Protein AF-A0A537WCR7-F1 (afdb_monomer_lite)

Secondary structure (DSSP, 8-state):
-----------------------------------------------GGGGHHHHHHHHHTTS--------------------GGG--S---STHHHHTTTS-PEEPPGGGTPPPPP-----------TT---EEEEEEEEETTS--HHHHHHHHHHHHHHHTT-EEEEEEE---HHHHHHHHHHTTTTT--SEEE-SPPP---TT----S-HHHHHHHHHHHHHT--SEEEEESTTSSSHHHHHHHH-SSEEEEEE--GGGTT---SHHHHHHHHTT-SEEEESSHHHHHHHHTTS-S-EEE----B-TTTT-----EEEEEEE--TT-HHHHHHHHHHHHT-TT-EEEEEE-S---------STTBTTEEEEE--SHHHHHHHHHHEEEEE--TT--HHHHHHHHHTT-EE---TTTTT-THHHHHHHHHHHH-HHHHHHHHHHHHHHHHTTBHHHHHHHHHHHHHHHHTTSPPP--S-TTTTSPEEEEEEEE--TTSTT----HHHHHHHHHHTT-SEEEEEEET--HHHHHHHHHTBTBS-EEEEEEEEE-SSS-EEEEES-SSPPPTT--HHHHHHHHHHTT-EEEE-STT-TTS----HHHHHHSTTT-SEEEEEETT-S-THHHHHHHHHHHHHTPPEEEE--BSSGGGTTSEEEEEE--SHHHHHHHHTTS-EEEE----HHHHHHHHHHHHHHHTT-

pLDDT: mean 80.48, std 24.79, range [23.86, 98.81]

Sequence (706 aa):
MSCSKPTPWIPLIVGCPKVGSGGAAACARAPASAMSPKAAMTSTKPPRAKRLAAETVRQIAISRSRIRVGAPERAISRNAEKPIHEIKRELTDESVESFGNMNYAHVSDAYLSEGPAAGTSSDRGLHSDNVALRICLVTPFAWSQPHDVNEHVAGVAEELRALGHSVTILASSNRARDLAAGRRALLDGLDAELVALGPAMPISRRSRIGVPVGARANLSLALALGHFDFVHGVEPALPSLSYLALRDSQALTVATFVSPDRLGYPPGRAQRERLLARLDALVATSPETAEAAAARFPGTYTVVSPGVDLELFAPGRKRNLAVLEWRPAERPLVRSVLRALDELPEWELVLLRTKPLTGRPTIPRALRGRVSVRTARDGEARAPLLAEAAIFVPALDGLARVSLEATAAGCAIAAPPGTHTQPELAGAELARLAEDAVFRERRQRAAIESASGQSFAAVARELDGLYRSLAGRRRPSRQADRLADRDWILCDLHMHTSWSHDCTVDPADLVMYAEAIGLGAIAVTDHNALGGALETAELARGHDLVVVSGEEVKTDSQGEVIGLFLREEIPRGLSFGDTIAAIRAQGGLVYLPHPFDRLHSIPDPATLHRHLADIDVFEVYNARLLFEGYNDEAVRFASKYNLTVGAGSDAHVLQGVGTGALRMRAFDGPEEFLLSLRSAHVLRRPRSLVYLQSLKWMAQAKERVR

Structure (mmCIF, N/CA/C/O backbone):
data_AF-A0A537WCR7-F1
#
_entry.id   AF-A0A537WCR7-F1
#
loop_
_atom_site.group_PDB
_atom_site.id
_atom_site.type_symbol
_atom_site.label_atom_id
_atom_site.label_alt_id
_atom_site.label_comp_id
_atom_site.label_asym_id
_atom_site.label_entity_id
_atom_site.label_seq_id
_atom_site.pdbx_PDB_ins_code
_atom_site.Cartn_x
_atom_site.Cartn_y
_atom_site.Cartn_z
_atom_site.occupancy
_atom_site.B_iso_or_equiv
_atom_site.auth_seq_id
_atom_site.auth_comp_id
_atom_site.auth_asym_id
_atom_site.auth_atom_id
_atom_site.pdbx_PDB_model_num
ATOM 1 N N . MET A 1 1 ? 11.088 59.915 -5.690 1.00 31.86 1 MET A N 1
ATOM 2 C CA . MET A 1 1 ? 11.311 59.926 -4.223 1.00 31.86 1 MET A CA 1
ATOM 3 C C . MET A 1 1 ? 10.224 59.072 -3.590 1.00 31.86 1 MET A C 1
ATOM 5 O O . MET A 1 1 ? 9.104 59.180 -4.062 1.00 31.86 1 MET A O 1
ATOM 9 N N . SER A 1 2 ? 10.454 58.227 -2.587 1.00 32.47 2 SER A N 1
ATOM 10 C CA . SER A 1 2 ? 11.686 57.604 -2.059 1.00 32.47 2 SER A CA 1
ATOM 11 C C . SER A 1 2 ? 11.272 56.320 -1.305 1.00 32.47 2 SER A C 1
ATOM 13 O O . SER A 1 2 ? 10.089 56.133 -1.028 1.00 32.47 2 SER A O 1
ATOM 15 N N . CYS A 1 3 ? 12.201 55.408 -1.000 1.00 29.44 3 CYS A N 1
ATOM 16 C CA . CYS A 1 3 ? 11.903 54.186 -0.238 1.00 29.44 3 CYS A CA 1
ATOM 17 C C . CYS A 1 3 ? 13.161 53.675 0.488 1.00 29.44 3 CYS A C 1
ATOM 19 O O . CYS A 1 3 ? 14.247 53.704 -0.093 1.00 29.44 3 CYS A O 1
ATOM 21 N N . SER A 1 4 ? 13.031 53.213 1.736 1.00 31.31 4 SER A N 1
ATOM 22 C CA . SER A 1 4 ? 14.128 52.635 2.531 1.00 31.31 4 SER A CA 1
ATOM 23 C C . SER A 1 4 ? 13.610 51.749 3.682 1.00 31.31 4 SER A C 1
ATOM 25 O O . SER A 1 4 ? 12.453 51.845 4.087 1.00 31.31 4 SER A O 1
ATOM 27 N N . LYS A 1 5 ? 14.470 50.844 4.175 1.00 35.56 5 LYS A N 1
ATOM 28 C CA . LYS A 1 5 ? 14.194 49.821 5.211 1.00 35.56 5 LYS A CA 1
ATOM 29 C C . LYS A 1 5 ? 14.898 50.155 6.542 1.00 35.56 5 LYS A C 1
ATOM 31 O O . LYS A 1 5 ? 15.888 50.883 6.509 1.00 35.56 5 LYS A O 1
ATOM 36 N N . PRO A 1 6 ? 14.512 49.510 7.660 1.00 43.56 6 PRO A N 1
ATOM 37 C CA . PRO A 1 6 ? 15.397 49.291 8.812 1.00 43.56 6 PRO A CA 1
ATOM 38 C C . PRO A 1 6 ? 15.626 47.795 9.156 1.00 43.56 6 PRO A C 1
ATOM 40 O O . PRO A 1 6 ? 15.048 46.897 8.542 1.00 43.56 6 PRO A O 1
ATOM 43 N N . THR A 1 7 ? 16.500 47.543 10.139 1.00 29.73 7 THR A N 1
ATOM 44 C CA . THR A 1 7 ? 17.080 46.237 10.547 1.00 29.73 7 THR A CA 1
ATOM 45 C C . THR A 1 7 ? 16.896 45.955 12.070 1.00 29.73 7 THR A C 1
ATOM 47 O O . THR A 1 7 ? 16.339 46.810 12.759 1.00 29.73 7 THR A O 1
ATOM 50 N N . PRO A 1 8 ? 17.247 44.757 12.612 1.00 44.16 8 PRO A N 1
ATOM 51 C CA . PRO A 1 8 ? 16.665 44.224 13.865 1.00 44.16 8 PRO A CA 1
ATOM 52 C C . PRO A 1 8 ? 17.437 44.495 15.186 1.00 44.16 8 PRO A C 1
ATOM 54 O O . PRO A 1 8 ? 18.444 45.196 15.215 1.00 44.16 8 PRO A O 1
ATOM 57 N N . TRP A 1 9 ? 16.919 43.925 16.289 1.00 26.64 9 TRP A N 1
ATOM 58 C CA . TRP A 1 9 ? 17.240 44.198 17.706 1.00 26.64 9 TRP A CA 1
ATOM 59 C C . TRP A 1 9 ? 18.034 43.094 18.449 1.00 26.64 9 TRP A C 1
ATOM 61 O O . TRP A 1 9 ? 18.130 41.959 17.987 1.00 26.64 9 TRP A O 1
ATOM 71 N N . ILE A 1 10 ? 18.522 43.431 19.657 1.00 29.31 10 ILE A N 1
ATOM 72 C CA . ILE A 1 10 ? 19.192 42.560 20.652 1.00 29.31 10 ILE A CA 1
ATOM 73 C C . ILE A 1 10 ? 18.564 42.802 22.052 1.00 29.31 10 ILE A C 1
ATOM 75 O O . ILE A 1 10 ? 18.263 43.958 22.355 1.00 29.31 10 ILE A O 1
ATOM 79 N N . PRO A 1 11 ? 18.409 41.787 22.933 1.00 40.34 11 PRO A N 1
ATOM 80 C CA . PRO A 1 11 ? 18.098 41.967 24.362 1.00 40.34 11 PRO A CA 1
ATOM 81 C C . PRO A 1 11 ? 19.257 41.593 25.328 1.00 40.34 11 PRO A C 1
ATOM 83 O O . PRO A 1 11 ? 20.158 40.834 24.976 1.00 40.34 11 PRO A O 1
ATOM 86 N N . LEU A 1 12 ? 19.222 42.122 26.564 1.00 26.59 12 LEU A N 1
ATOM 87 C CA . LEU A 1 12 ? 20.261 41.985 27.612 1.00 26.59 12 LEU A CA 1
ATOM 88 C C . LEU A 1 12 ? 19.907 40.996 28.752 1.00 26.59 12 LEU A C 1
ATOM 90 O O . LEU A 1 12 ? 18.770 40.552 28.882 1.00 26.59 12 LEU A O 1
ATOM 94 N N . ILE A 1 13 ? 20.893 40.721 29.624 1.00 27.59 13 ILE A N 1
ATOM 95 C CA . ILE A 1 13 ? 20.798 39.914 30.860 1.00 27.59 13 ILE A CA 1
ATOM 96 C C . ILE A 1 13 ? 21.020 40.791 32.111 1.00 27.59 13 ILE A C 1
ATOM 98 O O . ILE A 1 13 ? 22.097 41.365 32.237 1.00 27.59 13 ILE A O 1
ATOM 102 N N . VAL A 1 14 ? 20.078 40.786 33.070 1.00 28.98 14 VAL A N 1
ATOM 103 C CA . VAL A 1 14 ? 20.230 41.042 34.535 1.00 28.98 14 VAL A CA 1
ATOM 104 C C . VAL A 1 14 ? 19.015 40.372 35.224 1.00 28.98 14 VAL A C 1
ATOM 106 O O . VAL A 1 14 ? 17.934 40.404 34.648 1.00 28.98 14 VAL A O 1
ATOM 109 N N . GLY A 1 15 ? 19.054 39.754 36.414 1.00 25.59 15 GLY A N 1
ATOM 110 C CA . GLY A 1 15 ? 20.134 39.490 37.380 1.00 25.59 15 GLY A CA 1
ATOM 111 C C . GLY A 1 15 ? 19.592 38.776 38.643 1.00 25.59 15 GLY A C 1
ATOM 112 O O . GLY A 1 15 ? 18.433 38.375 38.670 1.00 25.59 15 GLY A O 1
ATOM 113 N N . CYS A 1 16 ? 20.413 38.607 39.692 1.00 27.88 16 CYS A N 1
ATOM 114 C CA . CYS A 1 16 ? 20.071 37.848 40.915 1.00 27.88 16 CYS A CA 1
ATOM 115 C C . CYS A 1 16 ? 20.755 38.437 42.178 1.00 27.88 16 CYS A C 1
ATOM 117 O O . CYS A 1 16 ? 21.866 38.957 42.051 1.00 27.88 16 CYS A O 1
ATOM 119 N N . PRO A 1 17 ? 20.173 38.335 43.397 1.00 44.28 17 PRO A N 1
ATOM 120 C CA . PRO A 1 17 ? 20.817 38.771 44.645 1.00 44.28 17 PRO A CA 1
ATOM 121 C C . PRO A 1 17 ? 21.218 37.629 45.618 1.00 44.28 17 PRO A C 1
ATOM 123 O O . PRO A 1 17 ? 20.418 36.746 45.885 1.00 44.28 17 PRO A O 1
ATOM 126 N N . LYS A 1 18 ? 22.450 37.725 46.164 1.00 33.03 18 LYS A N 1
ATOM 127 C CA . LYS A 1 18 ? 22.907 37.580 47.585 1.00 33.03 18 LYS A CA 1
ATOM 128 C C . LYS A 1 18 ? 22.267 36.510 48.522 1.00 33.03 18 LYS A C 1
ATOM 130 O O . LYS A 1 18 ? 21.061 36.353 48.539 1.00 33.03 18 LYS A O 1
ATOM 135 N N . VAL A 1 19 ? 22.967 35.858 49.471 1.00 31.77 19 VAL A N 1
ATOM 136 C CA . VAL A 1 19 ? 24.376 35.893 49.956 1.00 31.77 19 VAL A CA 1
ATOM 137 C C . VAL A 1 19 ? 24.677 34.607 50.768 1.00 31.77 19 VAL A C 1
ATOM 139 O O . VAL A 1 19 ? 23.762 34.039 51.354 1.00 31.77 19 VAL A O 1
ATOM 142 N N . GLY A 1 20 ? 25.946 34.186 50.874 1.00 25.86 20 GLY A N 1
ATOM 143 C CA . GLY A 1 20 ? 26.415 33.129 51.796 1.00 25.86 20 GLY A CA 1
ATOM 144 C C . GLY A 1 20 ? 27.950 33.030 51.799 1.00 25.86 20 GLY A C 1
ATOM 145 O O . GLY A 1 20 ? 28.560 33.315 50.770 1.00 25.86 20 GLY A O 1
ATOM 146 N N . SER A 1 21 ? 28.594 32.714 52.932 1.00 29.33 21 SER A N 1
ATOM 147 C CA . SER A 1 21 ? 30.032 32.987 53.151 1.00 29.33 21 SER A CA 1
ATOM 148 C C . SER A 1 21 ? 30.849 31.851 53.793 1.00 29.33 21 SER A C 1
ATOM 150 O O . SER A 1 21 ? 30.355 31.124 54.648 1.00 29.33 21 SER A O 1
ATOM 152 N N . GLY A 1 22 ? 32.150 31.801 53.460 1.00 26.14 22 GLY A N 1
ATOM 153 C CA . GLY A 1 22 ? 33.206 31.166 54.271 1.00 26.14 22 GLY A CA 1
ATOM 154 C C . GLY A 1 22 ? 34.008 30.050 53.581 1.00 26.14 22 GLY A C 1
ATOM 155 O O . GLY A 1 22 ? 33.424 29.129 53.024 1.00 26.14 22 GLY A O 1
ATOM 156 N N . GLY A 1 23 ? 35.349 30.105 53.660 1.00 26.38 23 GLY A N 1
ATOM 157 C CA . GLY A 1 23 ? 36.243 29.007 53.237 1.00 26.38 23 GLY A CA 1
ATOM 158 C C . GLY A 1 23 ? 37.549 29.443 52.552 1.00 26.38 23 GLY A C 1
ATOM 159 O O . GLY A 1 23 ? 37.605 29.561 51.333 1.00 26.38 23 GLY A O 1
ATOM 160 N N . ALA A 1 24 ? 38.612 29.653 53.332 1.00 27.45 24 ALA A N 1
ATOM 161 C CA . ALA A 1 24 ? 39.991 29.888 52.872 1.00 27.45 24 ALA A CA 1
ATOM 162 C C . ALA A 1 24 ? 40.809 28.566 52.888 1.00 27.45 24 ALA A C 1
ATOM 164 O O . ALA A 1 24 ? 40.404 27.643 53.585 1.00 27.45 24 ALA A O 1
ATOM 165 N N . ALA A 1 25 ? 41.985 28.396 52.260 1.00 28.81 25 ALA A N 1
ATOM 166 C CA . ALA A 1 25 ? 42.644 29.040 51.107 1.00 28.81 25 ALA A CA 1
ATOM 167 C C . ALA A 1 25 ? 43.957 28.269 50.759 1.00 28.81 25 ALA A C 1
ATOM 169 O O . ALA A 1 25 ? 44.357 27.369 51.490 1.00 28.81 25 ALA A O 1
ATOM 170 N N . ALA A 1 26 ? 44.664 28.727 49.714 1.00 29.16 26 ALA A N 1
ATOM 171 C CA . ALA A 1 26 ? 46.128 28.655 49.520 1.00 29.16 26 ALA A CA 1
ATOM 172 C C . ALA A 1 26 ? 46.841 27.342 49.074 1.00 29.16 26 ALA A C 1
ATOM 174 O O . ALA A 1 26 ? 47.140 26.464 49.871 1.00 29.16 26 ALA A O 1
ATOM 175 N N . CYS A 1 27 ? 47.356 27.411 47.833 1.00 25.72 27 CYS A N 1
ATOM 176 C CA . CYS A 1 27 ? 48.752 27.112 47.430 1.00 25.72 27 CYS A CA 1
ATOM 177 C C . CYS A 1 27 ? 49.288 25.659 47.306 1.00 25.72 27 CYS A C 1
ATOM 179 O O . CYS A 1 27 ? 48.835 24.757 47.989 1.00 25.72 27 CYS A O 1
ATOM 181 N N . ALA A 1 28 ? 50.348 25.381 46.515 1.00 28.70 28 ALA A N 1
ATOM 182 C CA . ALA A 1 28 ? 50.865 26.003 45.270 1.00 28.70 28 ALA A CA 1
ATOM 183 C C . ALA A 1 28 ? 52.049 25.186 44.662 1.00 28.70 28 ALA A C 1
ATOM 185 O O . ALA A 1 28 ? 52.710 24.442 45.374 1.00 28.70 28 ALA A O 1
ATOM 186 N N . ARG A 1 29 ? 52.399 25.508 43.398 1.00 26.09 29 ARG A N 1
ATOM 187 C CA . ARG A 1 29 ? 53.687 25.289 42.675 1.00 26.09 29 ARG A CA 1
ATOM 188 C C . ARG A 1 29 ? 54.005 23.910 42.046 1.00 26.09 29 ARG A C 1
ATOM 190 O O . ARG A 1 29 ? 53.959 22.869 42.682 1.00 26.09 29 ARG A O 1
ATOM 197 N N . ALA A 1 30 ? 54.426 23.987 40.775 1.00 31.30 30 ALA A N 1
ATOM 198 C CA . ALA A 1 30 ? 55.267 23.031 40.025 1.00 31.30 30 ALA A CA 1
ATOM 199 C C . ALA A 1 30 ? 56.760 23.506 40.124 1.00 31.30 30 ALA A C 1
ATOM 201 O O . ALA A 1 30 ? 57.006 24.275 41.061 1.00 31.30 30 ALA A O 1
ATOM 202 N N . PRO A 1 31 ? 57.762 23.205 39.244 1.00 49.38 31 PRO A N 1
ATOM 203 C CA . PRO A 1 31 ? 57.816 22.536 37.920 1.00 49.38 31 PRO A CA 1
ATOM 204 C C . PRO A 1 31 ? 58.873 21.373 37.928 1.00 49.38 31 PRO A C 1
ATOM 206 O O . PRO A 1 31 ? 59.013 20.764 38.979 1.00 49.38 31 PRO A O 1
ATOM 209 N N . ALA A 1 32 ? 59.627 20.928 36.899 1.00 28.95 32 ALA A N 1
ATOM 210 C CA . ALA A 1 32 ? 59.846 21.300 35.486 1.00 28.95 32 ALA A CA 1
ATOM 211 C C . ALA A 1 32 ? 60.497 20.141 34.676 1.00 28.95 32 ALA A C 1
ATOM 213 O O . ALA A 1 32 ? 61.196 19.332 35.275 1.00 28.95 32 ALA A O 1
ATOM 214 N N . SER A 1 33 ? 60.445 20.213 33.328 1.00 27.91 33 SER A N 1
ATOM 215 C CA . SER A 1 33 ? 61.470 19.731 32.347 1.00 27.91 33 SER A CA 1
ATOM 216 C C . SER A 1 33 ? 61.866 18.231 32.290 1.00 27.91 33 SER A C 1
ATOM 218 O O . SER A 1 33 ? 61.769 17.518 33.273 1.00 27.91 33 SER A O 1
ATOM 220 N N . ALA A 1 34 ? 62.401 17.673 31.192 1.00 27.22 34 ALA A N 1
ATOM 221 C CA . ALA A 1 34 ? 62.380 18.001 29.752 1.00 27.22 34 ALA A CA 1
ATOM 222 C C . ALA A 1 34 ? 62.916 16.784 28.948 1.00 27.22 34 ALA A C 1
ATOM 224 O O . ALA A 1 34 ? 63.531 15.907 29.544 1.00 27.22 34 ALA A O 1
ATOM 225 N N . MET A 1 35 ? 62.720 16.769 27.617 1.00 26.81 35 MET A N 1
ATOM 226 C CA . MET A 1 35 ? 63.616 16.259 26.544 1.00 26.81 35 MET A CA 1
ATOM 227 C C . MET A 1 35 ? 62.836 15.745 25.318 1.00 26.81 35 MET A C 1
ATOM 229 O O . MET A 1 35 ? 61.734 15.212 25.412 1.00 26.81 35 MET A O 1
ATOM 233 N N . SER A 1 36 ? 63.449 15.886 24.143 1.00 27.33 36 SER A N 1
ATOM 234 C CA . SER A 1 36 ? 63.082 15.227 22.880 1.00 27.33 36 SER A CA 1
ATOM 235 C C . SER A 1 36 ? 64.375 14.726 22.221 1.00 27.33 36 SER A C 1
ATOM 237 O O . SER A 1 36 ? 65.452 15.209 22.579 1.00 27.33 36 SER A O 1
ATOM 239 N N . PRO A 1 37 ? 64.308 13.796 21.253 1.00 39.44 37 PRO A N 1
ATOM 240 C CA . PRO A 1 37 ? 64.435 14.270 19.871 1.00 39.44 37 PRO A CA 1
ATOM 241 C C . PRO A 1 37 ? 63.553 13.519 18.848 1.00 39.44 37 PRO A C 1
ATOM 243 O O . PRO A 1 37 ? 62.752 12.650 19.178 1.00 39.44 37 PRO A O 1
ATOM 246 N N . LYS A 1 38 ? 63.687 13.928 17.581 1.00 27.20 38 LYS A N 1
ATOM 247 C CA . LYS A 1 38 ? 62.899 13.494 16.417 1.00 27.20 38 LYS A CA 1
ATOM 248 C C . LYS A 1 38 ? 63.181 12.044 15.995 1.00 27.20 38 LYS A C 1
ATOM 250 O O . LYS A 1 38 ? 64.338 11.647 15.911 1.00 27.20 38 LYS A O 1
ATOM 255 N N . ALA A 1 39 ? 62.146 11.372 15.495 1.00 26.08 39 ALA A N 1
ATOM 256 C CA . ALA A 1 39 ? 62.243 10.440 14.371 1.00 26.08 39 ALA A CA 1
ATOM 257 C C . ALA A 1 39 ? 60.965 10.566 13.521 1.00 26.08 39 ALA A C 1
ATOM 259 O O . ALA A 1 39 ? 59.887 10.793 14.067 1.00 26.08 39 ALA A O 1
ATOM 260 N N . ALA A 1 40 ? 61.078 10.455 12.197 1.00 27.22 40 ALA A N 1
ATOM 261 C CA . ALA A 1 40 ? 59.944 10.524 11.275 1.00 27.22 40 ALA A CA 1
ATOM 262 C C . ALA A 1 40 ? 59.837 9.218 10.485 1.00 27.22 40 ALA A C 1
ATOM 264 O O . ALA A 1 40 ? 60.856 8.712 10.027 1.00 27.22 40 ALA A O 1
ATOM 265 N N . MET A 1 41 ? 58.619 8.712 10.270 1.00 26.97 41 MET A N 1
ATOM 266 C CA . MET A 1 41 ? 58.331 7.724 9.225 1.00 26.97 41 MET A CA 1
ATOM 267 C C . MET A 1 41 ? 56.873 7.819 8.761 1.00 26.97 41 MET A C 1
ATOM 269 O O . MET A 1 41 ? 56.006 8.341 9.461 1.00 26.97 41 MET A O 1
ATOM 273 N N . THR A 1 42 ? 56.635 7.386 7.526 1.00 25.78 42 THR A N 1
ATOM 274 C CA . THR A 1 42 ? 55.443 7.699 6.731 1.00 25.78 42 THR A CA 1
ATOM 275 C C . THR A 1 42 ? 54.256 6.767 6.985 1.00 25.78 42 THR A C 1
ATOM 277 O O . THR A 1 42 ? 54.398 5.585 7.290 1.00 25.78 42 THR A O 1
ATOM 280 N N . SER A 1 43 ? 53.048 7.304 6.800 1.00 27.33 43 SER A N 1
ATOM 281 C CA . SER A 1 43 ? 51.792 6.552 6.876 1.00 27.33 43 SER A CA 1
ATOM 282 C C . SER A 1 43 ? 51.475 5.859 5.548 1.00 27.33 43 SER A C 1
ATOM 284 O O . SER A 1 43 ? 51.160 6.533 4.569 1.00 27.33 43 SER A O 1
ATOM 286 N N . THR A 1 44 ? 51.420 4.524 5.538 1.00 28.14 44 THR A N 1
ATOM 287 C CA . THR A 1 44 ? 50.690 3.751 4.517 1.00 28.14 44 THR A CA 1
ATOM 288 C C . THR A 1 44 ? 49.898 2.608 5.166 1.00 28.14 44 THR A C 1
ATOM 290 O O . THR A 1 44 ? 50.390 1.913 6.053 1.00 28.14 44 THR A O 1
ATOM 293 N N . LYS A 1 45 ? 48.643 2.410 4.737 1.00 29.88 45 LYS A N 1
ATOM 294 C CA . LYS A 1 45 ? 47.797 1.256 5.100 1.00 29.88 45 LYS A CA 1
ATOM 295 C C . LYS A 1 45 ? 47.274 0.598 3.815 1.00 29.88 45 LYS A C 1
ATOM 297 O O . LYS A 1 45 ? 46.668 1.306 3.013 1.00 29.88 45 LYS A O 1
ATOM 302 N N . PRO A 1 46 ? 47.433 -0.722 3.613 1.00 30.22 46 PRO A N 1
ATOM 303 C CA . PRO A 1 46 ? 46.850 -1.411 2.464 1.00 30.22 46 PRO A CA 1
ATOM 304 C C . PRO A 1 46 ? 45.352 -1.730 2.688 1.00 30.22 46 PRO A C 1
ATOM 306 O O . PRO A 1 46 ? 44.964 -2.105 3.800 1.00 30.22 46 PRO A O 1
ATOM 309 N N . PRO A 1 47 ? 44.490 -1.635 1.656 1.00 35.53 47 PRO A N 1
ATOM 310 C CA . PRO A 1 47 ? 43.059 -1.911 1.783 1.00 35.53 47 PRO A CA 1
ATOM 311 C C . PRO A 1 47 ? 42.763 -3.418 1.851 1.00 35.53 47 PRO A C 1
ATOM 313 O O . PRO A 1 47 ? 43.158 -4.202 0.988 1.00 35.53 47 PRO A O 1
ATOM 316 N N . ARG A 1 48 ? 41.996 -3.836 2.865 1.00 33.91 48 ARG A N 1
ATOM 317 C CA . ARG A 1 48 ? 41.756 -5.255 3.208 1.00 33.91 48 ARG A CA 1
ATOM 318 C C . ARG A 1 48 ? 40.773 -6.006 2.284 1.00 33.91 48 ARG A C 1
ATOM 320 O O . ARG A 1 48 ? 40.497 -7.175 2.528 1.00 33.91 48 ARG A O 1
ATOM 327 N N . ALA A 1 49 ? 40.248 -5.357 1.242 1.00 35.34 49 ALA A N 1
ATOM 328 C CA . ALA A 1 49 ? 39.118 -5.849 0.445 1.00 35.34 49 ALA A CA 1
ATOM 329 C C . ALA A 1 49 ? 39.459 -6.972 -0.560 1.00 35.34 49 ALA A C 1
ATOM 331 O O . ALA A 1 49 ? 38.645 -7.867 -0.772 1.00 35.34 49 ALA A O 1
ATOM 332 N N . LYS A 1 50 ? 40.656 -6.975 -1.169 1.00 33.88 50 LYS A N 1
ATOM 333 C CA . LYS A 1 50 ? 40.957 -7.862 -2.318 1.00 33.88 50 LYS A CA 1
ATOM 334 C C . LYS A 1 50 ? 41.261 -9.336 -1.984 1.00 33.88 50 LYS A C 1
ATOM 336 O O . LYS A 1 50 ? 41.399 -10.126 -2.912 1.00 33.88 50 LYS A O 1
ATOM 341 N N . ARG A 1 51 ? 41.349 -9.749 -0.708 1.00 31.50 51 ARG A N 1
ATOM 342 C CA . ARG A 1 51 ? 41.602 -11.169 -0.353 1.00 31.50 51 ARG A CA 1
ATOM 343 C C . ARG A 1 51 ? 40.347 -12.046 -0.296 1.00 31.50 51 ARG A C 1
ATOM 345 O O . ARG A 1 51 ? 40.417 -13.198 -0.708 1.00 31.50 51 ARG A O 1
ATOM 352 N N . LEU A 1 52 ? 39.209 -11.516 0.157 1.00 35.34 52 LEU A N 1
ATOM 353 C CA . LEU A 1 52 ? 38.026 -12.340 0.459 1.00 35.34 52 LEU A CA 1
ATOM 354 C C . LEU A 1 52 ? 37.386 -12.984 -0.789 1.00 35.34 52 LEU A C 1
ATOM 356 O O . LEU A 1 52 ? 36.819 -14.069 -0.706 1.00 35.34 52 LEU A O 1
ATOM 360 N N . ALA A 1 53 ? 37.509 -12.342 -1.956 1.00 33.88 53 ALA A N 1
ATOM 361 C CA . ALA A 1 53 ? 36.984 -12.868 -3.217 1.00 33.88 53 ALA A CA 1
ATOM 362 C C . ALA A 1 53 ? 37.770 -14.094 -3.728 1.00 33.88 53 ALA A C 1
ATOM 364 O O . ALA A 1 53 ? 37.171 -15.063 -4.189 1.00 33.88 53 ALA A O 1
ATOM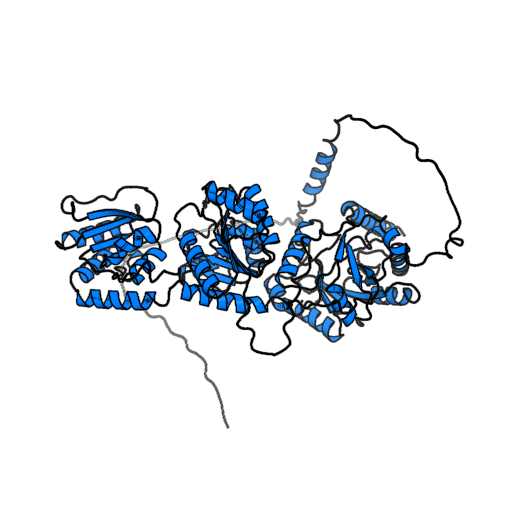 365 N N . ALA A 1 54 ? 39.103 -14.082 -3.609 1.00 34.28 54 ALA A N 1
ATOM 366 C CA . ALA A 1 54 ? 39.966 -15.150 -4.121 1.00 34.28 54 ALA A CA 1
ATOM 367 C C . ALA A 1 54 ? 39.843 -16.465 -3.325 1.00 34.28 54 ALA A C 1
ATOM 369 O O . ALA A 1 54 ? 40.026 -17.552 -3.873 1.00 34.28 54 ALA A O 1
ATOM 370 N N . GLU A 1 55 ? 39.523 -16.371 -2.033 1.00 32.56 55 GLU A N 1
ATOM 371 C CA . GLU A 1 55 ? 39.445 -17.519 -1.123 1.00 32.56 55 GLU A CA 1
ATOM 372 C C . GLU A 1 55 ? 38.157 -18.340 -1.350 1.00 32.56 55 GLU A C 1
ATOM 374 O O . GLU A 1 55 ? 38.200 -19.570 -1.402 1.00 32.56 55 GLU A O 1
ATOM 379 N N . THR A 1 56 ? 37.032 -17.663 -1.619 1.00 36.06 56 THR A N 1
ATOM 380 C CA . THR A 1 56 ? 35.735 -18.286 -1.951 1.00 36.06 56 THR A CA 1
ATOM 381 C C . THR A 1 56 ? 35.792 -19.115 -3.240 1.00 36.06 56 THR A C 1
ATOM 383 O O . THR A 1 56 ? 35.270 -20.230 -3.285 1.00 36.06 56 THR A O 1
ATOM 386 N N . VAL A 1 57 ? 36.477 -18.617 -4.278 1.00 36.81 57 VAL A N 1
ATOM 387 C CA . VAL A 1 57 ? 36.609 -19.312 -5.576 1.00 36.81 57 VAL A CA 1
ATOM 388 C C . VAL A 1 57 ? 37.333 -20.659 -5.430 1.00 36.81 57 VAL A C 1
ATOM 390 O O . VAL A 1 57 ? 36.982 -21.622 -6.111 1.00 36.81 57 VAL A O 1
ATOM 393 N N . ARG A 1 58 ? 38.288 -20.780 -4.494 1.00 32.50 58 ARG A N 1
ATOM 394 C CA . ARG A 1 58 ? 39.001 -22.046 -4.244 1.00 32.50 58 ARG A CA 1
ATOM 395 C C . ARG A 1 58 ? 38.153 -23.119 -3.559 1.00 32.50 58 ARG A C 1
ATOM 397 O O . ARG A 1 58 ? 38.370 -24.294 -3.839 1.00 32.50 58 ARG A O 1
ATOM 404 N N . GLN A 1 59 ? 37.196 -22.765 -2.697 1.00 33.25 59 GLN A N 1
ATOM 405 C CA . GLN A 1 59 ? 36.375 -23.779 -2.014 1.00 33.25 59 GLN A CA 1
ATOM 406 C C . GLN A 1 59 ? 35.318 -24.419 -2.926 1.00 33.25 59 GLN A C 1
ATOM 408 O O . GLN A 1 59 ? 35.040 -25.611 -2.796 1.00 33.25 59 GLN A O 1
ATOM 413 N N . ILE A 1 60 ? 34.777 -23.672 -3.895 1.00 36.25 60 ILE A N 1
ATOM 414 C CA . ILE A 1 60 ? 33.765 -24.185 -4.838 1.00 36.25 60 ILE A CA 1
ATOM 415 C C . ILE A 1 60 ? 34.353 -25.260 -5.778 1.00 36.25 60 ILE A C 1
ATOM 417 O O . ILE A 1 60 ? 33.640 -26.164 -6.211 1.00 36.25 60 ILE A O 1
ATOM 421 N N . ALA A 1 61 ? 35.664 -25.224 -6.042 1.00 33.22 61 ALA A N 1
ATOM 422 C CA . ALA A 1 61 ? 36.345 -26.158 -6.942 1.00 33.22 61 ALA A CA 1
ATOM 423 C C . ALA A 1 61 ? 36.548 -27.586 -6.380 1.00 33.22 61 ALA A C 1
ATOM 425 O O . ALA A 1 61 ? 36.896 -28.487 -7.139 1.00 33.22 61 ALA A O 1
ATOM 426 N N . ILE A 1 62 ? 36.354 -27.817 -5.073 1.00 33.47 62 ILE A N 1
ATOM 427 C CA . ILE A 1 62 ? 36.782 -29.066 -4.404 1.00 33.47 62 ILE A CA 1
ATOM 428 C C . ILE A 1 62 ? 35.623 -30.058 -4.153 1.00 33.47 62 ILE A C 1
ATOM 430 O O . ILE A 1 62 ? 35.862 -31.253 -3.984 1.00 33.47 62 ILE A O 1
ATOM 434 N N . SER A 1 63 ? 34.358 -29.621 -4.198 1.00 31.86 63 SER A N 1
ATOM 435 C CA . SER A 1 63 ? 33.197 -30.453 -3.819 1.00 31.86 63 SER A CA 1
ATOM 436 C C . SER A 1 63 ? 32.572 -31.305 -4.940 1.00 31.86 63 SER A C 1
ATOM 438 O O . SER A 1 63 ? 31.648 -32.070 -4.671 1.00 31.86 63 SER A O 1
ATOM 440 N N . ARG A 1 64 ? 33.058 -31.227 -6.189 1.00 33.19 64 ARG A N 1
ATOM 441 C CA . ARG A 1 64 ? 32.479 -31.937 -7.358 1.00 33.19 64 ARG A CA 1
ATOM 442 C C . ARG A 1 64 ? 33.190 -33.245 -7.750 1.00 33.19 64 ARG A C 1
ATOM 444 O O . ARG A 1 64 ? 33.146 -33.658 -8.902 1.00 33.19 64 ARG A O 1
ATOM 451 N N . SER A 1 65 ? 33.815 -33.930 -6.795 1.00 32.28 65 SER A N 1
ATOM 452 C CA . SER A 1 65 ? 34.606 -35.153 -7.020 1.00 32.28 65 SER A CA 1
ATOM 453 C C . SER A 1 65 ? 33.914 -36.465 -6.598 1.00 32.28 65 SER A C 1
ATOM 455 O O . SER A 1 65 ? 34.593 -37.421 -6.229 1.00 32.28 65 SER A O 1
ATOM 457 N N . ARG A 1 66 ? 32.572 -36.550 -6.675 1.00 31.38 66 ARG A N 1
ATOM 458 C CA . ARG A 1 66 ? 31.791 -37.806 -6.547 1.00 31.38 66 ARG A CA 1
ATOM 459 C C . ARG A 1 66 ? 30.378 -37.689 -7.142 1.00 31.38 66 ARG A C 1
ATOM 461 O O . ARG A 1 66 ? 29.526 -37.054 -6.538 1.00 31.38 66 ARG A O 1
ATOM 468 N N . ILE A 1 67 ? 30.148 -38.354 -8.279 1.00 27.91 67 ILE A N 1
ATOM 469 C CA . ILE A 1 67 ? 28.942 -39.122 -8.679 1.00 27.91 67 ILE A CA 1
ATOM 470 C C . ILE A 1 67 ? 29.231 -39.720 -10.072 1.00 27.91 67 ILE A C 1
ATOM 472 O O . ILE A 1 67 ? 29.738 -39.027 -10.950 1.00 27.91 67 ILE A O 1
ATOM 476 N N . ARG A 1 68 ? 28.952 -41.017 -10.268 1.00 25.88 68 ARG A N 1
ATOM 477 C CA . ARG A 1 68 ? 29.092 -41.740 -11.549 1.00 25.88 68 ARG A CA 1
ATOM 478 C C . ARG A 1 68 ? 27.725 -42.263 -12.000 1.00 25.88 68 ARG A C 1
ATOM 480 O O . ARG A 1 68 ? 27.279 -43.272 -11.469 1.00 25.88 68 ARG A O 1
ATOM 487 N N . VAL A 1 69 ? 27.138 -41.626 -13.008 1.00 29.05 69 VAL A N 1
ATOM 488 C CA . VAL A 1 69 ? 26.209 -42.182 -14.017 1.00 29.05 69 VAL A CA 1
ATOM 489 C C . VAL A 1 69 ? 26.356 -41.227 -15.216 1.00 29.05 69 VAL A C 1
ATOM 491 O O . VAL A 1 69 ? 26.445 -40.026 -14.991 1.00 29.05 69 VAL A O 1
ATOM 494 N N . GLY A 1 70 ? 26.459 -41.609 -16.486 1.00 24.42 70 GLY A N 1
ATOM 495 C CA . GLY A 1 70 ? 26.353 -42.904 -17.159 1.00 24.42 70 GLY A CA 1
ATOM 496 C C . GLY A 1 70 ? 25.690 -42.622 -18.511 1.00 24.42 70 GLY A C 1
ATOM 497 O O . GLY A 1 70 ? 24.517 -42.265 -18.530 1.00 24.42 70 GLY A O 1
ATOM 498 N N . ALA A 1 71 ? 26.444 -42.673 -19.612 1.00 25.56 71 ALA A N 1
ATOM 499 C CA . ALA A 1 71 ? 26.035 -42.104 -20.901 1.00 25.56 71 ALA A CA 1
ATOM 500 C C . ALA A 1 71 ? 26.182 -43.111 -22.059 1.00 25.56 71 ALA A C 1
ATOM 502 O O . ALA A 1 71 ? 27.158 -43.863 -22.065 1.00 25.56 71 ALA A O 1
ATOM 503 N N . PRO A 1 72 ? 25.268 -43.106 -23.047 1.00 26.59 72 PRO A N 1
ATOM 504 C CA . PRO A 1 72 ? 25.455 -43.766 -24.333 1.00 26.59 72 PRO A CA 1
ATOM 505 C C . PRO A 1 72 ? 25.930 -42.772 -25.408 1.00 26.59 72 PRO A C 1
ATOM 507 O O . PRO A 1 72 ? 25.343 -41.708 -25.598 1.00 26.59 72 PRO A O 1
ATOM 510 N N . GLU A 1 73 ? 26.972 -43.134 -26.151 1.00 25.39 73 GLU A N 1
ATOM 511 C CA . GLU A 1 73 ? 27.445 -42.381 -27.318 1.00 25.39 73 GLU A CA 1
ATOM 512 C C . GLU A 1 73 ? 26.541 -42.629 -28.537 1.00 25.39 73 GLU A C 1
ATOM 514 O O . GLU A 1 73 ? 26.143 -43.770 -28.784 1.00 25.39 73 GLU A O 1
ATOM 519 N N . ARG A 1 74 ? 26.292 -41.604 -29.368 1.00 25.69 74 ARG A N 1
ATOM 520 C CA . ARG A 1 74 ? 25.948 -41.791 -30.792 1.00 25.69 74 ARG A CA 1
ATOM 521 C C . ARG A 1 74 ? 26.620 -40.745 -31.681 1.00 25.69 74 ARG A C 1
ATOM 523 O O . ARG A 1 74 ? 26.805 -39.598 -31.291 1.00 25.69 74 ARG A O 1
ATOM 530 N N . ALA A 1 75 ? 27.021 -41.213 -32.860 1.00 23.86 75 ALA A N 1
ATOM 531 C CA . ALA A 1 75 ? 27.954 -40.576 -33.779 1.00 23.86 75 ALA A CA 1
ATOM 532 C C . ALA A 1 75 ? 27.561 -39.168 -34.262 1.00 23.86 75 ALA A C 1
ATOM 534 O O . ALA A 1 75 ? 26.420 -38.924 -34.643 1.00 23.86 75 ALA A O 1
ATOM 535 N N . ILE A 1 76 ? 28.572 -38.303 -34.386 1.00 24.27 76 ILE A N 1
ATOM 536 C CA . ILE A 1 76 ? 28.550 -37.133 -35.271 1.00 24.27 76 ILE A CA 1
ATOM 537 C C . ILE A 1 76 ? 29.180 -37.563 -36.602 1.00 24.27 76 ILE A C 1
ATOM 539 O O . ILE A 1 76 ? 30.381 -37.835 -36.661 1.00 24.27 76 ILE A O 1
ATOM 543 N N . SER A 1 77 ? 28.390 -37.635 -37.673 1.00 26.14 77 SER A N 1
ATOM 544 C CA . SER A 1 77 ? 28.904 -37.834 -39.033 1.00 26.14 77 SER A CA 1
ATOM 545 C C . SER A 1 77 ? 29.296 -36.498 -39.659 1.00 26.14 77 SER A C 1
ATOM 547 O O . SER A 1 77 ? 28.520 -35.545 -39.630 1.00 26.14 77 SER A O 1
ATOM 549 N N . ARG A 1 78 ? 30.484 -36.436 -40.268 1.00 26.55 78 ARG A N 1
ATOM 550 C CA . ARG A 1 78 ? 30.927 -35.272 -41.047 1.00 26.55 78 ARG A CA 1
ATOM 551 C C . ARG A 1 78 ? 30.050 -35.090 -42.288 1.00 26.55 78 ARG A C 1
ATOM 553 O O . ARG A 1 78 ? 29.799 -36.061 -42.993 1.00 26.55 78 ARG A O 1
ATOM 560 N N . ASN A 1 79 ? 29.741 -33.843 -42.618 1.00 25.20 79 ASN A N 1
ATOM 561 C CA . ASN A 1 79 ? 29.805 -33.358 -43.994 1.00 25.20 79 ASN A CA 1
ATOM 562 C C . ASN A 1 79 ? 30.227 -31.887 -43.959 1.00 25.20 79 ASN A C 1
ATOM 564 O O . ASN A 1 79 ? 29.882 -31.171 -43.020 1.00 25.20 79 ASN A O 1
ATOM 568 N N . ALA A 1 80 ? 31.025 -31.472 -44.936 1.00 26.44 80 ALA A N 1
ATOM 569 C CA . ALA A 1 80 ? 31.610 -30.139 -45.011 1.00 26.44 80 ALA A CA 1
ATOM 570 C C . ALA A 1 80 ? 31.208 -29.447 -46.321 1.00 26.44 80 ALA A C 1
ATOM 572 O O . ALA A 1 80 ? 30.848 -30.118 -47.283 1.00 26.44 80 ALA A O 1
ATOM 573 N N . GLU A 1 81 ? 31.317 -28.118 -46.317 1.00 32.78 81 GLU A N 1
ATOM 574 C CA . GLU A 1 81 ? 31.560 -27.258 -47.485 1.00 32.78 81 GLU A CA 1
ATOM 575 C C . GLU A 1 81 ? 30.647 -27.427 -48.720 1.00 32.78 81 GLU A C 1
ATOM 577 O O . GLU A 1 81 ? 30.853 -28.267 -49.595 1.00 32.78 81 GLU A O 1
ATOM 582 N N . LYS A 1 82 ? 29.724 -26.469 -48.877 1.00 26.53 82 LYS A N 1
ATOM 583 C CA . LYS A 1 82 ? 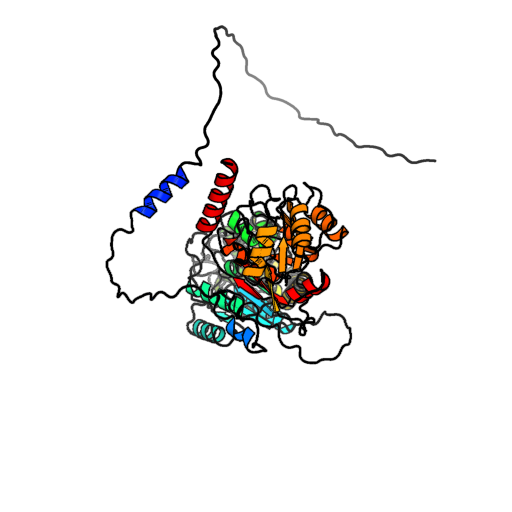29.283 -25.975 -50.190 1.00 26.53 82 LYS A CA 1
ATOM 584 C C . LYS A 1 82 ? 29.406 -24.440 -50.240 1.00 26.53 82 LYS A C 1
ATOM 586 O O . LYS A 1 82 ? 29.186 -23.808 -49.207 1.00 26.53 82 LYS A O 1
ATOM 591 N N . PRO A 1 83 ? 29.747 -23.826 -51.393 1.00 27.66 83 PRO A N 1
ATOM 592 C CA . PRO A 1 83 ? 29.844 -22.369 -51.516 1.00 27.66 83 PRO A CA 1
ATOM 593 C C . PRO A 1 83 ? 28.486 -21.652 -51.433 1.00 27.66 83 PRO A C 1
ATOM 595 O O . PRO A 1 83 ? 27.451 -22.197 -51.803 1.00 27.66 83 PRO A O 1
ATOM 598 N N . ILE A 1 84 ? 28.508 -20.390 -50.997 1.00 29.52 84 ILE A N 1
ATOM 599 C CA . ILE A 1 84 ? 27.322 -19.616 -50.574 1.00 29.52 84 ILE A CA 1
ATOM 600 C C . ILE A 1 84 ? 26.412 -19.138 -51.734 1.00 29.52 84 ILE A C 1
ATOM 602 O O . ILE A 1 84 ? 25.269 -18.754 -51.504 1.00 29.52 84 ILE A O 1
ATOM 606 N N . HIS A 1 85 ? 26.863 -19.182 -52.992 1.00 28.30 85 HIS A N 1
ATOM 607 C CA . HIS A 1 85 ? 26.170 -18.512 -54.107 1.00 28.30 85 HIS A CA 1
ATOM 608 C C . HIS A 1 85 ? 24.980 -19.257 -54.748 1.00 28.30 85 HIS A C 1
ATOM 610 O O . HIS A 1 85 ? 24.311 -18.669 -55.595 1.00 28.30 85 HIS A O 1
ATOM 616 N N . GLU A 1 86 ? 24.676 -20.501 -54.362 1.00 27.84 86 GLU A N 1
ATOM 617 C CA . GLU A 1 86 ? 23.606 -21.304 -54.996 1.00 27.84 86 GLU A CA 1
ATOM 618 C C . GLU A 1 86 ? 22.235 -21.258 -54.285 1.00 27.84 86 GLU A C 1
ATOM 620 O O . GLU A 1 86 ? 21.274 -21.835 -54.782 1.00 27.84 86 GLU A O 1
ATOM 625 N N . ILE A 1 87 ? 22.103 -20.543 -53.159 1.00 31.11 87 ILE A N 1
ATOM 626 C CA . ILE A 1 87 ? 20.867 -20.490 -52.346 1.00 31.11 87 ILE A CA 1
ATOM 627 C C . ILE A 1 87 ? 20.195 -19.107 -52.468 1.00 31.11 87 ILE A C 1
ATOM 629 O O . ILE A 1 87 ? 20.079 -18.370 -51.491 1.00 31.11 87 ILE A O 1
ATOM 633 N N . LYS A 1 88 ? 19.820 -18.695 -53.691 1.00 29.33 88 LYS A N 1
ATOM 634 C CA . LYS A 1 88 ? 19.195 -17.370 -53.932 1.00 29.33 88 LYS A CA 1
ATOM 635 C C . LYS A 1 88 ? 18.091 -17.315 -55.003 1.00 29.33 88 LYS A C 1
ATOM 637 O O . LYS A 1 88 ? 17.835 -16.260 -55.583 1.00 29.33 88 LYS A O 1
ATOM 642 N N . ARG A 1 89 ? 17.412 -18.438 -55.254 1.00 28.80 89 ARG A N 1
ATOM 643 C CA . ARG A 1 89 ? 16.110 -18.511 -55.946 1.00 28.80 89 ARG A CA 1
ATOM 644 C C . ARG A 1 89 ? 15.234 -19.541 -55.236 1.00 28.80 89 ARG A C 1
ATOM 646 O O . ARG A 1 89 ? 15.783 -20.470 -54.662 1.00 28.80 89 ARG A O 1
ATOM 653 N N . GLU A 1 90 ? 13.918 -19.337 -55.311 1.00 29.38 90 GLU A N 1
ATOM 654 C CA . GLU A 1 90 ? 12.879 -20.055 -54.551 1.00 29.38 90 GLU A CA 1
ATOM 655 C C . GLU A 1 90 ? 12.948 -19.811 -53.032 1.00 29.38 90 GLU A C 1
ATOM 657 O O . GLU A 1 90 ? 13.689 -20.473 -52.316 1.00 29.38 90 GLU A O 1
ATOM 662 N N . LEU A 1 91 ? 12.159 -18.835 -52.558 1.00 27.77 91 LEU A N 1
ATOM 663 C CA . LEU A 1 91 ? 11.508 -18.799 -51.237 1.00 27.77 91 LEU A CA 1
ATOM 664 C C . LEU A 1 91 ? 10.606 -17.552 -51.152 1.00 27.77 91 LEU A C 1
ATOM 666 O O . LEU A 1 91 ? 11.080 -16.429 -51.312 1.00 27.77 91 LEU A O 1
ATOM 670 N N . THR A 1 92 ? 9.315 -17.759 -50.898 1.00 30.95 92 THR A N 1
ATOM 671 C CA . THR A 1 92 ? 8.289 -16.723 -50.669 1.00 30.95 92 THR A CA 1
ATOM 672 C C . THR A 1 92 ? 7.342 -17.214 -49.576 1.00 30.95 92 THR A C 1
ATOM 674 O O . THR A 1 92 ? 6.983 -18.388 -49.587 1.00 30.95 92 THR A O 1
ATOM 677 N N . ASP A 1 93 ? 6.960 -16.323 -48.661 1.00 29.36 93 ASP A N 1
ATOM 678 C CA . ASP A 1 93 ? 6.009 -16.463 -47.539 1.00 29.36 93 ASP A CA 1
ATOM 679 C C . ASP A 1 93 ? 6.239 -17.582 -46.490 1.00 29.36 93 ASP A C 1
ATOM 681 O O . ASP A 1 93 ? 6.012 -17.339 -45.308 1.00 29.36 93 ASP A O 1
ATOM 685 N N . GLU A 1 94 ? 6.775 -18.760 -46.830 1.00 26.86 94 GLU A N 1
ATOM 686 C CA . GLU A 1 94 ? 7.044 -19.839 -45.850 1.00 26.86 94 GLU A CA 1
ATOM 687 C C . GLU A 1 94 ? 8.302 -19.613 -44.980 1.00 26.86 94 GLU A C 1
ATOM 689 O O . GLU A 1 94 ? 8.554 -20.344 -44.020 1.00 26.86 94 GLU A O 1
ATOM 694 N N . SER A 1 95 ? 9.125 -18.603 -45.282 1.00 29.89 95 SER A N 1
ATOM 695 C CA . SER A 1 95 ? 10.415 -18.398 -44.605 1.00 29.89 95 SER A CA 1
ATOM 696 C C . SER A 1 95 ? 10.289 -18.002 -43.129 1.00 29.89 95 SER A C 1
ATOM 698 O O . SER A 1 95 ? 11.175 -18.339 -42.343 1.00 29.89 95 SER A O 1
ATOM 700 N N . VAL A 1 96 ? 9.204 -17.328 -42.727 1.00 37.38 96 VAL A N 1
ATOM 701 C CA . VAL A 1 96 ? 9.067 -16.743 -41.379 1.00 37.38 96 VAL A CA 1
ATOM 702 C C . VAL A 1 96 ? 8.890 -17.808 -40.288 1.00 37.38 96 VAL A C 1
ATOM 704 O O . VAL A 1 96 ? 9.503 -17.690 -39.227 1.00 37.38 96 VAL A O 1
ATOM 707 N N . GLU A 1 97 ? 8.140 -18.887 -40.541 1.00 30.81 97 GLU A N 1
ATOM 708 C CA . GLU A 1 97 ? 7.999 -19.986 -39.566 1.00 30.81 97 GLU A CA 1
ATOM 709 C C . GLU A 1 97 ? 9.286 -20.830 -39.442 1.00 30.81 97 GLU A C 1
ATOM 711 O O . GLU A 1 97 ? 9.578 -21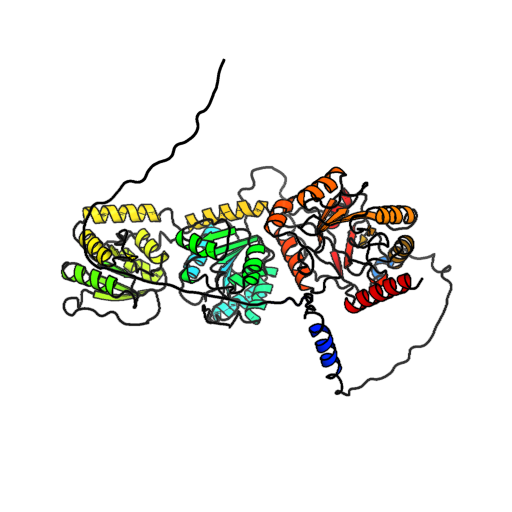.386 -38.381 1.00 30.81 97 GLU A O 1
ATOM 716 N N . SER A 1 98 ? 10.125 -20.852 -40.485 1.00 28.70 98 SER A N 1
ATOM 717 C CA . SER A 1 98 ? 11.405 -21.580 -40.500 1.00 28.70 98 SER A CA 1
ATOM 718 C C . SER A 1 98 ? 12.489 -20.964 -39.590 1.00 28.70 98 SER A C 1
ATOM 720 O O . SER A 1 98 ? 13.460 -21.634 -39.227 1.00 28.70 98 SER A O 1
ATOM 722 N N . PHE A 1 99 ? 12.324 -19.716 -39.127 1.00 38.00 99 PHE A N 1
ATOM 723 C CA . PHE A 1 99 ? 13.271 -19.070 -38.200 1.00 38.00 99 PHE A CA 1
ATOM 724 C C . PHE A 1 99 ? 13.242 -19.620 -36.760 1.00 38.00 99 PHE A C 1
ATOM 726 O O . PHE A 1 99 ? 14.095 -19.249 -35.948 1.00 38.00 99 PHE A O 1
ATOM 733 N N . GLY A 1 100 ? 12.333 -20.547 -36.430 1.00 30.92 100 GLY A N 1
ATOM 734 C CA . GLY A 1 100 ? 12.158 -21.139 -35.092 1.00 30.92 100 GLY A CA 1
ATOM 735 C C . GLY A 1 100 ? 13.335 -21.952 -34.519 1.00 30.92 100 GLY A C 1
ATOM 736 O O . GLY A 1 100 ? 13.166 -22.630 -33.509 1.00 30.92 100 GLY A O 1
ATOM 737 N N . ASN A 1 101 ? 14.524 -21.906 -35.130 1.00 31.44 101 ASN A N 1
ATOM 738 C CA . ASN A 1 101 ? 15.696 -22.712 -34.763 1.00 31.44 101 ASN A CA 1
ATOM 739 C C . ASN A 1 101 ? 16.806 -21.928 -34.020 1.00 31.44 101 ASN A C 1
ATOM 741 O O . ASN A 1 101 ? 17.886 -22.462 -33.766 1.00 31.44 101 ASN A O 1
ATOM 745 N N . MET A 1 102 ? 16.560 -20.666 -33.640 1.00 41.47 102 MET A N 1
ATOM 746 C CA . MET A 1 102 ? 17.417 -19.920 -32.706 1.00 41.47 102 MET A CA 1
ATOM 747 C C . MET A 1 102 ? 16.717 -19.719 -31.357 1.00 41.47 102 MET A C 1
ATOM 749 O O . MET A 1 102 ? 15.782 -18.932 -31.250 1.00 41.47 102 MET A O 1
ATOM 753 N N . ASN A 1 103 ? 17.222 -20.391 -30.314 1.00 35.12 103 ASN A N 1
ATOM 754 C CA . ASN A 1 103 ? 16.658 -20.413 -28.956 1.00 35.12 103 ASN A CA 1
ATOM 755 C C . ASN A 1 103 ? 16.613 -19.026 -28.274 1.00 35.12 103 ASN A C 1
ATOM 757 O O . ASN A 1 103 ? 17.488 -18.683 -27.473 1.00 35.12 103 ASN A O 1
ATOM 761 N N . TYR A 1 104 ? 15.568 -18.249 -28.553 1.00 42.38 104 TYR A N 1
ATOM 762 C CA . TYR A 1 104 ? 15.109 -17.154 -27.703 1.00 42.38 104 TYR A CA 1
ATOM 763 C C . TYR A 1 104 ? 14.211 -17.701 -26.589 1.00 42.38 104 TYR A C 1
ATOM 765 O O . TYR A 1 104 ? 13.304 -18.492 -26.840 1.00 42.38 104 TYR A O 1
ATOM 773 N N . ALA A 1 105 ? 14.418 -17.235 -25.359 1.00 39.31 105 ALA A N 1
ATOM 774 C CA . ALA A 1 105 ? 13.416 -17.356 -24.312 1.00 39.31 105 ALA A CA 1
ATOM 775 C C . ALA A 1 105 ? 12.471 -16.151 -24.400 1.00 39.31 105 ALA A C 1
ATOM 777 O O . ALA A 1 105 ? 12.894 -15.007 -24.203 1.00 39.31 105 ALA A O 1
ATOM 778 N N . HIS A 1 106 ? 11.195 -16.413 -24.679 1.00 38.12 106 HIS A N 1
ATOM 779 C CA . HIS A 1 106 ? 10.136 -15.424 -24.501 1.00 38.12 106 HIS A CA 1
ATOM 780 C C . HIS A 1 106 ? 9.953 -15.138 -23.006 1.00 38.12 106 HIS A C 1
ATOM 782 O O . HIS A 1 106 ? 10.027 -16.046 -22.173 1.00 38.12 106 HIS A O 1
ATOM 788 N N . VAL A 1 107 ? 9.657 -13.884 -22.656 1.00 39.84 107 VAL A N 1
ATOM 789 C CA . VAL A 1 107 ? 8.930 -13.625 -21.409 1.00 39.84 107 VAL A CA 1
ATOM 790 C C . VAL A 1 107 ? 7.539 -14.224 -21.598 1.00 39.84 107 VAL A C 1
ATOM 792 O O . VAL A 1 107 ? 6.843 -13.848 -22.532 1.00 39.84 107 VAL A O 1
ATOM 795 N N . SER A 1 108 ? 7.164 -15.180 -20.747 1.00 32.62 108 SER A N 1
ATOM 796 C CA . SER A 1 108 ? 5.864 -15.859 -20.798 1.00 32.62 108 SER A CA 1
ATOM 797 C C . SER A 1 108 ? 4.702 -14.863 -20.868 1.00 32.62 108 SER A C 1
ATOM 799 O O . SER A 1 108 ? 4.687 -13.910 -20.083 1.00 32.62 108 SER A O 1
ATOM 801 N N . ASP A 1 109 ? 3.702 -15.136 -21.708 1.00 32.12 109 ASP A N 1
ATOM 802 C CA . ASP A 1 109 ? 2.627 -14.196 -22.082 1.00 32.12 109 ASP A CA 1
ATOM 803 C C . ASP A 1 109 ? 1.794 -13.671 -20.895 1.00 32.12 109 ASP A C 1
ATOM 805 O O . ASP A 1 109 ? 1.189 -12.604 -20.971 1.00 32.12 109 ASP A O 1
ATOM 809 N N . ALA A 1 110 ? 1.853 -14.359 -19.750 1.00 33.03 110 ALA A N 1
ATOM 810 C CA . ALA A 1 110 ? 1.254 -13.992 -18.462 1.00 33.03 110 ALA A CA 1
ATOM 811 C C . ALA A 1 110 ? 1.683 -12.627 -17.861 1.00 33.03 110 ALA A C 1
ATOM 813 O O . ALA A 1 110 ? 1.271 -12.310 -16.745 1.00 33.03 110 ALA A O 1
ATOM 814 N N . TYR A 1 111 ? 2.516 -11.833 -18.547 1.00 35.38 111 TYR A N 1
ATOM 815 C CA . TYR A 1 111 ? 3.004 -10.529 -18.070 1.00 35.38 111 TYR A CA 1
ATOM 816 C C . TYR A 1 111 ? 2.793 -9.345 -19.026 1.00 35.38 111 TYR A C 1
ATOM 818 O O . TYR A 1 111 ? 2.993 -8.211 -18.595 1.00 35.38 111 TYR A O 1
ATOM 826 N N . LEU A 1 112 ? 2.405 -9.578 -20.285 1.00 34.84 112 LEU A N 1
ATOM 827 C CA . LEU A 1 112 ? 2.178 -8.525 -21.293 1.00 34.84 112 LEU A CA 1
ATOM 828 C C . LEU A 1 112 ? 0.927 -8.784 -22.160 1.00 34.84 112 LEU A C 1
ATOM 830 O O . LEU A 1 112 ? 0.777 -8.183 -23.220 1.00 34.84 112 LEU A O 1
ATOM 834 N N . SER A 1 113 ? 0.024 -9.666 -21.716 1.00 27.69 113 SER A N 1
ATOM 835 C CA . SER A 1 113 ? -1.257 -9.905 -22.386 1.00 27.69 113 SER A CA 1
ATOM 836 C C . SER A 1 113 ? -2.083 -8.622 -22.523 1.00 27.69 113 SER A C 1
ATOM 838 O O . SER A 1 113 ? -2.048 -7.742 -21.659 1.00 27.69 113 SER A O 1
ATOM 840 N N . GLU A 1 114 ? -2.826 -8.522 -23.627 1.00 31.48 114 GLU A N 1
ATOM 841 C CA . GLU A 1 114 ? -3.524 -7.302 -24.034 1.00 31.48 114 GLU A CA 1
ATOM 842 C C . GLU A 1 114 ? -4.426 -6.724 -22.931 1.00 31.48 114 GLU A C 1
ATOM 844 O O . GLU A 1 114 ? -5.202 -7.432 -22.284 1.00 31.48 114 GLU A O 1
ATOM 849 N N . GLY A 1 115 ? -4.371 -5.398 -22.757 1.00 29.38 115 GLY A N 1
ATOM 850 C CA . GLY A 1 115 ? -5.388 -4.680 -21.990 1.00 29.38 115 GLY A CA 1
ATOM 851 C C . GLY A 1 115 ? -6.775 -4.901 -22.612 1.00 29.38 115 GLY A C 1
ATOM 852 O O . GLY A 1 115 ? -6.868 -5.018 -23.837 1.00 29.38 115 GLY A O 1
ATOM 853 N N . PRO A 1 116 ? -7.849 -4.960 -21.800 1.00 26.62 116 PRO A N 1
ATOM 854 C CA . PRO A 1 116 ? -9.147 -5.476 -22.227 1.00 26.62 116 PRO A CA 1
ATOM 855 C C . PRO A 1 116 ? -9.658 -4.803 -23.504 1.00 26.62 116 PRO A C 1
ATOM 857 O O . PRO A 1 116 ? -9.559 -3.583 -23.665 1.00 26.62 116 PRO A O 1
ATOM 860 N N . ALA A 1 117 ? -10.221 -5.609 -24.407 1.00 25.48 117 ALA A N 1
ATOM 861 C CA . ALA A 1 117 ? -10.821 -5.129 -25.646 1.00 25.48 117 ALA A CA 1
ATOM 862 C C . ALA A 1 117 ? -11.869 -4.048 -25.338 1.00 25.48 117 ALA A C 1
ATOM 864 O O . ALA A 1 117 ? -12.824 -4.293 -24.594 1.00 25.48 117 ALA A O 1
ATOM 865 N N . ALA A 1 118 ? -11.679 -2.844 -25.882 1.00 29.75 118 ALA A N 1
ATOM 866 C CA . ALA A 1 118 ? -12.576 -1.731 -25.614 1.00 29.75 118 ALA A CA 1
ATOM 867 C C . ALA A 1 118 ? -13.968 -2.013 -26.200 1.00 29.75 118 ALA A C 1
ATOM 869 O O . ALA A 1 118 ? -14.146 -2.072 -27.418 1.00 29.75 118 ALA A O 1
ATOM 870 N N . GLY A 1 119 ? -14.968 -2.159 -25.326 1.00 25.50 119 GLY A N 1
ATOM 871 C CA . GLY A 1 119 ? -16.369 -2.195 -25.739 1.00 25.50 119 GLY A CA 1
ATOM 872 C C . GLY A 1 119 ? -16.715 -0.914 -26.497 1.00 25.50 119 GLY A C 1
ATOM 873 O O . GLY A 1 119 ? -16.448 0.186 -26.015 1.00 25.50 119 GLY A O 1
ATOM 874 N N . THR A 1 120 ? -17.280 -1.049 -27.696 1.00 26.17 120 THR A N 1
ATOM 875 C CA . THR A 1 120 ? -17.476 0.069 -28.626 1.00 26.17 120 THR A CA 1
ATOM 876 C C . THR A 1 120 ? -18.521 1.065 -28.117 1.00 26.17 120 THR A C 1
ATOM 878 O O . THR A 1 120 ? -19.719 0.882 -28.339 1.00 26.17 120 THR A O 1
ATOM 881 N N . SER A 1 121 ? -18.073 2.150 -27.486 1.00 27.25 121 SER A N 1
ATOM 882 C CA . SER A 1 121 ? -18.876 3.347 -27.224 1.00 27.25 121 SER A CA 1
ATOM 883 C C . SER A 1 121 ? -18.262 4.556 -27.935 1.00 27.25 121 SER A C 1
ATOM 885 O O . SER A 1 121 ? -17.054 4.781 -27.915 1.00 27.25 121 SER A O 1
ATOM 887 N N . SER A 1 122 ? -19.101 5.300 -28.654 1.00 26.67 122 SER A N 1
ATOM 888 C CA . SER A 1 122 ? -18.673 6.411 -29.507 1.00 26.67 122 SER A CA 1
ATOM 889 C C . SER A 1 122 ? -18.325 7.664 -28.705 1.00 26.67 122 SER A C 1
ATOM 891 O O . SER A 1 122 ? -19.039 8.009 -27.765 1.00 26.67 122 SER A O 1
ATOM 893 N N . ASP A 1 123 ? -17.299 8.375 -29.171 1.00 31.27 123 ASP A N 1
ATOM 894 C CA . ASP A 1 123 ? -16.826 9.681 -28.700 1.00 31.27 123 ASP A CA 1
ATOM 895 C C . ASP A 1 123 ? -17.919 10.644 -28.184 1.00 31.27 123 ASP A C 1
ATOM 897 O O . ASP A 1 123 ? -18.879 10.975 -28.891 1.00 31.27 123 ASP A O 1
ATOM 901 N N . ARG A 1 124 ? -17.708 11.134 -26.954 1.00 29.38 124 ARG A N 1
ATOM 902 C CA . ARG A 1 124 ? -18.131 12.458 -26.469 1.00 29.38 124 ARG A CA 1
ATOM 903 C C . ARG A 1 124 ? -17.367 12.821 -25.194 1.00 29.38 124 ARG A C 1
ATOM 905 O O . ARG A 1 124 ? -17.539 12.182 -24.159 1.00 29.38 124 ARG A O 1
ATOM 912 N N . GLY A 1 125 ? -16.558 13.877 -25.251 1.00 36.44 125 GLY A N 1
ATOM 913 C CA . GLY A 1 125 ? -15.796 14.364 -24.099 1.00 36.44 125 GLY A CA 1
ATOM 914 C C . GLY A 1 125 ? -16.666 14.956 -22.981 1.00 36.44 125 GLY A C 1
ATOM 915 O O . GLY A 1 125 ? -17.328 15.972 -23.176 1.00 36.44 125 GLY A O 1
ATOM 916 N N . LEU A 1 126 ? -16.589 14.356 -21.791 1.00 28.41 126 LEU A N 1
ATOM 917 C CA . LEU A 1 126 ? -17.020 14.886 -20.489 1.00 28.41 126 LEU A CA 1
ATOM 918 C C . LEU A 1 126 ? -15.972 14.481 -19.430 1.00 28.41 126 LEU A C 1
ATOM 920 O O . LEU A 1 126 ? -15.139 13.613 -19.690 1.00 28.41 126 LEU A O 1
ATOM 924 N N . HIS A 1 127 ? -15.939 15.156 -18.277 1.00 33.62 127 HIS A N 1
ATOM 925 C CA . HIS A 1 127 ? -14.840 15.015 -17.307 1.00 33.62 127 HIS A CA 1
ATOM 926 C C . HIS A 1 127 ? -14.777 13.613 -16.667 1.00 33.62 127 HIS A C 1
ATOM 928 O O . HIS A 1 127 ? -15.798 12.978 -16.406 1.00 33.62 127 HIS A O 1
ATOM 934 N N . SER A 1 128 ? -13.559 13.112 -16.441 1.00 41.84 128 SER A N 1
ATOM 935 C CA . SER A 1 128 ? -13.263 11.693 -16.188 1.00 41.84 128 SER A CA 1
ATOM 936 C C . SER A 1 128 ? -13.398 11.248 -14.723 1.00 41.84 128 SER A C 1
ATOM 938 O O . SER A 1 128 ? -12.669 10.363 -14.274 1.00 41.84 128 SER A O 1
ATOM 940 N N . ASP A 1 129 ? -14.325 11.837 -13.969 1.00 49.31 129 ASP A N 1
ATOM 941 C CA . ASP A 1 129 ? -14.467 11.595 -12.524 1.00 49.31 129 ASP A CA 1
ATOM 942 C C . ASP A 1 129 ? -15.085 10.226 -12.180 1.00 49.31 129 ASP A C 1
ATOM 944 O O . ASP A 1 129 ? -15.079 9.823 -11.022 1.00 49.31 129 ASP A O 1
ATOM 948 N N . ASN A 1 130 ? -15.589 9.483 -13.174 1.00 57.53 130 ASN A N 1
ATOM 949 C CA . ASN A 1 130 ? -16.431 8.297 -12.971 1.00 57.53 130 ASN A CA 1
ATOM 950 C C . ASN A 1 130 ? -15.814 6.971 -13.478 1.00 57.53 130 ASN A C 1
ATOM 952 O O . ASN A 1 130 ? -16.527 6.058 -13.888 1.00 57.53 130 ASN A O 1
ATOM 956 N N . VAL A 1 131 ? -14.479 6.860 -13.499 1.00 78.88 131 VAL A N 1
ATOM 957 C CA . VAL A 1 131 ? -13.785 5.596 -13.826 1.00 78.88 131 VAL A CA 1
ATOM 958 C C . VAL A 1 131 ? -13.744 4.680 -12.597 1.00 78.88 131 VAL A C 1
ATOM 960 O O . VAL A 1 131 ? -13.300 5.096 -11.522 1.00 78.88 131 VAL A O 1
ATOM 963 N N . ALA A 1 132 ? -14.177 3.427 -12.765 1.00 90.56 132 ALA A N 1
ATOM 964 C CA . ALA A 1 132 ? -14.185 2.399 -11.725 1.00 90.56 132 ALA A CA 1
ATOM 965 C C . ALA A 1 132 ? -12.817 1.697 -11.599 1.00 90.56 132 ALA A C 1
ATOM 967 O O . ALA A 1 132 ? -12.437 0.886 -12.441 1.00 90.56 132 ALA A O 1
ATOM 968 N N . LEU A 1 133 ? -12.083 2.015 -10.530 1.00 94.06 133 LEU A N 1
ATOM 969 C CA . LEU A 1 133 ? -10.785 1.410 -10.190 1.00 94.06 133 LEU A CA 1
ATOM 970 C C . LEU A 1 133 ? -10.890 -0.051 -9.698 1.00 94.06 133 LEU A C 1
ATOM 972 O O . LEU A 1 133 ? -11.847 -0.415 -9.006 1.00 94.06 133 LEU A O 1
ATOM 976 N N . ARG A 1 134 ? -9.848 -0.852 -9.967 1.00 95.69 134 ARG A N 1
ATOM 977 C CA . ARG A 1 134 ? -9.584 -2.178 -9.370 1.00 95.69 134 ARG A CA 1
ATOM 978 C C . ARG A 1 134 ? -8.618 -2.037 -8.187 1.00 95.69 134 ARG A C 1
ATOM 980 O O . ARG A 1 134 ? -7.441 -1.719 -8.371 1.00 95.69 134 ARG A O 1
ATOM 987 N N . ILE A 1 135 ? -9.099 -2.286 -6.971 1.00 98.12 135 ILE A N 1
ATOM 988 C CA . ILE A 1 135 ? -8.398 -2.001 -5.711 1.00 98.12 135 ILE A CA 1
ATOM 989 C C . ILE A 1 135 ? -8.166 -3.294 -4.916 1.00 98.12 135 ILE A C 1
ATOM 991 O O . ILE A 1 135 ? -9.088 -4.048 -4.619 1.00 98.12 135 ILE A O 1
ATOM 995 N N . CYS A 1 136 ? -6.924 -3.522 -4.504 1.00 98.50 136 CYS A N 1
ATOM 996 C CA . CYS A 1 136 ? -6.513 -4.610 -3.625 1.00 98.50 136 CYS A CA 1
ATOM 997 C C . CYS A 1 136 ? -6.201 -4.068 -2.225 1.00 98.50 136 CYS A C 1
ATOM 999 O O . CYS A 1 136 ? -5.163 -3.430 -2.035 1.00 98.50 136 CYS A O 1
ATOM 1001 N N . LEU A 1 137 ? -7.035 -4.356 -1.223 1.00 98.81 137 LEU A N 1
ATOM 1002 C CA . LEU A 1 137 ? -6.711 -4.066 0.180 1.00 98.81 137 LEU A CA 1
ATOM 1003 C C . LEU A 1 137 ? -5.981 -5.259 0.811 1.00 98.81 137 LEU A C 1
ATOM 1005 O O . LEU A 1 137 ? -6.401 -6.403 0.654 1.00 98.81 137 LEU A O 1
ATOM 1009 N N . VAL A 1 138 ? -4.901 -5.014 1.555 1.00 98.50 138 VAL A N 1
ATOM 1010 C CA . VAL A 1 138 ? -4.092 -6.077 2.176 1.00 98.50 138 VAL A CA 1
ATOM 1011 C C . VAL A 1 138 ? -3.969 -5.853 3.678 1.00 98.50 138 VAL A C 1
ATOM 1013 O O . VAL A 1 138 ? -3.401 -4.855 4.125 1.00 98.50 138 VAL A O 1
ATOM 1016 N N . THR A 1 139 ? -4.470 -6.811 4.461 1.00 96.19 139 THR A N 1
ATOM 1017 C CA . THR A 1 139 ? -4.324 -6.838 5.926 1.00 96.19 139 THR A CA 1
ATOM 1018 C C . THR A 1 139 ? -3.217 -7.812 6.345 1.00 96.19 139 THR A C 1
ATOM 1020 O O . THR A 1 139 ? -3.071 -8.888 5.754 1.00 96.19 139 THR A O 1
ATOM 1023 N N . PRO A 1 140 ? -2.431 -7.498 7.391 1.00 93.38 140 PRO A N 1
ATOM 1024 C CA . PRO A 1 140 ? -1.418 -8.409 7.897 1.00 93.38 140 PRO A CA 1
ATOM 1025 C C . PRO A 1 140 ? -2.008 -9.414 8.898 1.00 93.38 140 PRO A C 1
ATOM 1027 O O . PRO A 1 140 ? -1.337 -10.383 9.248 1.00 93.38 140 PRO A O 1
ATOM 1030 N N . PHE A 1 141 ? -3.233 -9.189 9.381 1.00 92.69 141 PHE A N 1
ATOM 1031 C CA . PHE A 1 141 ? -3.852 -9.972 10.447 1.00 92.69 141 PHE A CA 1
ATOM 1032 C C . PHE A 1 141 ? -4.698 -11.132 9.903 1.00 92.69 141 PHE A C 1
ATOM 1034 O O . PHE A 1 141 ? -4.954 -11.262 8.704 1.00 92.69 141 PHE A O 1
ATOM 1041 N N . ALA A 1 142 ? -5.103 -12.028 10.803 1.00 93.62 142 ALA A N 1
ATOM 1042 C CA . ALA A 1 142 ? -5.891 -13.202 10.458 1.00 93.62 142 ALA A CA 1
ATOM 1043 C C . ALA A 1 142 ? -7.372 -12.820 10.319 1.00 93.62 142 ALA A C 1
ATOM 1045 O O . ALA A 1 142 ? -8.007 -12.551 11.335 1.00 93.62 142 ALA A O 1
ATOM 1046 N N . TRP A 1 143 ? -7.957 -12.865 9.118 1.00 95.44 143 TRP A N 1
ATOM 1047 C CA . TRP A 1 143 ? -9.380 -12.542 8.890 1.00 95.44 143 TRP A CA 1
ATOM 1048 C C . TRP A 1 143 ? -10.331 -13.407 9.733 1.00 95.44 143 TRP A C 1
ATOM 1050 O O . TRP A 1 143 ? -11.400 -12.986 10.162 1.00 95.44 143 TRP A O 1
ATOM 1060 N N . SER A 1 144 ? -9.890 -14.621 10.071 1.00 93.31 144 SER A N 1
ATOM 1061 C CA . SER A 1 144 ? -10.562 -15.516 11.017 1.00 93.31 144 SER A CA 1
ATOM 1062 C C . SER A 1 144 ? -10.765 -14.971 12.442 1.00 93.31 144 SER A C 1
ATOM 1064 O O . SER A 1 144 ? -11.475 -15.620 13.219 1.00 93.31 144 SER A O 1
ATOM 1066 N N . GLN A 1 145 ? -10.111 -13.868 12.821 1.00 91.25 145 GLN A N 1
ATOM 1067 C CA . GLN A 1 145 ? -10.072 -13.333 14.184 1.00 91.25 145 GLN A CA 1
ATOM 1068 C C . GLN A 1 145 ? -10.457 -11.837 14.219 1.00 91.25 145 GLN A C 1
ATOM 1070 O O . GLN A 1 145 ? -10.010 -11.085 13.351 1.00 91.25 145 GLN A O 1
ATOM 1075 N N . PRO A 1 146 ? -11.231 -11.393 15.231 1.00 91.31 146 PRO A N 1
ATOM 1076 C CA . PRO A 1 146 ? -11.538 -9.977 15.447 1.00 91.31 146 PRO A CA 1
ATOM 1077 C C . PRO A 1 146 ? -10.268 -9.140 15.626 1.00 91.31 146 PRO A C 1
ATOM 1079 O O . PRO A 1 146 ? -9.373 -9.535 16.382 1.00 91.31 146 PRO A O 1
ATOM 1082 N N . HIS A 1 147 ? -10.177 -8.015 14.914 1.00 91.88 147 HIS A N 1
ATOM 1083 C CA . HIS A 1 147 ? -9.010 -7.136 14.936 1.00 91.88 147 HIS A CA 1
ATOM 1084 C C . HIS A 1 147 ? -9.349 -5.739 14.397 1.00 91.88 147 HIS A C 1
ATOM 1086 O O . HIS A 1 147 ? -9.913 -5.625 13.312 1.00 91.88 147 HIS A O 1
ATOM 1092 N N . ASP A 1 148 ? -8.888 -4.690 15.079 1.00 91.44 148 ASP A N 1
ATOM 1093 C CA . ASP A 1 148 ? -9.168 -3.277 14.761 1.00 91.44 148 ASP A CA 1
ATOM 1094 C C . ASP A 1 148 ? -8.885 -2.856 13.302 1.00 91.44 148 ASP A C 1
ATOM 1096 O O . ASP A 1 148 ? -9.628 -2.065 12.718 1.00 91.44 148 ASP A O 1
ATOM 1100 N N . VAL A 1 149 ? -7.819 -3.408 12.721 1.00 94.38 149 VAL A N 1
ATOM 1101 C CA . VAL A 1 149 ? -7.383 -3.242 11.328 1.00 94.38 149 VAL A CA 1
ATOM 1102 C C . VAL A 1 149 ? -8.206 -4.076 10.343 1.00 94.38 149 VAL A C 1
ATOM 1104 O O . VAL A 1 149 ? -8.414 -3.625 9.223 1.00 94.38 149 VAL A O 1
ATOM 1107 N N . ASN A 1 150 ? -8.712 -5.251 10.730 1.00 95.75 150 ASN A N 1
ATOM 1108 C CA . ASN A 1 150 ? -9.644 -5.998 9.875 1.00 95.75 150 ASN A CA 1
ATOM 1109 C C . ASN A 1 150 ? -10.997 -5.276 9.812 1.00 95.75 150 ASN A C 1
ATOM 1111 O O . ASN A 1 150 ? -11.571 -5.171 8.738 1.00 95.75 150 ASN A O 1
ATOM 1115 N N . GLU A 1 151 ? -11.453 -4.717 10.938 1.00 95.75 151 GLU A N 1
ATOM 1116 C CA . GLU A 1 151 ? -12.653 -3.872 11.013 1.00 95.75 151 GLU A CA 1
ATOM 1117 C C . GLU A 1 151 ? -12.498 -2.603 10.150 1.00 95.75 151 GLU A C 1
ATOM 1119 O O . GLU A 1 151 ? -13.416 -2.245 9.421 1.00 95.75 151 GLU A O 1
ATOM 1124 N N . HIS A 1 152 ? -11.311 -1.975 10.143 1.00 96.81 152 HIS A N 1
ATOM 1125 C CA . HIS A 1 152 ? -10.997 -0.868 9.226 1.00 96.81 152 HIS A CA 1
ATOM 1126 C C . HIS A 1 152 ? -11.029 -1.293 7.747 1.00 96.81 152 HIS A C 1
ATOM 1128 O O . HIS A 1 152 ? -11.685 -0.647 6.936 1.00 96.81 152 HIS A O 1
ATOM 1134 N N . VAL A 1 153 ? -10.345 -2.388 7.394 1.00 98.31 153 VAL A N 1
ATOM 1135 C CA . VAL A 1 153 ? -10.270 -2.889 6.009 1.00 98.31 153 VAL A CA 1
ATOM 1136 C C . VAL A 1 153 ? -11.633 -3.349 5.484 1.00 98.31 153 VAL A C 1
ATOM 1138 O O . VAL A 1 153 ? -11.893 -3.176 4.299 1.00 98.31 153 VAL A O 1
ATOM 1141 N N . ALA A 1 154 ? -12.503 -3.898 6.336 1.00 97.94 154 ALA A N 1
ATOM 1142 C CA . ALA A 1 154 ? -13.856 -4.299 5.956 1.00 97.94 154 ALA A CA 1
ATOM 1143 C C . ALA A 1 154 ? -14.723 -3.088 5.575 1.00 97.94 154 ALA A C 1
ATOM 1145 O O . ALA A 1 154 ? -15.145 -2.999 4.425 1.00 97.94 154 ALA A O 1
ATOM 1146 N N . GLY A 1 155 ? -14.906 -2.124 6.488 1.00 97.56 155 GLY A N 1
ATOM 1147 C CA . GLY A 1 155 ? -15.747 -0.949 6.225 1.00 97.56 155 GLY A CA 1
ATOM 1148 C C . GLY A 1 155 ? -15.225 -0.080 5.074 1.00 97.56 155 GLY A C 1
ATOM 1149 O O . GLY A 1 155 ? -15.999 0.397 4.252 1.00 97.56 155 GLY A O 1
ATOM 1150 N N . VAL A 1 156 ? -13.899 0.060 4.939 1.00 98.12 156 VAL A N 1
ATOM 1151 C CA . VAL A 1 156 ? -13.298 0.755 3.786 1.00 98.12 156 VAL A CA 1
ATOM 1152 C C . VAL A 1 156 ? -13.520 -0.009 2.472 1.00 98.12 156 VAL A C 1
ATOM 1154 O O . VAL A 1 156 ? -13.728 0.629 1.443 1.00 98.12 156 VAL A O 1
ATOM 1157 N N . ALA A 1 157 ? -13.501 -1.348 2.464 1.00 98.62 157 ALA A N 1
ATOM 1158 C CA . ALA A 1 157 ? -13.779 -2.122 1.249 1.00 98.62 157 ALA A CA 1
ATOM 1159 C C . ALA A 1 157 ? -15.242 -2.011 0.803 1.00 98.62 157 ALA A C 1
ATOM 1161 O O . ALA A 1 157 ? -15.505 -1.879 -0.389 1.00 98.62 157 ALA A O 1
ATOM 1162 N N . GLU A 1 158 ? -16.172 -2.070 1.753 1.00 98.31 158 GLU A N 1
ATOM 1163 C CA . GLU A 1 158 ? -17.613 -1.968 1.518 1.00 98.31 158 GLU A CA 1
ATOM 1164 C C . GLU A 1 158 ? -17.990 -0.609 0.916 1.00 98.31 158 GLU A C 1
ATOM 1166 O O . GLU A 1 158 ? -18.602 -0.541 -0.149 1.00 98.31 158 GLU A O 1
ATOM 1171 N N . GLU A 1 159 ? -17.509 0.478 1.511 1.00 98.25 159 GLU A N 1
ATOM 1172 C CA . GLU A 1 159 ? -17.807 1.843 1.064 1.00 98.25 159 GLU A CA 1
ATOM 1173 C C . GLU A 1 159 ? -17.098 2.201 -0.254 1.00 98.25 159 GLU A C 1
ATOM 1175 O O . GLU A 1 159 ? -17.662 2.894 -1.099 1.00 98.25 159 GLU A O 1
ATOM 1180 N N . LEU A 1 160 ? -15.895 1.669 -0.511 1.00 98.25 160 LEU A N 1
ATOM 1181 C CA . LEU A 1 160 ? -15.268 1.788 -1.835 1.00 98.25 160 LEU A CA 1
ATOM 1182 C C . LEU A 1 160 ? -16.060 1.022 -2.916 1.00 98.25 160 LEU A C 1
ATOM 1184 O O . LEU A 1 160 ? -16.128 1.484 -4.054 1.00 98.25 160 LEU A O 1
ATOM 1188 N N . ARG A 1 161 ? -16.716 -0.102 -2.591 1.00 97.69 161 ARG A N 1
ATOM 1189 C CA . ARG A 1 161 ? -17.646 -0.766 -3.528 1.00 97.69 161 ARG A CA 1
ATOM 1190 C C . ARG A 1 161 ? -18.935 0.031 -3.717 1.00 97.69 161 ARG A C 1
ATOM 1192 O O . ARG A 1 161 ? -19.434 0.087 -4.837 1.00 97.69 161 ARG A O 1
ATOM 1199 N N . ALA A 1 162 ? -19.437 0.697 -2.675 1.00 97.12 162 ALA A N 1
ATOM 1200 C CA . ALA A 1 162 ? -20.573 1.618 -2.783 1.00 97.12 162 ALA A CA 1
ATOM 1201 C C . ALA A 1 162 ? -20.263 2.833 -3.687 1.00 97.12 162 ALA A C 1
ATOM 1203 O O . ALA A 1 162 ? -21.141 3.301 -4.408 1.00 97.12 162 ALA A O 1
ATOM 1204 N N . LEU A 1 163 ? -18.999 3.277 -3.735 1.00 96.50 163 LEU A N 1
ATOM 1205 C CA . LEU A 1 163 ? -18.480 4.249 -4.714 1.00 96.50 163 LEU A CA 1
ATOM 1206 C C . LEU A 1 163 ? -18.231 3.656 -6.124 1.00 96.50 163 LEU A C 1
ATOM 1208 O O . LEU A 1 163 ? -17.745 4.356 -7.011 1.00 96.50 163 LEU A O 1
ATOM 1212 N N . GLY A 1 164 ? -18.570 2.384 -6.359 1.00 96.06 164 GLY A N 1
ATOM 1213 C CA . GLY A 1 164 ? -18.486 1.723 -7.666 1.00 96.06 164 GLY A CA 1
ATOM 1214 C C . GLY A 1 164 ? -17.147 1.047 -7.985 1.00 96.06 164 GLY A C 1
ATOM 1215 O O . GLY A 1 164 ? -16.940 0.630 -9.125 1.00 96.06 164 GLY A O 1
ATOM 1216 N N . HIS A 1 165 ? -16.226 0.919 -7.023 1.00 96.25 165 HIS A N 1
ATOM 1217 C CA . HIS A 1 165 ? -14.934 0.260 -7.245 1.00 96.25 165 HIS A CA 1
ATOM 1218 C C . HIS A 1 165 ? -15.008 -1.267 -7.117 1.00 96.25 165 HIS A C 1
ATOM 1220 O O . HIS A 1 165 ? -15.719 -1.816 -6.275 1.00 96.25 165 HIS A O 1
ATOM 1226 N N . SER A 1 166 ? -14.181 -1.971 -7.892 1.00 96.56 166 SER A N 1
ATOM 1227 C CA . SER A 1 166 ? -13.941 -3.402 -7.685 1.00 96.56 166 SER A CA 1
ATOM 1228 C C . SER A 1 166 ? -12.895 -3.566 -6.581 1.00 96.56 166 SER A C 1
ATOM 1230 O O . SER A 1 166 ? -11.751 -3.151 -6.762 1.00 96.56 166 SER A O 1
ATOM 1232 N N . VAL A 1 167 ? -13.277 -4.129 -5.426 1.00 98.19 167 VAL A N 1
ATOM 1233 C CA . VAL A 1 167 ? -12.386 -4.233 -4.253 1.00 98.19 167 VAL A CA 1
ATOM 1234 C C . VAL A 1 167 ? -12.189 -5.680 -3.802 1.00 98.19 167 VAL A C 1
ATOM 1236 O O . VAL A 1 167 ? -13.127 -6.317 -3.314 1.00 98.19 167 VAL A O 1
ATOM 1239 N N . THR A 1 168 ? -10.948 -6.160 -3.875 1.00 98.44 168 THR A N 1
ATOM 1240 C CA . THR A 1 168 ? -10.508 -7.476 -3.384 1.00 98.44 168 THR A CA 1
ATOM 1241 C C . THR A 1 168 ? -9.688 -7.322 -2.104 1.00 98.44 168 THR A C 1
ATOM 1243 O O . THR A 1 168 ? -8.774 -6.501 -2.037 1.00 98.44 168 THR A O 1
ATOM 1246 N N . ILE A 1 169 ? -9.964 -8.141 -1.089 1.00 98.69 169 ILE A N 1
ATOM 1247 C CA . ILE A 1 169 ? -9.213 -8.181 0.170 1.00 98.69 169 ILE A CA 1
ATOM 1248 C C . ILE A 1 169 ? -8.269 -9.390 0.167 1.00 98.69 169 ILE A C 1
ATOM 1250 O O . ILE A 1 169 ? -8.711 -10.539 0.112 1.00 98.69 169 ILE A O 1
ATOM 1254 N N . LEU A 1 170 ? -6.962 -9.154 0.289 1.00 98.31 170 LEU A N 1
ATOM 1255 C CA . LEU A 1 170 ? -5.958 -10.202 0.475 1.00 98.31 170 LEU A CA 1
ATOM 1256 C C . LEU A 1 170 ? -5.592 -10.326 1.959 1.00 98.31 170 LEU A C 1
ATOM 1258 O O . LEU A 1 170 ? -5.165 -9.362 2.600 1.00 98.31 170 LEU A O 1
ATOM 1262 N N . ALA A 1 171 ? -5.745 -11.529 2.513 1.00 96.56 171 ALA A N 1
ATOM 1263 C CA . ALA A 1 171 ? -5.571 -11.774 3.944 1.00 96.56 171 ALA A CA 1
ATOM 1264 C C . ALA A 1 171 ? -4.957 -13.149 4.247 1.00 96.56 171 ALA A C 1
ATOM 1266 O O . ALA A 1 171 ? -4.847 -14.026 3.389 1.00 96.56 171 ALA A O 1
ATOM 1267 N N . SER A 1 172 ? -4.609 -13.364 5.517 1.00 94.75 172 SER A N 1
ATOM 1268 C CA . SER A 1 172 ? -4.388 -14.705 6.073 1.00 94.75 172 SER A CA 1
ATOM 1269 C C . SER A 1 172 ? -5.636 -15.171 6.834 1.00 94.75 172 SER A C 1
ATOM 1271 O O . SER A 1 172 ? -6.394 -14.343 7.336 1.00 94.75 172 SER A O 1
ATOM 1273 N N . SER A 1 173 ? -5.886 -16.477 6.949 1.00 94.81 173 SER A N 1
ATOM 1274 C CA . SER A 1 173 ? -6.993 -16.992 7.774 1.00 94.81 173 SER A CA 1
ATOM 1275 C C . SER A 1 173 ? -6.698 -18.376 8.342 1.00 94.81 173 SER A C 1
ATOM 1277 O O . SER A 1 173 ? -6.120 -19.226 7.674 1.00 94.81 173 SER A O 1
ATOM 1279 N N . ASN A 1 174 ? -7.144 -18.618 9.576 1.00 92.75 174 ASN A N 1
ATOM 1280 C CA . ASN A 1 174 ? -7.059 -19.917 10.247 1.00 92.75 174 ASN A CA 1
ATOM 1281 C C . ASN A 1 174 ? -8.367 -20.730 10.155 1.00 92.75 174 ASN A C 1
ATOM 1283 O O . ASN A 1 174 ? -8.468 -21.800 10.751 1.00 92.75 174 ASN A O 1
ATOM 1287 N N . ARG A 1 175 ? -9.380 -20.249 9.418 1.00 94.88 175 ARG A N 1
ATOM 1288 C CA . ARG A 1 175 ? -10.618 -21.001 9.142 1.00 94.88 175 ARG A CA 1
ATOM 1289 C C . ARG A 1 175 ? -10.452 -21.806 7.851 1.00 94.88 175 ARG A C 1
ATOM 1291 O O . ARG A 1 175 ? -10.192 -21.242 6.791 1.00 94.88 175 ARG A O 1
ATOM 1298 N N . ALA A 1 176 ? -10.671 -23.120 7.919 1.00 94.75 176 ALA A N 1
ATOM 1299 C CA . ALA A 1 176 ? -10.517 -24.017 6.768 1.00 94.75 176 ALA A CA 1
ATOM 1300 C C . ALA A 1 176 ? -11.416 -23.646 5.570 1.00 94.75 176 ALA A C 1
ATOM 1302 O O . ALA A 1 176 ? -10.984 -23.778 4.426 1.00 94.75 176 ALA A O 1
ATOM 1303 N N . ARG A 1 177 ? -12.631 -23.134 5.829 1.00 95.81 177 ARG A N 1
ATOM 1304 C CA . ARG A 1 177 ? -13.565 -22.664 4.788 1.00 95.81 177 ARG A CA 1
ATOM 1305 C C . ARG A 1 177 ? -12.995 -21.476 3.998 1.00 95.81 177 ARG A C 1
ATOM 1307 O O . ARG A 1 177 ? -13.036 -21.492 2.774 1.00 95.81 177 ARG A O 1
ATOM 1314 N N . ASP A 1 178 ? -12.404 -20.499 4.692 1.00 95.69 178 ASP A N 1
ATOM 1315 C CA . ASP A 1 178 ? -11.848 -19.286 4.089 1.00 95.69 178 ASP A CA 1
ATOM 1316 C C . ASP A 1 178 ? -10.654 -19.668 3.196 1.00 95.69 178 ASP A C 1
ATOM 1318 O O . ASP A 1 178 ? -10.559 -19.242 2.050 1.00 95.69 178 ASP A O 1
ATOM 1322 N N . LEU A 1 179 ? -9.784 -20.561 3.691 1.00 95.25 179 LEU A N 1
ATOM 1323 C CA . LEU A 1 179 ? -8.649 -21.105 2.937 1.00 95.25 179 LEU A CA 1
ATOM 1324 C C . LEU A 1 179 ? -9.077 -21.932 1.715 1.00 95.25 179 LEU A C 1
ATOM 1326 O O . LEU A 1 179 ? -8.347 -21.979 0.727 1.00 95.25 179 LEU A O 1
ATOM 1330 N N . ALA A 1 180 ? -10.221 -22.619 1.774 1.00 95.25 180 ALA A N 1
ATOM 1331 C CA . ALA A 1 180 ? -10.771 -23.345 0.631 1.00 95.25 180 ALA A CA 1
ATOM 1332 C C . ALA A 1 180 ? -11.362 -22.392 -0.421 1.00 95.25 180 ALA A C 1
ATOM 1334 O O . ALA A 1 180 ? -11.138 -22.604 -1.609 1.00 95.25 180 ALA A O 1
ATOM 1335 N N . ALA A 1 181 ? -12.047 -21.326 0.006 1.00 95.25 181 ALA A N 1
ATOM 1336 C CA . ALA A 1 181 ? -12.529 -20.272 -0.885 1.00 95.25 181 ALA A CA 1
ATOM 1337 C C . ALA A 1 181 ? -11.367 -19.534 -1.572 1.00 95.25 181 ALA A C 1
ATOM 1339 O O . ALA A 1 181 ? -11.351 -19.445 -2.794 1.00 95.25 181 ALA A O 1
ATOM 1340 N N . GLY A 1 182 ? -10.344 -19.119 -0.814 1.00 95.81 182 GLY A N 1
ATOM 1341 C CA . GLY A 1 182 ? -9.162 -18.443 -1.360 1.00 95.81 182 GLY A CA 1
ATOM 1342 C C . GLY A 1 182 ? -8.394 -19.278 -2.392 1.00 95.81 182 GLY A C 1
ATOM 1343 O O . GLY A 1 182 ? -7.922 -18.733 -3.383 1.00 95.81 182 GLY A O 1
ATOM 1344 N N . ARG A 1 183 ? -8.318 -20.608 -2.221 1.00 95.06 183 ARG A N 1
ATOM 1345 C CA . ARG A 1 183 ? -7.726 -21.497 -3.240 1.00 95.06 183 ARG A CA 1
ATOM 1346 C C . ARG A 1 183 ? -8.561 -21.626 -4.512 1.00 95.06 183 ARG A C 1
ATOM 1348 O O . ARG A 1 183 ? -7.965 -21.854 -5.554 1.00 95.06 183 ARG A O 1
ATOM 1355 N N . ARG A 1 184 ? -9.892 -21.510 -4.435 1.00 95.12 184 ARG A N 1
ATOM 1356 C CA . ARG A 1 184 ? -10.756 -21.491 -5.626 1.00 95.12 184 ARG A CA 1
ATOM 1357 C C . ARG A 1 184 ? -10.610 -20.173 -6.372 1.00 95.12 184 ARG A C 1
ATOM 1359 O O . ARG A 1 184 ? -10.198 -20.202 -7.516 1.00 95.12 184 ARG A O 1
ATOM 1366 N N . ALA A 1 185 ? -10.724 -19.037 -5.682 1.00 94.88 185 ALA A N 1
ATOM 1367 C CA . ALA A 1 185 ? -10.481 -17.720 -6.276 1.00 94.88 185 ALA A CA 1
ATOM 1368 C C . ALA A 1 185 ? -9.125 -17.623 -7.013 1.00 94.88 185 ALA A C 1
ATOM 1370 O O . ALA A 1 185 ? -9.056 -17.064 -8.097 1.00 94.88 185 ALA A O 1
ATOM 1371 N N . LEU A 1 186 ? -8.048 -18.218 -6.483 1.00 93.38 186 LEU A N 1
ATOM 1372 C CA . LEU A 1 186 ? -6.733 -18.258 -7.151 1.00 93.38 186 LEU A CA 1
ATOM 1373 C C . LEU A 1 186 ? -6.665 -19.129 -8.426 1.00 93.38 186 LEU A C 1
ATOM 1375 O O . LEU A 1 186 ? -5.687 -19.025 -9.162 1.00 93.38 186 LEU A O 1
ATOM 1379 N N . LEU A 1 187 ? -7.651 -19.993 -8.669 1.00 90.69 187 LEU A N 1
ATOM 1380 C CA . LEU A 1 187 ? -7.841 -20.743 -9.919 1.00 90.69 187 LEU A CA 1
ATOM 1381 C C . LEU A 1 187 ? -8.851 -20.025 -10.830 1.00 90.69 187 LEU A C 1
ATOM 1383 O O . LEU A 1 187 ? -8.635 -19.911 -12.033 1.00 90.69 187 LEU A O 1
ATOM 1387 N N . ASP A 1 188 ? -9.910 -19.484 -10.230 1.00 88.81 188 ASP A N 1
ATOM 1388 C CA . ASP A 1 188 ? -11.069 -18.859 -10.869 1.00 88.81 188 ASP A CA 1
ATOM 1389 C C . ASP A 1 188 ? -10.825 -17.355 -11.160 1.00 88.81 188 ASP A C 1
ATOM 1391 O O . ASP A 1 188 ? -11.656 -16.498 -10.869 1.00 88.81 188 ASP A O 1
ATOM 1395 N N . GLY A 1 189 ? -9.641 -17.002 -11.679 1.00 85.06 189 GLY A N 1
ATOM 1396 C CA . GLY A 1 189 ? -9.326 -15.640 -12.156 1.00 85.06 189 GLY A CA 1
ATOM 1397 C C . GLY A 1 189 ? -9.302 -14.521 -11.098 1.00 85.06 189 GLY A C 1
ATOM 1398 O O . GLY A 1 189 ? -9.303 -13.347 -11.455 1.00 85.06 189 GLY A O 1
ATOM 1399 N N . LEU A 1 190 ? -9.250 -14.872 -9.811 1.00 89.88 190 LEU A N 1
ATOM 1400 C CA . LEU A 1 190 ? -9.373 -13.986 -8.645 1.00 89.88 190 LEU A CA 1
ATOM 1401 C C . LEU A 1 190 ? -10.770 -13.375 -8.412 1.00 89.88 190 LEU A C 1
ATOM 1403 O O . LEU A 1 190 ? -10.879 -12.365 -7.714 1.00 89.88 190 LEU A O 1
ATOM 1407 N N . ASP A 1 191 ? -11.837 -14.008 -8.912 1.00 84.00 191 ASP A N 1
ATOM 1408 C CA . ASP A 1 191 ? -13.226 -13.591 -8.655 1.00 84.00 191 ASP A CA 1
ATOM 1409 C C . ASP A 1 191 ? -13.676 -13.900 -7.209 1.00 84.00 191 ASP A C 1
ATOM 1411 O O . ASP A 1 191 ? -14.353 -14.889 -6.917 1.00 84.00 191 ASP A O 1
ATOM 1415 N N . ALA A 1 192 ? -13.223 -13.079 -6.256 1.00 91.12 192 ALA A N 1
ATOM 1416 C CA . ALA A 1 192 ? -13.701 -13.081 -4.877 1.00 91.12 192 ALA A CA 1
ATOM 1417 C C . ALA A 1 192 ? -13.414 -11.760 -4.148 1.00 91.12 192 ALA A C 1
ATOM 1419 O O . ALA A 1 192 ? -12.325 -11.191 -4.231 1.00 91.12 192 ALA A O 1
ATOM 1420 N N . GLU A 1 193 ? -14.352 -11.347 -3.295 1.00 95.06 193 GLU A N 1
ATOM 1421 C CA . GLU A 1 193 ? -14.169 -10.223 -2.369 1.00 95.06 193 GLU A CA 1
ATOM 1422 C C . GLU A 1 193 ? -13.033 -10.418 -1.354 1.00 95.06 193 GLU A C 1
ATOM 1424 O O . GLU A 1 193 ? -12.443 -9.441 -0.894 1.00 95.06 193 GLU A O 1
ATOM 1429 N N . LEU A 1 194 ? -12.756 -11.666 -0.966 1.00 97.19 194 LEU A N 1
ATOM 1430 C CA . LEU A 1 194 ? -11.780 -12.031 0.060 1.00 97.19 194 LEU A CA 1
ATOM 1431 C C . LEU A 1 194 ? -11.010 -13.282 -0.365 1.00 97.19 194 LEU A C 1
ATOM 1433 O O . LEU A 1 194 ? -11.574 -14.374 -0.457 1.00 97.19 194 LEU A O 1
ATOM 1437 N N . VAL A 1 195 ? -9.694 -13.148 -0.510 1.00 97.69 195 VAL A N 1
ATOM 1438 C CA . VAL A 1 195 ? -8.792 -14.252 -0.848 1.00 97.69 195 VAL A CA 1
ATOM 1439 C C . VAL A 1 195 ? -7.876 -14.538 0.342 1.00 97.69 195 VAL A C 1
ATOM 1441 O O . VAL A 1 195 ? -6.936 -13.798 0.643 1.00 97.69 195 VAL A O 1
ATOM 1444 N N . ALA A 1 196 ? -8.149 -15.642 1.043 1.00 97.19 196 ALA A N 1
ATOM 1445 C CA . ALA A 1 196 ? -7.305 -16.117 2.137 1.00 97.19 196 ALA A CA 1
ATOM 1446 C C . ALA A 1 196 ? -6.079 -16.866 1.582 1.00 97.19 196 ALA A C 1
ATOM 1448 O O . ALA A 1 196 ? -6.147 -18.051 1.252 1.00 97.19 196 ALA A O 1
ATOM 1449 N N . LEU A 1 197 ? -4.943 -16.171 1.506 1.00 95.88 197 LEU A N 1
ATOM 1450 C CA . LEU A 1 197 ? -3.714 -16.636 0.853 1.00 95.88 197 LEU A CA 1
ATOM 1451 C C . LEU A 1 197 ? -2.966 -17.731 1.631 1.00 95.88 197 LEU A C 1
ATOM 1453 O O . LEU A 1 197 ? -2.100 -18.405 1.074 1.00 95.88 197 LEU A O 1
ATOM 1457 N N . GLY A 1 198 ? -3.273 -17.931 2.913 1.00 92.81 198 GLY A N 1
ATOM 1458 C CA . GLY A 1 198 ? -2.663 -18.979 3.729 1.00 92.81 198 GLY A CA 1
ATOM 1459 C C . GLY A 1 198 ? -2.991 -18.876 5.221 1.00 92.81 198 GLY A C 1
ATOM 1460 O O . GLY A 1 198 ? -3.638 -17.911 5.646 1.00 92.81 198 GLY A O 1
ATOM 1461 N N . PRO A 1 199 ? -2.554 -19.863 6.027 1.00 89.81 199 PRO A N 1
ATOM 1462 C CA . PRO A 1 199 ? -2.697 -19.827 7.478 1.00 89.81 199 PRO A CA 1
ATOM 1463 C C . PRO A 1 199 ? -1.938 -18.637 8.076 1.00 89.81 199 PRO A C 1
ATOM 1465 O O . PRO A 1 199 ? -0.856 -18.264 7.613 1.00 89.81 199 PRO A O 1
ATOM 1468 N N . ALA A 1 200 ? -2.502 -18.044 9.123 1.00 85.62 200 ALA A N 1
ATOM 1469 C CA . ALA A 1 200 ? -1.936 -16.884 9.790 1.00 85.62 200 ALA A CA 1
ATOM 1470 C C . ALA A 1 200 ? -0.843 -17.294 10.786 1.00 85.62 200 ALA A C 1
ATOM 1472 O O . ALA A 1 200 ? -1.112 -17.962 11.788 1.00 85.62 200 ALA A O 1
ATOM 1473 N N . MET A 1 201 ? 0.389 -16.850 10.532 1.00 79.31 201 MET A N 1
ATOM 1474 C CA . MET A 1 201 ? 1.515 -17.038 11.450 1.00 79.31 201 MET A CA 1
ATOM 1475 C C . MET A 1 201 ? 1.535 -15.962 12.551 1.00 79.31 201 MET A C 1
ATOM 1477 O O . MET A 1 201 ? 1.113 -14.833 12.299 1.00 79.31 201 MET A O 1
ATOM 1481 N N . PRO A 1 202 ? 2.070 -16.251 13.757 1.00 70.56 202 PRO A N 1
ATOM 1482 C CA . PRO A 1 202 ? 2.214 -15.256 14.822 1.00 70.56 202 PRO A CA 1
ATOM 1483 C C . PRO A 1 202 ? 3.177 -14.109 14.459 1.00 70.56 202 PRO A C 1
ATOM 1485 O O . PRO A 1 202 ? 4.392 -14.182 14.670 1.00 70.56 202 PRO A O 1
ATOM 1488 N N . ILE A 1 203 ? 2.621 -13.013 13.941 1.00 69.12 203 ILE A N 1
ATOM 1489 C CA . ILE A 1 203 ? 3.346 -11.762 13.707 1.00 69.12 203 ILE A CA 1
ATOM 1490 C C . ILE A 1 203 ? 3.670 -11.117 15.059 1.00 69.12 203 ILE A C 1
ATOM 1492 O O . ILE A 1 203 ? 2.783 -10.845 15.865 1.00 69.12 203 ILE A O 1
ATOM 1496 N N . SER A 1 204 ? 4.948 -10.832 15.319 1.00 61.03 204 SER A N 1
ATOM 1497 C CA . SER A 1 204 ? 5.349 -10.006 16.463 1.00 61.03 204 SER A CA 1
ATOM 1498 C C . SER A 1 204 ? 6.664 -9.276 16.202 1.00 61.03 204 SER A C 1
ATOM 1500 O O . SER A 1 204 ? 7.513 -9.765 15.458 1.00 61.03 204 SER A O 1
ATOM 1502 N N . ARG A 1 205 ? 6.881 -8.154 16.905 1.00 54.06 205 ARG A N 1
ATOM 1503 C CA . ARG A 1 205 ? 8.139 -7.374 16.904 1.00 54.06 205 ARG A CA 1
ATOM 1504 C C . ARG A 1 205 ? 9.397 -8.195 17.266 1.00 54.06 205 ARG A C 1
ATOM 1506 O O . ARG A 1 205 ? 10.504 -7.716 17.050 1.00 54.06 205 ARG A O 1
ATOM 1513 N N . ARG A 1 206 ? 9.247 -9.401 17.836 1.00 54.00 206 ARG A N 1
ATOM 1514 C CA . ARG A 1 206 ? 10.348 -10.316 18.207 1.00 54.00 206 ARG A CA 1
ATOM 1515 C C . ARG A 1 206 ? 10.467 -11.535 17.283 1.00 54.00 206 ARG A C 1
ATOM 1517 O O . ARG A 1 206 ? 11.457 -12.259 17.370 1.00 54.00 206 ARG A O 1
ATOM 1524 N N . SER A 1 207 ? 9.478 -11.784 16.424 1.00 54.81 207 SER A N 1
ATOM 1525 C CA . SER A 1 207 ? 9.484 -12.931 15.518 1.00 54.81 207 SER A CA 1
ATOM 1526 C C . SER A 1 207 ? 10.459 -12.702 14.366 1.00 54.81 207 SER A C 1
ATOM 1528 O O . SER A 1 207 ? 10.410 -11.674 13.694 1.00 54.81 207 SER A O 1
ATOM 1530 N N . ARG A 1 208 ? 11.326 -13.687 14.111 1.00 57.38 208 ARG A N 1
ATOM 1531 C CA . ARG A 1 208 ? 12.111 -13.781 12.866 1.00 57.38 208 ARG A CA 1
ATOM 1532 C C . ARG A 1 208 ? 11.408 -14.632 11.798 1.00 57.38 208 ARG A C 1
ATOM 1534 O O . ARG A 1 208 ? 11.957 -14.815 10.716 1.00 57.38 208 ARG A O 1
ATOM 1541 N N . ILE A 1 209 ? 10.221 -15.163 12.100 1.00 61.41 209 ILE A N 1
ATOM 1542 C CA . ILE A 1 209 ? 9.422 -15.965 11.172 1.00 61.41 209 ILE A CA 1
ATOM 1543 C C . ILE A 1 209 ? 8.729 -15.000 10.207 1.00 61.41 209 ILE A C 1
ATOM 1545 O O . ILE A 1 209 ? 7.877 -14.215 10.621 1.00 61.41 209 ILE A O 1
ATOM 1549 N N . GLY A 1 210 ? 9.128 -15.036 8.935 1.00 70.31 210 GLY A N 1
ATOM 1550 C CA . GLY A 1 210 ? 8.452 -14.308 7.862 1.00 70.31 210 GLY A CA 1
ATOM 1551 C C . GLY A 1 210 ? 7.179 -15.012 7.384 1.00 70.31 210 GLY A C 1
ATOM 1552 O O . GLY A 1 210 ? 6.819 -16.088 7.864 1.00 70.31 210 GLY A O 1
ATOM 1553 N N . VAL A 1 211 ? 6.514 -14.416 6.394 1.00 82.94 211 VAL A N 1
ATOM 1554 C CA . VAL A 1 211 ? 5.352 -15.017 5.719 1.00 82.94 211 VAL A CA 1
ATOM 1555 C C . VAL A 1 211 ? 5.734 -16.386 5.116 1.00 82.94 211 VAL A C 1
ATOM 1557 O O . VAL A 1 211 ? 6.775 -16.472 4.458 1.00 82.94 211 VAL A O 1
ATOM 1560 N N . PRO A 1 212 ? 4.926 -17.452 5.303 1.00 86.69 212 PRO A N 1
ATOM 1561 C CA . PRO A 1 212 ? 5.193 -18.772 4.729 1.00 86.69 212 PRO A CA 1
ATOM 1562 C C . PRO A 1 212 ? 5.355 -18.750 3.205 1.00 86.69 212 PRO A C 1
ATOM 1564 O O . PRO A 1 212 ? 4.647 -18.021 2.514 1.00 86.69 212 PRO A O 1
ATOM 1567 N N . VAL A 1 213 ? 6.226 -19.614 2.668 1.00 87.38 213 VAL A N 1
ATOM 1568 C CA . VAL A 1 213 ? 6.542 -19.662 1.225 1.00 87.38 213 VAL A CA 1
ATOM 1569 C C . VAL A 1 213 ? 5.287 -19.848 0.364 1.00 87.38 213 VAL A C 1
ATOM 1571 O O . VAL A 1 213 ? 5.109 -19.108 -0.596 1.00 87.38 213 VAL A O 1
ATOM 1574 N N . GLY A 1 214 ? 4.375 -20.751 0.746 1.00 88.44 214 GLY A N 1
ATOM 1575 C CA . GLY A 1 214 ? 3.103 -20.943 0.035 1.00 88.44 214 GLY A CA 1
ATOM 1576 C C . GLY A 1 214 ? 2.189 -19.711 0.068 1.00 88.44 214 GLY A C 1
ATOM 1577 O O . GLY A 1 214 ? 1.608 -19.356 -0.949 1.00 88.44 214 GLY A O 1
ATOM 1578 N N . ALA A 1 215 ? 2.126 -18.993 1.195 1.00 91.62 215 ALA A N 1
ATOM 1579 C CA . ALA A 1 215 ? 1.355 -17.751 1.290 1.00 91.62 215 ALA A CA 1
ATOM 1580 C C . ALA A 1 215 ? 1.984 -16.612 0.466 1.00 91.62 215 ALA A C 1
ATOM 1582 O O . ALA A 1 215 ? 1.262 -15.787 -0.086 1.00 91.62 215 ALA A O 1
ATOM 1583 N N . ARG A 1 216 ? 3.320 -16.590 0.323 1.00 92.12 216 ARG A N 1
ATOM 1584 C CA . ARG A 1 216 ? 4.011 -15.679 -0.602 1.00 92.12 216 ARG A CA 1
ATOM 1585 C C . ARG A 1 216 ? 3.760 -16.047 -2.069 1.00 92.12 216 ARG A C 1
ATOM 1587 O O . ARG A 1 216 ? 3.520 -15.145 -2.858 1.00 92.12 216 ARG A O 1
ATOM 1594 N N . ALA A 1 217 ? 3.787 -17.330 -2.429 1.00 91.38 217 ALA A N 1
ATOM 1595 C CA . ALA A 1 217 ? 3.482 -17.778 -3.790 1.00 91.38 217 ALA A CA 1
ATOM 1596 C C . ALA A 1 217 ? 2.039 -17.418 -4.185 1.00 91.38 217 ALA A C 1
ATOM 1598 O O . ALA A 1 217 ? 1.821 -16.812 -5.231 1.00 91.38 217 ALA A O 1
ATOM 1599 N N . ASN A 1 218 ? 1.079 -17.680 -3.293 1.00 95.50 218 ASN A N 1
ATOM 1600 C CA . ASN A 1 218 ? -0.319 -17.286 -3.466 1.00 95.50 218 ASN A CA 1
ATOM 1601 C C . ASN A 1 218 ? -0.484 -15.759 -3.575 1.00 95.50 218 ASN A C 1
ATOM 1603 O O . ASN A 1 218 ? -1.281 -15.299 -4.384 1.00 95.50 218 ASN A O 1
ATOM 1607 N N . LEU A 1 219 ? 0.280 -14.966 -2.809 1.00 95.88 219 LEU A N 1
ATOM 1608 C CA . LEU A 1 219 ? 0.293 -13.504 -2.941 1.00 95.88 219 LEU A CA 1
ATOM 1609 C C . LEU A 1 219 ? 0.804 -13.056 -4.318 1.00 95.88 219 LEU A C 1
ATOM 1611 O O . LEU A 1 219 ? 0.183 -12.205 -4.943 1.00 95.88 219 LEU A O 1
ATOM 1615 N N . SER A 1 220 ? 1.910 -13.626 -4.803 1.00 92.75 220 SER A N 1
ATOM 1616 C CA . SER A 1 220 ? 2.440 -13.308 -6.134 1.00 92.75 220 SER A CA 1
ATOM 1617 C C . SER A 1 220 ? 1.464 -13.689 -7.253 1.00 92.75 220 SER A C 1
ATOM 1619 O O . SER A 1 220 ? 1.323 -12.924 -8.201 1.00 92.75 220 SER A O 1
ATOM 1621 N N . LEU A 1 221 ? 0.749 -14.812 -7.118 1.00 93.06 221 LEU A N 1
ATOM 1622 C CA . LEU A 1 221 ? -0.308 -15.214 -8.049 1.00 93.06 221 LEU A CA 1
ATOM 1623 C C . LEU A 1 221 ? -1.508 -14.250 -8.004 1.00 93.06 221 LEU A C 1
ATOM 1625 O O . LEU A 1 221 ? -1.954 -13.791 -9.050 1.00 93.06 221 LEU A O 1
ATOM 1629 N N . ALA A 1 222 ? -1.981 -13.873 -6.810 1.00 95.88 222 ALA A N 1
ATOM 1630 C CA . ALA A 1 222 ? -3.075 -12.910 -6.649 1.00 95.88 222 ALA A CA 1
ATOM 1631 C C . ALA A 1 222 ? -2.745 -11.530 -7.244 1.00 95.88 222 ALA A C 1
ATOM 1633 O O . ALA A 1 222 ? -3.591 -10.914 -7.883 1.00 95.88 222 ALA A O 1
ATOM 1634 N N . LEU A 1 223 ? -1.514 -11.045 -7.062 1.00 94.38 223 LEU A N 1
ATOM 1635 C CA . LEU A 1 223 ? -1.078 -9.759 -7.615 1.00 94.38 223 LEU A CA 1
ATOM 1636 C C . LEU A 1 223 ? -0.942 -9.778 -9.146 1.00 94.38 223 LEU A C 1
ATOM 1638 O O . LEU A 1 223 ? -1.096 -8.727 -9.759 1.00 94.38 223 LEU A O 1
ATOM 1642 N N . ALA A 1 224 ? -0.672 -10.941 -9.750 1.00 89.56 224 ALA A N 1
ATOM 1643 C CA . ALA A 1 224 ? -0.652 -11.105 -11.203 1.00 89.56 224 ALA A CA 1
ATOM 1644 C C . ALA A 1 224 ? -2.076 -11.194 -11.784 1.00 89.56 224 ALA A C 1
ATOM 1646 O O . ALA A 1 224 ? -2.429 -10.400 -12.648 1.00 89.56 224 ALA A O 1
ATOM 1647 N N . LEU A 1 225 ? -2.915 -12.101 -11.260 1.00 90.31 225 LEU A N 1
ATOM 1648 C CA . LEU A 1 225 ? -4.291 -12.317 -11.739 1.00 90.31 225 LEU A CA 1
ATOM 1649 C C . LEU A 1 225 ? -5.225 -11.126 -11.478 1.00 90.31 225 LEU A C 1
ATOM 1651 O O . LEU A 1 225 ? -6.176 -10.900 -12.219 1.00 90.31 225 LEU A O 1
ATOM 1655 N N . GLY A 1 226 ? -4.993 -10.368 -10.405 1.00 88.88 226 GLY A N 1
ATOM 1656 C CA . GLY A 1 226 ? -5.916 -9.319 -9.981 1.00 88.88 226 GLY A CA 1
ATOM 1657 C C . GLY A 1 226 ? -5.970 -8.097 -10.900 1.00 88.88 226 GLY A C 1
ATOM 1658 O O . GLY A 1 226 ? -6.948 -7.351 -10.830 1.00 88.88 226 GLY A O 1
ATOM 1659 N N . HIS A 1 227 ? -4.963 -7.885 -11.761 1.00 88.56 227 HIS A N 1
ATOM 1660 C CA . HIS A 1 227 ? -4.841 -6.717 -12.651 1.00 88.56 227 HIS A CA 1
ATOM 1661 C C . HIS A 1 227 ? -5.233 -5.396 -11.953 1.00 88.56 227 HIS A C 1
ATOM 1663 O O . HIS A 1 227 ? -6.066 -4.635 -12.442 1.00 88.56 227 HIS A O 1
ATOM 1669 N N . PHE A 1 228 ? -4.710 -5.178 -10.743 1.00 94.25 228 PHE A N 1
ATOM 1670 C CA . PHE A 1 228 ? -5.110 -4.061 -9.889 1.00 94.25 228 PHE A CA 1
ATOM 1671 C C . PHE A 1 228 ? -4.526 -2.729 -10.374 1.00 94.25 228 PHE A C 1
ATOM 1673 O O . PHE A 1 228 ? -3.361 -2.657 -10.761 1.00 94.25 228 PHE A O 1
ATOM 1680 N N . ASP A 1 229 ? -5.307 -1.658 -10.253 1.00 94.44 229 ASP A N 1
ATOM 1681 C CA . ASP A 1 229 ? -4.815 -0.285 -10.388 1.00 94.44 229 ASP A CA 1
ATOM 1682 C C . ASP A 1 229 ? -4.110 0.161 -9.101 1.00 94.44 229 ASP A C 1
ATOM 1684 O O . ASP A 1 229 ? -3.084 0.841 -9.159 1.00 94.44 229 ASP A O 1
ATOM 1688 N N . PHE A 1 230 ? -4.621 -0.286 -7.944 1.00 97.31 230 PHE A N 1
ATOM 1689 C CA . PHE A 1 230 ? -4.093 0.026 -6.615 1.00 97.31 230 PHE A CA 1
ATOM 1690 C C . PHE A 1 230 ? -3.923 -1.212 -5.730 1.00 97.31 230 PHE A C 1
ATOM 1692 O O . PHE A 1 230 ? -4.832 -2.026 -5.596 1.00 97.31 230 PHE A O 1
ATOM 1699 N N . VAL A 1 231 ? -2.787 -1.305 -5.037 1.00 98.56 231 VAL A N 1
ATOM 1700 C CA . VAL A 1 231 ? -2.528 -2.234 -3.928 1.00 98.56 231 VAL A CA 1
ATOM 1701 C C . VAL A 1 231 ? -2.289 -1.408 -2.666 1.00 98.56 231 VAL A C 1
ATOM 1703 O O . VAL A 1 231 ? -1.257 -0.757 -2.507 1.00 98.56 231 VAL A O 1
ATOM 1706 N N . HIS A 1 232 ? -3.254 -1.427 -1.754 1.00 98.75 232 HIS A N 1
ATOM 1707 C CA . HIS A 1 232 ? -3.219 -0.702 -0.491 1.00 98.75 232 HIS A CA 1
ATOM 1708 C C . HIS A 1 232 ? -2.921 -1.679 0.654 1.00 98.75 232 HIS A C 1
ATOM 1710 O O . HIS A 1 232 ? -3.764 -2.480 1.055 1.00 98.75 232 HIS A O 1
ATOM 1716 N N . GLY A 1 233 ? -1.708 -1.617 1.201 1.00 98.25 233 GLY A N 1
ATOM 1717 C CA . GLY A 1 233 ? -1.298 -2.433 2.341 1.00 98.25 233 GLY A CA 1
ATOM 1718 C C . GLY A 1 233 ? -1.461 -1.679 3.654 1.00 98.25 233 GLY A C 1
ATOM 1719 O O . GLY A 1 233 ? -0.810 -0.659 3.873 1.00 98.25 233 GLY A O 1
ATOM 1720 N N . VAL A 1 234 ? -2.289 -2.206 4.553 1.00 97.94 234 VAL A N 1
ATOM 1721 C CA . VAL A 1 234 ? -2.465 -1.664 5.906 1.00 97.94 234 VAL A CA 1
ATOM 1722 C C . VAL A 1 234 ? -1.463 -2.324 6.853 1.00 97.94 234 VAL A C 1
ATOM 1724 O O . VAL A 1 234 ? -1.174 -3.514 6.732 1.00 97.94 234 VAL A O 1
ATOM 1727 N N . GLU A 1 235 ? -0.894 -1.558 7.781 1.00 94.88 235 GLU A N 1
ATOM 1728 C CA . GLU A 1 235 ? 0.176 -1.979 8.697 1.00 94.88 235 GLU A CA 1
ATOM 1729 C C . GLU A 1 235 ? 1.360 -2.720 8.016 1.00 94.88 235 GLU A C 1
ATOM 1731 O O . GLU A 1 235 ? 1.744 -3.831 8.412 1.00 94.88 235 GLU A O 1
ATOM 1736 N N . PRO A 1 236 ? 2.003 -2.115 6.990 1.00 94.81 236 PRO A N 1
ATOM 1737 C CA . PRO A 1 236 ? 3.175 -2.691 6.328 1.00 94.81 236 PRO A CA 1
ATOM 1738 C C . PRO A 1 236 ? 4.462 -2.569 7.160 1.00 94.81 236 PRO A C 1
ATOM 1740 O O . PRO A 1 236 ? 5.504 -3.091 6.766 1.00 94.81 236 PRO A O 1
ATOM 1743 N N . ALA A 1 237 ? 4.402 -1.939 8.339 1.00 91.94 237 ALA A N 1
ATOM 1744 C CA . ALA A 1 237 ? 5.500 -1.916 9.302 1.00 91.94 237 ALA A CA 1
ATOM 1745 C C . ALA A 1 237 ? 5.625 -3.207 10.143 1.00 91.94 237 ALA A C 1
ATOM 1747 O O . ALA A 1 237 ? 6.258 -3.225 11.204 1.00 91.94 237 ALA A O 1
ATOM 1748 N N . LEU A 1 238 ? 5.035 -4.303 9.659 1.00 90.19 238 LEU A N 1
ATOM 1749 C CA . LEU A 1 238 ? 5.069 -5.648 10.227 1.00 90.19 238 LEU A CA 1
ATOM 1750 C C . LEU A 1 238 ? 5.635 -6.641 9.188 1.00 90.19 238 LEU A C 1
ATOM 1752 O O . LEU A 1 238 ? 5.499 -6.407 7.989 1.00 90.19 238 LEU A O 1
ATOM 1756 N N . PRO A 1 239 ? 6.257 -7.765 9.601 1.00 88.19 239 PRO A N 1
ATOM 1757 C CA . PRO A 1 239 ? 6.736 -8.806 8.682 1.00 88.19 239 PRO A CA 1
ATOM 1758 C C . PRO A 1 239 ? 5.557 -9.611 8.104 1.00 88.19 239 PRO A C 1
ATOM 1760 O O . PRO A 1 239 ? 5.271 -10.722 8.547 1.00 88.19 239 PRO A O 1
ATOM 1763 N N . SER A 1 240 ? 4.835 -9.020 7.151 1.00 90.75 240 SER A N 1
ATOM 1764 C CA . SER A 1 240 ? 3.457 -9.395 6.814 1.00 90.75 240 SER A CA 1
ATOM 1765 C C . SER A 1 240 ? 3.170 -9.518 5.313 1.00 90.75 240 SER A C 1
ATOM 1767 O O . SER A 1 240 ? 4.015 -9.205 4.471 1.00 90.75 240 SER A O 1
ATOM 1769 N N . LEU A 1 241 ? 1.943 -9.948 4.982 1.00 93.94 241 LEU A N 1
ATOM 1770 C CA . LEU A 1 241 ? 1.410 -9.885 3.618 1.00 93.94 241 LEU A CA 1
ATOM 1771 C C . LEU A 1 241 ? 1.398 -8.444 3.089 1.00 93.94 241 LEU A C 1
ATOM 1773 O O . LEU A 1 241 ? 1.858 -8.234 1.976 1.00 93.94 241 LEU A O 1
ATOM 1777 N N . SER A 1 242 ? 0.988 -7.453 3.890 1.00 95.38 242 SER A N 1
ATOM 1778 C CA . SER A 1 242 ? 0.964 -6.034 3.493 1.00 95.38 242 SER A CA 1
ATOM 1779 C C . SER A 1 242 ? 2.339 -5.512 3.065 1.00 95.38 242 SER A C 1
ATOM 1781 O O . SER A 1 242 ? 2.457 -4.848 2.039 1.00 95.38 242 SER A O 1
ATOM 1783 N N . TYR A 1 243 ? 3.395 -5.854 3.815 1.00 94.19 243 TYR A N 1
ATOM 1784 C CA . TYR A 1 243 ? 4.771 -5.495 3.453 1.00 94.19 243 TYR A CA 1
ATOM 1785 C C . TYR A 1 243 ? 5.208 -6.137 2.129 1.00 94.19 243 TYR A C 1
ATOM 1787 O O . TYR A 1 243 ? 5.803 -5.472 1.281 1.00 94.19 243 TYR A O 1
ATOM 1795 N N . LEU A 1 244 ? 4.930 -7.433 1.948 1.00 93.75 244 LEU A N 1
ATOM 1796 C CA . LEU A 1 244 ? 5.286 -8.136 0.716 1.00 93.75 244 LEU A CA 1
ATOM 1797 C C . LEU A 1 244 ? 4.481 -7.627 -0.481 1.00 93.75 244 LEU A C 1
ATOM 1799 O O . LEU A 1 244 ? 5.055 -7.482 -1.553 1.00 93.75 244 LEU A O 1
ATOM 1803 N N . ALA A 1 245 ? 3.197 -7.321 -0.293 1.00 96.56 245 ALA A N 1
ATOM 1804 C CA . ALA A 1 245 ? 2.318 -6.841 -1.347 1.00 96.56 245 ALA A CA 1
ATOM 1805 C C . ALA A 1 245 ? 2.795 -5.493 -1.884 1.00 96.56 245 ALA A C 1
ATOM 1807 O O . ALA A 1 245 ? 3.057 -5.379 -3.073 1.00 96.56 245 ALA A O 1
ATOM 1808 N N . LEU A 1 246 ? 3.021 -4.505 -1.013 1.00 96.62 246 LEU A N 1
ATOM 1809 C CA . LEU A 1 246 ? 3.504 -3.183 -1.428 1.00 96.62 246 LEU A CA 1
ATOM 1810 C C . LEU A 1 246 ? 4.893 -3.229 -2.083 1.00 96.62 246 LEU A C 1
ATOM 1812 O O . LEU A 1 246 ? 5.169 -2.457 -2.997 1.00 96.62 246 LEU A O 1
ATOM 1816 N N . ARG A 1 247 ? 5.763 -4.150 -1.651 1.00 91.69 247 ARG A N 1
ATOM 1817 C CA . ARG A 1 247 ? 7.098 -4.318 -2.238 1.00 91.69 247 ARG A CA 1
ATOM 1818 C C . ARG A 1 247 ? 7.070 -5.027 -3.600 1.00 91.69 247 ARG A C 1
ATOM 1820 O O . ARG A 1 247 ? 7.802 -4.619 -4.498 1.00 91.69 247 ARG A O 1
ATOM 1827 N N . ASP A 1 248 ? 6.266 -6.083 -3.741 1.00 90.56 248 ASP A N 1
ATOM 1828 C CA . ASP A 1 248 ? 6.243 -6.956 -4.927 1.00 90.56 248 ASP A CA 1
ATOM 1829 C C . ASP A 1 248 ? 5.146 -6.551 -5.953 1.00 90.56 248 ASP A C 1
ATOM 1831 O O . ASP A 1 248 ? 5.112 -7.109 -7.048 1.00 90.56 248 ASP A O 1
ATOM 1835 N N . SER A 1 249 ? 4.288 -5.569 -5.630 1.00 92.94 249 SER A N 1
ATOM 1836 C CA . SER A 1 249 ? 3.203 -5.029 -6.476 1.00 92.94 249 SER A CA 1
ATOM 1837 C C . SER A 1 249 ? 3.682 -4.451 -7.816 1.00 92.94 249 SER A C 1
ATOM 1839 O O . SER A 1 249 ? 4.695 -3.749 -7.869 1.00 92.94 249 SER A O 1
ATOM 1841 N N . GLN A 1 250 ? 2.883 -4.676 -8.867 1.00 89.69 250 GLN A N 1
ATOM 1842 C CA . GLN A 1 250 ? 2.941 -3.989 -10.169 1.00 89.69 250 GLN A CA 1
ATOM 1843 C C . GLN A 1 250 ? 1.905 -2.856 -10.315 1.00 89.69 250 GLN A C 1
ATOM 1845 O O . GLN A 1 250 ? 1.865 -2.209 -11.351 1.00 89.69 250 GLN A O 1
ATOM 1850 N N . ALA A 1 251 ? 1.067 -2.620 -9.306 1.00 93.44 251 ALA A N 1
ATOM 1851 C CA . ALA A 1 251 ? 0.053 -1.565 -9.259 1.00 93.44 251 ALA A CA 1
ATOM 1852 C C . ALA A 1 251 ? 0.574 -0.308 -8.536 1.00 93.44 251 ALA A C 1
ATOM 1854 O O . ALA A 1 251 ? 1.617 -0.364 -7.872 1.00 93.44 251 ALA A O 1
ATOM 1855 N N . LEU A 1 252 ? -0.177 0.802 -8.576 1.00 95.75 252 LEU A N 1
ATOM 1856 C CA . LEU A 1 252 ? 0.040 1.931 -7.660 1.00 95.75 252 LEU A CA 1
ATOM 1857 C C . LEU A 1 252 ? -0.187 1.482 -6.204 1.00 95.75 252 LEU A C 1
ATOM 1859 O O . LEU A 1 252 ? -0.829 0.468 -5.937 1.00 95.75 252 LEU A O 1
ATOM 1863 N N . THR A 1 253 ? 0.393 2.191 -5.239 1.00 97.81 253 THR A N 1
ATOM 1864 C CA . THR A 1 253 ? 0.618 1.655 -3.884 1.00 97.81 253 THR A CA 1
ATOM 1865 C C . THR A 1 253 ? 0.408 2.671 -2.772 1.00 97.81 253 THR A C 1
ATOM 1867 O O . THR A 1 253 ? 1.013 3.744 -2.760 1.00 97.81 253 THR A O 1
ATOM 1870 N N . VAL A 1 254 ? -0.395 2.284 -1.780 1.00 98.56 254 VAL A N 1
ATOM 1871 C CA . VAL A 1 254 ? -0.725 3.119 -0.615 1.00 98.56 254 VAL A CA 1
ATOM 1872 C C . VAL A 1 254 ? -0.444 2.347 0.674 1.00 98.56 254 VAL A C 1
ATOM 1874 O O . VAL A 1 254 ? -0.772 1.165 0.784 1.00 98.56 254 VAL A O 1
ATOM 1877 N N . ALA A 1 255 ? 0.182 3.006 1.648 1.00 98.44 255 ALA A N 1
ATOM 1878 C CA . ALA A 1 255 ? 0.507 2.429 2.951 1.00 98.44 255 ALA A CA 1
ATOM 1879 C C . ALA A 1 255 ? -0.261 3.133 4.076 1.00 98.44 255 ALA A C 1
ATOM 1881 O O . ALA A 1 255 ? 0.088 4.262 4.413 1.00 98.44 255 ALA A O 1
ATOM 1882 N N . THR A 1 256 ? -1.238 2.460 4.697 1.00 98.50 256 THR A N 1
ATOM 1883 C CA . THR A 1 256 ? -1.892 2.967 5.920 1.00 98.50 256 THR A CA 1
ATOM 1884 C C . THR A 1 256 ? -1.227 2.418 7.177 1.00 98.50 256 THR A C 1
ATOM 1886 O O . THR A 1 256 ? -1.102 1.203 7.349 1.00 98.50 256 THR A O 1
ATOM 1889 N N . PHE A 1 257 ? -0.861 3.306 8.098 1.00 97.31 257 PHE A N 1
ATOM 1890 C CA . PHE A 1 257 ? -0.423 2.976 9.456 1.00 97.31 257 PHE A CA 1
ATOM 1891 C C . PHE A 1 257 ? -1.554 3.293 10.447 1.00 97.31 257 PHE A C 1
ATOM 1893 O O . PHE A 1 257 ? -2.160 4.361 10.380 1.00 97.31 257 PHE A O 1
ATOM 1900 N N . VAL A 1 258 ? -1.853 2.362 11.357 1.00 94.25 258 VAL A N 1
ATOM 1901 C CA . VAL A 1 258 ? -3.031 2.418 12.249 1.00 94.25 258 VAL A CA 1
ATOM 1902 C C . VAL A 1 258 ? -2.625 2.525 13.725 1.00 94.25 258 VAL A C 1
ATOM 1904 O O . VAL A 1 258 ? -3.449 2.803 14.594 1.00 94.25 258 VAL A O 1
ATOM 1907 N N . SER A 1 259 ? -1.350 2.285 14.052 1.00 90.25 259 SER A N 1
ATOM 1908 C CA . SER A 1 259 ? -0.870 2.320 15.432 1.00 90.25 259 SER A CA 1
ATOM 1909 C C . SER A 1 259 ? 0.634 2.619 15.546 1.00 90.25 259 SER A C 1
ATOM 1911 O O . SER A 1 259 ? 1.445 1.914 14.933 1.00 90.25 259 SER A O 1
ATOM 1913 N N . PRO A 1 260 ? 1.059 3.557 16.421 1.00 90.62 260 PRO A N 1
ATOM 1914 C CA . PRO A 1 260 ? 2.482 3.799 16.688 1.00 90.62 260 PRO A CA 1
ATOM 1915 C C . PRO A 1 260 ? 3.198 2.547 17.245 1.00 90.62 260 PRO A C 1
ATOM 1917 O O . PRO A 1 260 ? 4.386 2.309 16.997 1.00 90.62 260 PRO A O 1
ATOM 1920 N N . ASP A 1 261 ? 2.459 1.655 17.914 1.00 86.38 261 ASP A N 1
ATOM 1921 C CA . ASP A 1 261 ? 2.958 0.387 18.458 1.00 86.38 261 ASP A CA 1
ATOM 1922 C C . ASP A 1 261 ? 3.271 -0.694 17.418 1.00 86.38 261 ASP A C 1
ATOM 1924 O O . ASP A 1 261 ? 3.777 -1.765 17.770 1.00 86.38 261 ASP A O 1
ATOM 1928 N N . ARG A 1 262 ? 3.015 -0.455 16.130 1.00 87.62 262 ARG A N 1
ATOM 1929 C CA . ARG A 1 262 ? 3.198 -1.475 15.082 1.00 87.62 262 ARG A CA 1
ATOM 1930 C C . ARG A 1 262 ? 4.377 -1.186 14.158 1.00 87.62 262 ARG A C 1
ATOM 1932 O O . ARG A 1 262 ? 4.851 -2.093 13.487 1.00 87.62 262 ARG A O 1
ATOM 1939 N N . LEU A 1 263 ? 4.995 -0.011 14.302 1.00 89.69 263 LEU A N 1
ATOM 1940 C CA . LEU A 1 263 ? 6.107 0.533 13.507 1.00 89.69 263 LEU A CA 1
ATOM 1941 C C . LEU A 1 263 ? 7.482 -0.166 13.683 1.00 89.69 263 LEU A C 1
ATOM 1943 O O . LEU A 1 263 ? 8.526 0.481 13.710 1.00 89.69 263 LEU A O 1
ATOM 1947 N N . GLY A 1 264 ? 7.527 -1.483 13.900 1.00 82.88 264 GLY A N 1
ATOM 1948 C CA . GLY A 1 264 ? 8.759 -2.199 14.268 1.00 82.88 264 GLY A CA 1
ATOM 1949 C C . GLY A 1 264 ? 9.631 -2.649 13.090 1.00 82.88 264 GLY A C 1
ATOM 1950 O O . GLY A 1 264 ? 10.858 -2.688 13.211 1.00 82.88 264 GLY A O 1
ATOM 1951 N N . TYR A 1 265 ? 9.002 -3.004 11.972 1.00 83.31 265 TYR A N 1
ATOM 1952 C CA . TYR A 1 265 ? 9.594 -3.649 10.798 1.00 83.31 265 TYR A CA 1
ATOM 1953 C C . TYR A 1 265 ? 9.447 -2.732 9.557 1.00 83.31 265 TYR A C 1
ATOM 1955 O O . TYR A 1 265 ? 8.602 -1.846 9.572 1.00 83.31 265 TYR A O 1
ATOM 1963 N N . PRO A 1 266 ? 10.253 -2.897 8.491 1.00 85.25 266 PRO A N 1
ATOM 1964 C CA . PRO A 1 266 ? 11.478 -3.680 8.462 1.00 85.25 266 PRO A CA 1
ATOM 1965 C C . PRO A 1 266 ? 12.615 -3.031 9.277 1.00 85.25 266 PRO A C 1
ATOM 1967 O O . PRO A 1 266 ? 12.780 -1.805 9.279 1.00 85.25 266 PRO A O 1
ATOM 1970 N N . PRO A 1 267 ? 13.417 -3.835 10.003 1.00 83.25 267 PRO A N 1
ATOM 1971 C CA . PRO A 1 267 ? 14.438 -3.321 10.913 1.00 83.25 267 PRO A CA 1
ATOM 1972 C C . PRO A 1 267 ? 15.656 -2.756 10.168 1.00 83.25 267 PRO A C 1
ATOM 1974 O O . PRO A 1 267 ? 16.238 -1.764 10.610 1.00 83.25 267 PRO A O 1
ATOM 1977 N N . GLY A 1 268 ? 16.027 -3.337 9.022 1.00 85.00 268 GLY A N 1
ATOM 1978 C CA . GLY A 1 268 ? 17.150 -2.866 8.213 1.00 85.00 268 GLY A CA 1
ATOM 1979 C C . GLY A 1 268 ? 16.828 -1.565 7.474 1.00 85.00 268 GLY A C 1
ATOM 1980 O O . GLY A 1 268 ? 15.766 -1.450 6.865 1.00 85.00 268 GLY A O 1
ATOM 1981 N N . ARG A 1 269 ? 17.763 -0.604 7.476 1.00 85.94 269 ARG A N 1
ATOM 1982 C CA . ARG A 1 269 ? 17.625 0.681 6.760 1.00 85.94 269 ARG A CA 1
ATOM 1983 C C . ARG A 1 269 ? 17.307 0.462 5.270 1.00 85.94 269 ARG A C 1
ATOM 1985 O O . ARG A 1 269 ? 16.231 0.850 4.828 1.00 85.94 269 ARG A O 1
ATOM 1992 N N . ALA A 1 270 ? 18.130 -0.335 4.585 1.00 82.88 270 ALA A N 1
ATOM 1993 C CA . ALA A 1 270 ? 17.942 -0.706 3.178 1.00 82.88 270 ALA A CA 1
ATOM 1994 C C . ALA A 1 270 ? 16.620 -1.445 2.877 1.00 82.88 270 ALA A C 1
ATOM 1996 O O . ALA A 1 270 ? 16.171 -1.464 1.737 1.00 82.88 270 ALA A O 1
ATOM 1997 N N . GLN A 1 271 ? 15.976 -2.064 3.874 1.00 85.75 271 GLN A N 1
ATOM 1998 C CA . GLN A 1 271 ? 14.655 -2.681 3.696 1.00 85.75 271 GLN A CA 1
ATOM 1999 C C . GLN A 1 271 ? 13.521 -1.648 3.805 1.00 85.75 271 GLN A C 1
ATOM 2001 O O . GLN A 1 271 ? 12.518 -1.795 3.113 1.00 85.75 271 GLN A O 1
ATOM 2006 N N . ARG A 1 272 ? 13.676 -0.598 4.630 1.00 89.44 272 ARG A N 1
ATOM 2007 C CA . ARG A 1 272 ? 12.743 0.545 4.652 1.00 89.44 272 ARG A CA 1
ATOM 2008 C C . ARG A 1 272 ? 12.883 1.381 3.391 1.00 89.44 272 ARG A C 1
ATOM 2010 O O . ARG A 1 272 ? 11.873 1.701 2.787 1.00 89.44 272 ARG A O 1
ATOM 2017 N N . GLU A 1 273 ? 14.110 1.653 2.954 1.00 86.06 273 GLU A N 1
ATOM 2018 C CA . GLU A 1 273 ? 14.385 2.388 1.712 1.00 86.06 273 GLU A CA 1
ATOM 2019 C C . GLU A 1 273 ? 13.805 1.659 0.489 1.00 86.06 273 GLU A C 1
ATOM 2021 O O . GLU A 1 273 ? 13.149 2.289 -0.332 1.00 86.06 273 GLU A O 1
ATOM 2026 N N . ARG A 1 274 ? 13.922 0.322 0.417 1.00 85.19 274 ARG A N 1
ATOM 2027 C CA . ARG A 1 274 ? 13.242 -0.486 -0.615 1.00 85.19 274 ARG A CA 1
ATOM 2028 C C . ARG A 1 274 ? 11.716 -0.464 -0.529 1.00 85.19 274 ARG A C 1
ATOM 2030 O O . ARG A 1 274 ? 11.081 -0.597 -1.564 1.00 85.19 274 ARG A O 1
ATOM 2037 N N . LEU A 1 275 ? 11.119 -0.342 0.660 1.00 90.50 275 LEU A N 1
ATOM 2038 C CA . LEU A 1 275 ? 9.666 -0.174 0.764 1.00 90.50 275 LEU A CA 1
ATOM 2039 C C . LEU A 1 275 ? 9.266 1.225 0.286 1.00 90.50 275 LEU A C 1
ATOM 2041 O O . LEU A 1 275 ? 8.425 1.337 -0.591 1.00 90.50 275 LEU A O 1
ATOM 2045 N N . LEU A 1 276 ? 9.912 2.272 0.807 1.00 90.75 276 LEU A N 1
ATOM 2046 C CA . LEU A 1 276 ? 9.652 3.674 0.464 1.00 90.75 276 LEU A CA 1
ATOM 2047 C C . LEU A 1 276 ? 9.780 3.934 -1.041 1.00 90.75 276 LEU A C 1
ATOM 2049 O O . LEU A 1 276 ? 8.877 4.518 -1.624 1.00 90.75 276 LEU A O 1
ATOM 2053 N N . ALA A 1 277 ? 10.829 3.411 -1.684 1.00 86.31 277 ALA A N 1
ATOM 2054 C CA . ALA A 1 277 ? 11.025 3.490 -3.135 1.00 86.31 277 ALA A CA 1
ATOM 2055 C C . ALA A 1 277 ? 9.905 2.822 -3.959 1.00 86.31 277 ALA A C 1
ATOM 2057 O O . ALA A 1 277 ? 9.794 3.067 -5.159 1.00 86.31 277 ALA A O 1
ATOM 2058 N N . ARG A 1 278 ? 9.085 1.962 -3.339 1.00 90.00 278 ARG A N 1
ATOM 2059 C CA . ARG A 1 278 ? 7.927 1.330 -3.975 1.00 90.00 278 ARG A CA 1
ATOM 2060 C C . ARG A 1 278 ? 6.602 2.024 -3.669 1.00 90.00 278 ARG A C 1
ATOM 2062 O O . ARG A 1 278 ? 5.683 1.725 -4.413 1.00 90.00 278 ARG A O 1
ATOM 2069 N N . LEU A 1 279 ? 6.482 2.909 -2.671 1.00 93.56 279 LEU A N 1
ATOM 2070 C CA . LEU A 1 279 ? 5.211 3.546 -2.266 1.00 93.56 279 LEU A CA 1
ATOM 2071 C C . LEU A 1 279 ? 4.890 4.820 -3.065 1.00 93.56 279 LEU A C 1
ATOM 2073 O O . LEU A 1 279 ? 5.792 5.573 -3.415 1.00 93.56 279 LEU A O 1
ATOM 2077 N N . ASP A 1 280 ? 3.601 5.098 -3.301 1.00 95.12 280 ASP A N 1
ATOM 2078 C CA . ASP A 1 280 ? 3.137 6.347 -3.937 1.00 95.12 280 ASP A CA 1
ATOM 2079 C C . ASP A 1 280 ? 2.559 7.364 -2.951 1.00 95.12 280 ASP A C 1
ATOM 2081 O O . ASP A 1 280 ? 2.660 8.570 -3.201 1.00 95.12 280 ASP A O 1
ATOM 2085 N N . ALA A 1 281 ? 1.958 6.875 -1.861 1.00 97.12 281 ALA A N 1
ATOM 2086 C CA . ALA A 1 281 ? 1.397 7.672 -0.775 1.00 97.12 281 ALA A CA 1
ATOM 2087 C C . ALA A 1 281 ? 1.508 6.966 0.587 1.00 97.12 281 ALA A C 1
ATOM 2089 O O . ALA A 1 281 ? 1.466 5.734 0.688 1.00 97.12 281 ALA A O 1
ATOM 2090 N N . LEU A 1 282 ? 1.607 7.782 1.637 1.00 98.31 282 LEU A N 1
ATOM 2091 C CA . LEU A 1 282 ? 1.607 7.379 3.040 1.00 98.31 282 LEU A CA 1
ATOM 2092 C C . LEU A 1 282 ? 0.322 7.905 3.690 1.00 98.31 282 LEU A C 1
ATOM 2094 O O . LEU A 1 282 ? -0.049 9.064 3.502 1.00 98.31 282 LEU A O 1
ATOM 2098 N N . VAL A 1 283 ? -0.352 7.054 4.454 1.00 98.62 283 VAL A N 1
ATOM 2099 C CA . VAL A 1 283 ? -1.620 7.352 5.127 1.00 98.62 283 VAL A CA 1
ATOM 2100 C C . VAL A 1 283 ? -1.502 6.955 6.597 1.00 98.62 283 VAL A C 1
ATOM 2102 O O . VAL A 1 283 ? -0.863 5.957 6.931 1.00 98.62 283 VAL A O 1
ATOM 2105 N N . ALA A 1 284 ? -2.101 7.720 7.502 1.00 98.06 284 ALA A N 1
ATOM 2106 C CA . ALA A 1 284 ? -2.159 7.379 8.921 1.00 98.06 284 ALA A CA 1
ATOM 2107 C C . ALA A 1 284 ? -3.557 7.620 9.488 1.00 98.06 284 ALA A C 1
ATOM 2109 O O . ALA A 1 284 ? -4.219 8.579 9.104 1.00 98.06 284 ALA A O 1
ATOM 2110 N N . THR A 1 285 ? -3.992 6.794 10.442 1.00 96.50 285 THR A N 1
ATOM 2111 C CA . THR A 1 285 ? -5.324 6.953 11.058 1.00 96.50 285 THR A CA 1
ATOM 2112 C C . THR A 1 285 ? -5.369 7.964 12.213 1.00 96.50 285 THR A C 1
ATOM 2114 O O . THR A 1 285 ? -6.363 8.024 12.934 1.00 96.50 285 THR A O 1
ATOM 2117 N N . SER A 1 286 ? -4.274 8.688 12.472 1.00 94.94 286 SER A N 1
ATOM 2118 C CA . SER A 1 286 ? -4.213 9.812 13.419 1.00 94.94 286 SER A CA 1
ATOM 2119 C C . SER A 1 286 ? -2.931 10.648 13.220 1.00 94.94 286 SER A C 1
ATOM 2121 O O . SER A 1 286 ? -1.955 10.124 12.666 1.00 94.94 286 SER A O 1
ATOM 2123 N N . PRO A 1 287 ? -2.876 11.913 13.690 1.00 95.38 287 PRO A N 1
ATOM 2124 C CA . PRO A 1 287 ? -1.665 12.739 13.624 1.00 95.38 287 PRO A CA 1
ATOM 2125 C C . PRO A 1 287 ? -0.475 12.140 14.390 1.00 95.38 287 PRO A C 1
ATOM 2127 O O . PRO A 1 287 ? 0.646 12.141 13.890 1.00 95.38 287 PRO A O 1
ATOM 2130 N N . GLU A 1 288 ? -0.715 11.553 15.563 1.00 93.25 288 GLU A N 1
ATOM 2131 C CA . GLU A 1 288 ? 0.315 10.914 16.398 1.00 93.25 288 GLU A CA 1
ATOM 2132 C C . GLU A 1 288 ? 0.865 9.649 15.719 1.00 93.25 288 GLU A C 1
ATOM 2134 O O . GLU A 1 288 ? 2.050 9.322 15.820 1.00 93.25 288 GLU A O 1
ATOM 2139 N N . THR A 1 289 ? 0.005 8.942 14.978 1.00 95.38 289 THR A N 1
ATOM 2140 C CA . THR A 1 289 ? 0.400 7.788 14.163 1.00 95.38 289 THR A CA 1
ATOM 2141 C C . THR A 1 289 ? 1.241 8.229 12.961 1.00 95.38 289 THR A C 1
ATOM 2143 O O . THR A 1 289 ? 2.222 7.556 12.642 1.00 95.38 289 THR A O 1
ATOM 2146 N N . ALA A 1 290 ? 0.918 9.369 12.335 1.00 97.31 290 ALA A N 1
ATOM 2147 C CA . ALA A 1 290 ? 1.721 9.964 11.264 1.00 97.31 290 ALA A CA 1
ATOM 2148 C C . ALA A 1 290 ? 3.110 10.397 11.763 1.00 97.31 290 ALA A C 1
ATOM 2150 O O . ALA A 1 290 ? 4.113 10.023 11.160 1.00 97.31 290 ALA A O 1
ATOM 2151 N N . GLU A 1 291 ? 3.186 11.118 12.887 1.00 96.19 291 GLU A N 1
ATOM 2152 C CA . GLU A 1 291 ? 4.449 11.558 13.498 1.00 96.19 291 GLU A CA 1
ATOM 2153 C C . GLU A 1 291 ? 5.355 10.362 13.835 1.00 96.19 291 GLU A C 1
ATOM 2155 O O . GLU A 1 291 ? 6.520 10.304 13.424 1.00 96.19 291 GLU A O 1
ATOM 2160 N N . ALA A 1 292 ? 4.803 9.353 14.516 1.00 95.19 292 ALA A N 1
ATOM 2161 C CA . ALA A 1 292 ? 5.544 8.148 14.866 1.00 95.19 292 ALA A CA 1
ATOM 2162 C C . ALA A 1 292 ? 6.014 7.365 13.623 1.00 95.19 292 ALA A C 1
ATOM 2164 O O . ALA A 1 292 ? 7.126 6.822 13.619 1.00 95.19 292 ALA A O 1
ATOM 2165 N N . ALA A 1 293 ? 5.194 7.301 12.565 1.00 95.81 293 ALA A N 1
ATOM 2166 C CA . ALA A 1 293 ? 5.531 6.616 11.318 1.00 95.81 293 ALA A CA 1
ATOM 2167 C C . ALA A 1 293 ? 6.610 7.366 10.521 1.00 95.81 293 ALA A C 1
ATOM 2169 O O . ALA A 1 293 ? 7.580 6.739 10.081 1.00 95.81 293 ALA A O 1
ATOM 2170 N N . ALA A 1 294 ? 6.517 8.696 10.420 1.00 95.69 294 ALA A N 1
ATOM 2171 C CA . ALA A 1 294 ? 7.475 9.556 9.723 1.00 95.69 294 ALA A CA 1
ATOM 2172 C C . ALA A 1 294 ? 8.914 9.393 10.247 1.00 95.69 294 ALA A C 1
ATOM 2174 O O . ALA A 1 294 ? 9.860 9.366 9.458 1.00 95.69 294 ALA A O 1
ATOM 2175 N N . ALA A 1 295 ? 9.088 9.152 11.553 1.00 92.94 295 ALA A N 1
ATOM 2176 C CA . ALA A 1 295 ? 10.386 8.866 12.177 1.00 92.94 295 ALA A CA 1
ATOM 2177 C C . ALA A 1 295 ? 11.081 7.572 11.676 1.00 92.94 295 ALA A C 1
ATOM 2179 O O . ALA A 1 295 ? 12.252 7.327 11.980 1.00 92.94 295 ALA A O 1
ATOM 2180 N N . ARG A 1 296 ? 10.384 6.718 10.911 1.00 90.19 296 ARG A N 1
ATOM 2181 C CA . ARG A 1 296 ? 10.937 5.527 10.229 1.00 90.19 296 ARG A CA 1
ATOM 2182 C C . ARG A 1 296 ? 10.742 5.530 8.716 1.00 90.19 296 ARG A C 1
ATOM 2184 O O . ARG A 1 296 ? 11.566 4.941 8.013 1.00 90.19 296 ARG A O 1
ATOM 2191 N N . PHE A 1 297 ? 9.654 6.135 8.261 1.00 92.94 297 PHE A N 1
ATOM 2192 C CA . PHE A 1 297 ? 9.166 6.167 6.891 1.00 92.94 297 PHE A CA 1
ATOM 2193 C C . PHE A 1 297 ? 8.932 7.636 6.501 1.00 92.94 297 PHE A C 1
ATOM 2195 O O . PHE A 1 297 ? 7.786 8.093 6.517 1.00 92.94 297 PHE A O 1
ATOM 2202 N N . PRO A 1 298 ? 10.008 8.405 6.246 1.00 91.75 298 PRO A N 1
ATOM 2203 C CA . PRO A 1 298 ? 9.906 9.831 5.960 1.00 91.75 298 PRO A CA 1
ATOM 2204 C C . PRO A 1 298 ? 9.138 10.087 4.659 1.00 91.75 298 PRO A C 1
ATOM 2206 O O . PRO A 1 298 ? 9.369 9.423 3.650 1.00 91.75 298 PRO A O 1
ATOM 2209 N N . GLY A 1 299 ? 8.246 11.073 4.699 1.00 91.00 299 GLY A N 1
ATOM 2210 C CA . GLY A 1 299 ? 7.396 11.495 3.590 1.00 91.00 299 GLY A CA 1
ATOM 2211 C C . GLY A 1 299 ? 6.182 12.274 4.102 1.00 91.00 299 GLY A C 1
ATOM 2212 O O . GLY A 1 299 ? 6.012 12.438 5.311 1.00 91.00 299 GLY A O 1
ATOM 2213 N N . THR A 1 300 ? 5.342 12.756 3.188 1.00 94.31 300 THR A N 1
ATOM 2214 C CA . THR A 1 300 ? 4.085 13.441 3.527 1.00 94.31 300 THR A CA 1
ATOM 2215 C C . THR A 1 300 ? 2.982 12.418 3.784 1.00 94.31 300 THR A C 1
ATOM 2217 O O . THR A 1 300 ? 2.813 11.492 2.992 1.00 94.31 300 THR A O 1
ATOM 2220 N N . TYR A 1 301 ? 2.230 12.597 4.872 1.00 97.62 301 TYR A N 1
ATOM 2221 C CA . TYR A 1 301 ? 1.133 11.716 5.275 1.00 97.62 301 TYR A CA 1
ATOM 2222 C C . TYR A 1 301 ? -0.222 12.387 5.056 1.00 97.62 301 TYR A C 1
ATOM 2224 O O . TYR A 1 301 ? -0.436 13.504 5.528 1.00 97.62 301 TYR A O 1
ATOM 2232 N N . THR A 1 302 ? -1.158 11.672 4.436 1.00 98.12 302 THR A N 1
ATOM 2233 C CA . THR A 1 302 ? -2.588 11.981 4.558 1.00 98.12 302 THR A CA 1
ATOM 2234 C C . THR A 1 302 ? -3.093 11.387 5.871 1.00 98.12 302 THR A C 1
ATOM 2236 O O . THR A 1 302 ? -2.903 10.196 6.126 1.00 98.12 302 THR A O 1
ATOM 2239 N N . VAL A 1 303 ? -3.721 12.198 6.723 1.00 97.88 303 VAL A N 1
ATOM 2240 C CA . VAL A 1 303 ? -4.364 11.711 7.951 1.00 97.88 303 VAL A CA 1
ATOM 2241 C C . VAL A 1 303 ? -5.846 11.506 7.671 1.00 97.88 303 VAL A C 1
ATOM 2243 O O . VAL A 1 303 ? -6.527 12.462 7.320 1.00 97.88 303 VAL A O 1
ATOM 2246 N N . VAL A 1 304 ? -6.315 10.270 7.836 1.00 97.19 304 VAL A N 1
ATOM 2247 C CA . VAL A 1 304 ? -7.722 9.862 7.683 1.00 97.19 304 VAL A CA 1
ATOM 2248 C C . VAL A 1 304 ? -8.261 9.382 9.033 1.00 97.19 304 VAL A C 1
ATOM 2250 O O . VAL A 1 304 ? -7.485 9.059 9.935 1.00 97.19 304 VAL A O 1
ATOM 2253 N N . SER A 1 305 ? -9.578 9.285 9.207 1.00 96.62 305 SER A N 1
ATOM 2254 C CA . SER A 1 305 ? -10.139 8.655 10.415 1.00 96.62 305 SER A CA 1
ATOM 2255 C C . SER A 1 305 ? -9.910 7.126 10.424 1.00 96.62 305 SER A C 1
ATOM 2257 O O . SER A 1 305 ? -9.842 6.507 9.359 1.00 96.62 305 SER A O 1
ATOM 2259 N N . PRO A 1 306 ? -9.866 6.448 11.594 1.00 95.31 306 PRO A N 1
ATOM 2260 C CA . PRO A 1 306 ? -9.995 4.990 11.658 1.00 95.31 306 PRO A CA 1
ATOM 2261 C C . PRO A 1 306 ? -11.288 4.451 11.017 1.00 95.31 306 PRO A C 1
ATOM 2263 O O . PRO A 1 306 ? -11.343 3.262 10.692 1.00 95.31 306 PRO A O 1
ATOM 2266 N N . GLY A 1 307 ? -12.311 5.294 10.842 1.00 96.88 307 GLY A N 1
ATOM 2267 C CA . GLY A 1 307 ? -13.600 4.930 10.259 1.00 96.88 307 GLY A CA 1
ATOM 2268 C C . GLY A 1 307 ? -14.517 4.223 11.258 1.00 96.88 307 GLY A C 1
ATOM 2269 O O . GLY A 1 307 ? -14.076 3.346 12.011 1.00 96.88 307 GLY A O 1
ATOM 2270 N N . VAL A 1 308 ? -15.794 4.600 11.267 1.00 97.56 308 VAL A N 1
ATOM 2271 C CA . VAL A 1 308 ? -16.844 3.988 12.095 1.00 97.56 308 VAL A CA 1
ATOM 2272 C C . VAL A 1 308 ? -18.116 3.736 11.287 1.00 97.56 308 VAL A C 1
ATOM 2274 O O . VAL A 1 308 ? -18.426 4.457 10.341 1.00 97.56 308 VAL A O 1
ATOM 2277 N N . ASP A 1 309 ? -18.848 2.700 11.672 1.00 97.69 309 ASP A N 1
ATOM 2278 C CA . ASP A 1 309 ? -20.198 2.419 11.195 1.00 97.69 309 ASP A CA 1
ATOM 2279 C C . ASP A 1 309 ? -21.193 3.219 12.056 1.00 97.69 309 ASP A C 1
ATOM 2281 O O . ASP A 1 309 ? -21.259 3.035 13.273 1.00 97.69 309 ASP A O 1
ATOM 2285 N N . LEU A 1 310 ? -21.923 4.154 11.442 1.00 96.75 310 LEU A N 1
ATOM 2286 C CA . LEU A 1 310 ? -22.871 5.021 12.150 1.00 96.75 310 LEU A CA 1
ATOM 2287 C C . LEU A 1 310 ? -24.238 4.359 12.388 1.00 96.75 310 LEU A C 1
ATOM 2289 O O . LEU A 1 310 ? -24.992 4.846 13.230 1.00 96.75 310 LEU A O 1
ATOM 2293 N N . GLU A 1 311 ? -24.556 3.266 11.690 1.00 96.44 311 GLU A N 1
ATOM 2294 C CA . GLU A 1 311 ? -25.803 2.520 11.883 1.00 96.44 311 GLU A CA 1
ATOM 2295 C C . GLU A 1 311 ? -25.640 1.501 13.015 1.00 96.44 311 GLU A C 1
ATOM 2297 O O . GLU A 1 311 ? -26.426 1.493 13.967 1.00 96.44 311 GLU A O 1
ATOM 2302 N N . LEU A 1 312 ? -24.558 0.714 12.993 1.00 97.50 312 LEU A N 1
ATOM 2303 C CA . LEU A 1 312 ? -24.216 -0.230 14.062 1.00 97.50 312 LEU A CA 1
ATOM 2304 C C . LEU A 1 312 ? -23.970 0.476 15.403 1.00 97.50 312 LEU A C 1
ATOM 2306 O O . LEU A 1 312 ? -24.337 -0.051 16.453 1.00 97.50 312 LEU A O 1
ATOM 2310 N N . PHE A 1 313 ? -23.372 1.671 15.382 1.00 97.81 313 PHE A N 1
ATOM 2311 C CA . PHE A 1 313 ? -23.145 2.492 16.575 1.00 97.81 313 PHE A CA 1
ATOM 2312 C C . PHE A 1 313 ? -24.151 3.645 16.710 1.00 97.81 313 PHE A C 1
ATOM 2314 O O . PHE A 1 313 ? -23.823 4.681 17.286 1.00 97.81 313 PHE A O 1
ATOM 2321 N N . ALA A 1 314 ? -25.391 3.471 16.241 1.00 96.38 314 ALA A N 1
ATOM 2322 C CA . ALA A 1 314 ? -26.461 4.435 16.486 1.00 96.38 314 ALA A CA 1
ATOM 2323 C C . ALA A 1 314 ? -26.728 4.631 18.007 1.00 96.38 314 ALA A C 1
ATOM 2325 O O . ALA A 1 314 ? -26.776 3.650 18.762 1.00 96.38 314 ALA A O 1
ATOM 2326 N N . PRO A 1 315 ? -26.931 5.872 18.504 1.00 95.31 315 PRO A N 1
ATOM 2327 C CA . PRO A 1 315 ? -27.193 6.130 19.922 1.00 95.31 315 PRO A CA 1
ATOM 2328 C C . PRO A 1 315 ? -28.467 5.456 20.463 1.00 95.31 315 PRO A C 1
ATOM 2330 O O . PRO A 1 315 ? -29.584 5.749 20.037 1.00 95.31 315 PRO A O 1
ATOM 2333 N N . GLY A 1 316 ? -28.303 4.589 21.466 1.00 95.12 316 GLY A N 1
ATOM 2334 C CA . GLY A 1 316 ? -29.405 3.933 22.175 1.00 95.12 316 GLY A CA 1
ATOM 2335 C C . GLY A 1 316 ? -29.948 4.728 23.370 1.00 95.12 316 GLY A C 1
ATOM 2336 O O . GLY A 1 316 ? -29.446 5.795 23.735 1.00 95.12 316 GLY A O 1
ATOM 2337 N N . ARG A 1 317 ? -30.972 4.175 24.040 1.00 96.19 317 ARG A N 1
ATOM 2338 C CA . ARG A 1 317 ? -31.503 4.737 25.294 1.00 96.19 317 ARG A CA 1
ATOM 2339 C C . ARG A 1 317 ? -30.436 4.667 26.389 1.00 96.19 317 ARG A C 1
ATOM 2341 O O . ARG A 1 317 ? -30.116 3.587 26.882 1.00 96.19 317 ARG A O 1
ATOM 2348 N N . LYS A 1 318 ? -29.942 5.829 26.814 1.00 96.94 318 LYS A N 1
ATOM 2349 C CA . LYS A 1 318 ? -28.896 5.931 27.834 1.00 96.94 318 LYS A CA 1
ATOM 2350 C C . LYS A 1 318 ? -29.372 5.501 29.225 1.00 96.94 318 LYS A C 1
ATOM 2352 O O . LYS A 1 318 ? -30.479 5.829 29.651 1.00 96.94 318 LYS A O 1
ATOM 2357 N N . ARG A 1 319 ? -28.497 4.779 29.927 1.00 97.56 319 ARG A N 1
ATOM 2358 C CA . ARG A 1 319 ? -28.599 4.393 31.346 1.00 97.56 319 ARG A CA 1
ATOM 2359 C C . ARG A 1 319 ? -27.537 5.134 32.164 1.00 97.56 319 ARG A C 1
ATOM 2361 O O . ARG A 1 319 ? -26.584 5.660 31.594 1.00 97.56 319 ARG A O 1
ATOM 2368 N N . ASN A 1 320 ? -27.631 5.084 33.494 1.00 98.19 320 ASN A N 1
ATOM 2369 C CA . ASN A 1 320 ? -26.545 5.475 34.407 1.00 98.19 320 ASN A CA 1
ATOM 2370 C C . ASN A 1 320 ? -25.404 4.435 34.368 1.00 98.19 320 ASN A C 1
ATOM 2372 O O . ASN A 1 320 ? -25.113 3.742 35.339 1.00 98.19 320 ASN A O 1
ATOM 2376 N N . LEU A 1 321 ? -24.803 4.269 33.193 1.00 98.56 321 LEU A N 1
ATOM 2377 C CA . LEU A 1 321 ? -23.801 3.262 32.888 1.00 98.56 321 LEU A CA 1
ATOM 2378 C C . LEU A 1 321 ? -22.553 3.950 32.343 1.00 98.56 321 LEU A C 1
ATOM 2380 O O . LEU A 1 321 ? -22.594 4.604 31.296 1.00 98.56 321 LEU A O 1
ATOM 2384 N N . ALA A 1 322 ? -21.442 3.757 33.046 1.00 98.62 322 ALA A N 1
ATOM 2385 C CA . ALA A 1 322 ? -20.111 4.045 32.546 1.00 98.62 322 ALA A CA 1
ATOM 2386 C C . ALA A 1 322 ? -19.483 2.781 31.935 1.00 98.62 322 ALA A C 1
ATOM 2388 O O . ALA A 1 322 ? -19.649 1.665 32.434 1.00 98.62 322 ALA A O 1
ATOM 2389 N N . VAL A 1 323 ? -18.704 2.953 30.873 1.00 98.69 323 VAL A N 1
ATOM 2390 C CA . VAL A 1 323 ? -17.870 1.897 30.285 1.00 98.69 323 VAL A CA 1
ATOM 2391 C C . VAL A 1 323 ? -16.423 2.361 30.316 1.00 98.69 323 VAL A C 1
ATOM 2393 O O . VAL A 1 323 ? -16.130 3.465 29.877 1.00 98.69 323 VAL A O 1
ATOM 2396 N N . LEU A 1 324 ? -15.511 1.527 30.813 1.00 97.94 324 LEU A N 1
ATOM 2397 C CA . LEU A 1 324 ? -14.072 1.794 30.786 1.00 97.94 324 LEU A CA 1
ATOM 2398 C C . LEU A 1 324 ? -13.379 0.736 29.928 1.00 97.94 324 LEU A C 1
ATOM 2400 O O . LEU A 1 324 ? -13.506 -0.455 30.227 1.00 97.94 324 LEU A O 1
ATOM 2404 N N . GLU A 1 325 ? -12.629 1.134 28.893 1.00 96.94 325 GLU A N 1
ATOM 2405 C CA . GLU A 1 325 ? -11.722 0.188 28.230 1.00 96.94 325 GLU A CA 1
ATOM 2406 C C . GLU A 1 325 ? -10.630 -0.217 29.227 1.00 96.94 325 GLU A C 1
ATOM 2408 O O . GLU A 1 325 ? -9.935 0.613 29.802 1.00 96.94 325 GLU A O 1
ATOM 2413 N N . TRP A 1 326 ? -10.489 -1.519 29.468 1.00 94.56 326 TRP A N 1
ATOM 2414 C CA . TRP A 1 326 ? -9.630 -2.038 30.520 1.00 94.56 326 TRP A CA 1
ATOM 2415 C C . TRP A 1 326 ? -8.295 -2.567 29.988 1.00 94.56 326 TRP A C 1
ATOM 2417 O O . TRP A 1 326 ? -8.234 -3.391 29.065 1.00 94.56 326 TRP A O 1
ATOM 2427 N N . ARG A 1 327 ? -7.210 -2.159 30.654 1.00 90.75 327 ARG A N 1
ATOM 2428 C CA . ARG A 1 327 ? -5.844 -2.661 30.457 1.00 90.75 327 ARG A CA 1
ATOM 2429 C C . ARG A 1 327 ? -5.261 -3.154 31.792 1.00 90.75 327 ARG A C 1
ATOM 2431 O O . ARG A 1 327 ? -5.377 -2.450 32.793 1.00 90.75 327 ARG A O 1
ATOM 2438 N N . PRO A 1 328 ? -4.573 -4.315 31.842 1.00 88.38 328 PRO A N 1
ATOM 2439 C CA . PRO A 1 328 ? -3.987 -4.833 33.087 1.00 88.38 328 PRO A CA 1
ATOM 2440 C C . PRO A 1 328 ? -2.911 -3.933 33.724 1.00 88.38 328 PRO A C 1
ATOM 2442 O O . PRO A 1 328 ? -2.667 -4.030 34.931 1.00 88.38 328 PRO A O 1
ATOM 2445 N N . ALA A 1 329 ? -2.246 -3.101 32.914 1.00 88.50 329 ALA A N 1
ATOM 2446 C CA . ALA A 1 329 ? -1.175 -2.203 33.343 1.00 88.50 329 ALA A CA 1
ATOM 2447 C C . ALA A 1 329 ? -1.698 -0.919 34.015 1.00 88.50 329 ALA A C 1
ATOM 2449 O O . ALA A 1 329 ? -1.081 -0.419 34.954 1.00 88.50 329 ALA A O 1
ATOM 2450 N N . GLU A 1 330 ? -2.865 -0.424 33.597 1.00 91.44 330 GLU A N 1
ATOM 2451 C CA . GLU A 1 330 ? -3.392 0.916 33.911 1.00 91.44 330 GLU A CA 1
ATOM 2452 C C . GLU A 1 330 ? -4.102 0.980 35.274 1.00 91.44 330 GLU A C 1
ATOM 2454 O O . GLU A 1 330 ? -5.204 1.505 35.445 1.00 91.44 330 GLU A O 1
ATOM 2459 N N . ARG A 1 331 ? -3.442 0.429 36.294 1.00 91.69 331 ARG A N 1
ATOM 2460 C CA . ARG A 1 331 ? -3.941 0.388 37.674 1.00 91.69 331 ARG A CA 1
ATOM 2461 C C . ARG A 1 331 ? -4.291 1.769 38.261 1.00 91.69 331 ARG A C 1
ATOM 2463 O O . ARG A 1 331 ? -5.233 1.792 39.052 1.00 91.69 331 ARG A O 1
ATOM 2470 N N . PRO A 1 332 ? -3.600 2.889 37.946 1.00 94.38 332 PRO A N 1
ATOM 2471 C CA . PRO A 1 332 ? -4.001 4.215 38.423 1.00 94.38 332 PRO A CA 1
ATOM 2472 C C . PRO A 1 332 ? -5.364 4.652 37.871 1.00 94.38 332 PRO A C 1
ATOM 2474 O O . PRO A 1 332 ? -6.259 4.932 38.665 1.00 94.38 332 PRO A O 1
ATOM 2477 N N . LEU A 1 333 ? -5.554 4.590 36.545 1.00 96.06 333 LEU A N 1
ATOM 2478 C CA . LEU A 1 333 ? -6.806 4.937 35.860 1.00 96.06 333 LEU A CA 1
ATOM 2479 C C . LEU A 1 333 ? -7.993 4.145 36.427 1.00 96.06 333 LEU A C 1
ATOM 2481 O O . LEU A 1 333 ? -8.976 4.717 36.894 1.00 96.06 333 LEU A O 1
ATOM 2485 N N . VAL A 1 334 ? -7.859 2.815 36.473 1.00 95.31 334 VAL A N 1
ATOM 2486 C CA . VAL A 1 334 ? -8.908 1.923 36.989 1.00 95.31 334 VAL A CA 1
ATOM 2487 C C . VAL A 1 334 ? -9.208 2.210 38.467 1.00 95.31 334 VAL A C 1
ATOM 2489 O O . VAL A 1 334 ? -10.365 2.160 38.873 1.00 95.31 334 VAL A O 1
ATOM 2492 N N . ARG A 1 335 ? -8.201 2.555 39.285 1.00 95.44 335 ARG A N 1
ATOM 2493 C CA . ARG A 1 335 ? -8.407 2.930 40.696 1.00 95.44 335 ARG A CA 1
ATOM 2494 C C . ARG A 1 335 ? -9.113 4.281 40.841 1.00 95.44 335 ARG A C 1
ATOM 2496 O O . ARG A 1 335 ? -9.941 4.409 41.735 1.00 95.44 335 ARG A O 1
ATOM 2503 N N . SER A 1 336 ? -8.784 5.268 40.008 1.00 96.62 336 SER A N 1
ATOM 2504 C CA . SER A 1 336 ? -9.439 6.581 40.008 1.00 96.62 336 SER A CA 1
ATOM 2505 C C . SER A 1 336 ? -10.927 6.449 39.677 1.00 96.62 336 SER A C 1
ATOM 2507 O O . SER A 1 336 ? -11.769 6.862 40.470 1.00 96.62 336 SER A O 1
ATOM 2509 N N . VAL A 1 337 ? -11.256 5.768 38.577 1.00 97.50 337 VAL A N 1
ATOM 2510 C CA . VAL A 1 337 ? -12.648 5.567 38.147 1.00 97.50 337 VAL A CA 1
ATOM 2511 C C . VAL A 1 337 ? -13.448 4.727 39.146 1.00 97.50 337 VAL A C 1
ATOM 2513 O O . VAL A 1 337 ? -14.606 5.037 39.406 1.00 97.50 337 VAL A O 1
ATOM 2516 N N . LEU A 1 338 ? -12.840 3.716 39.779 1.00 97.00 338 LEU A N 1
ATOM 2517 C CA . LEU A 1 338 ? -13.503 2.967 40.854 1.00 97.00 338 LEU A CA 1
ATOM 2518 C C . LEU A 1 338 ? -13.733 3.806 42.123 1.00 97.00 338 LEU A C 1
ATOM 2520 O O . LEU A 1 338 ? -14.694 3.531 42.826 1.00 97.00 338 LEU A O 1
ATOM 2524 N N . ARG A 1 339 ? -12.904 4.815 42.427 1.00 95.94 339 ARG A N 1
ATOM 2525 C CA . ARG A 1 339 ? -13.167 5.742 43.546 1.00 95.94 339 ARG A CA 1
ATOM 2526 C C . ARG A 1 339 ? -14.348 6.658 43.241 1.00 95.94 339 ARG A C 1
ATOM 2528 O O . ARG A 1 339 ? -15.287 6.683 44.021 1.00 95.94 339 ARG A O 1
ATOM 2535 N N . ALA A 1 340 ? -14.337 7.310 42.076 1.00 96.62 340 ALA A N 1
ATOM 2536 C CA . ALA A 1 340 ? -15.451 8.145 41.624 1.00 96.62 340 ALA A CA 1
ATOM 2537 C C . ALA A 1 340 ? -16.783 7.368 41.606 1.00 96.62 340 ALA A C 1
ATOM 2539 O O . ALA A 1 340 ? -17.816 7.881 42.011 1.00 96.62 340 ALA A O 1
ATOM 2540 N N . LEU A 1 341 ? -16.761 6.092 41.205 1.00 97.00 341 LEU A N 1
ATOM 2541 C CA . LEU A 1 341 ? -17.949 5.237 41.213 1.00 97.00 341 LEU A CA 1
ATOM 2542 C C . LEU A 1 341 ? -18.483 4.918 42.627 1.00 97.00 341 LEU A C 1
ATOM 2544 O O . LEU A 1 341 ? -19.688 4.717 42.785 1.00 97.00 341 LEU A O 1
ATOM 2548 N N . ASP A 1 342 ? -17.624 4.850 43.647 1.00 96.00 342 ASP A N 1
ATOM 2549 C CA . ASP A 1 342 ? -18.025 4.572 45.040 1.00 96.00 342 ASP A CA 1
ATOM 2550 C C . ASP A 1 342 ? -18.931 5.695 45.584 1.00 96.00 342 ASP A C 1
ATOM 2552 O O . ASP A 1 342 ? -19.900 5.423 46.289 1.00 96.00 342 ASP A O 1
ATOM 2556 N N . GLU A 1 343 ? -18.683 6.933 45.145 1.00 95.69 343 GLU A N 1
ATOM 2557 C CA . GLU A 1 343 ? -19.422 8.154 45.501 1.00 95.69 343 GLU A CA 1
ATOM 2558 C C . GLU A 1 343 ? -20.731 8.342 44.690 1.00 95.69 343 GLU A C 1
ATOM 2560 O O . GLU A 1 343 ? -21.568 9.169 45.044 1.00 95.69 343 GLU A O 1
ATOM 2565 N N . LEU A 1 344 ? -20.961 7.535 43.641 1.00 96.06 344 LEU A N 1
ATOM 2566 C CA . LEU A 1 344 ? -22.079 7.660 42.688 1.00 96.06 344 LEU A CA 1
ATOM 2567 C C . LEU A 1 344 ? -23.070 6.474 42.772 1.00 96.06 344 LEU A C 1
ATOM 2569 O O . LEU A 1 344 ? -23.059 5.624 41.879 1.00 96.06 344 LEU A O 1
ATOM 2573 N N . PRO A 1 345 ? -23.937 6.362 43.800 1.00 93.19 345 PRO A N 1
ATOM 2574 C CA . PRO A 1 345 ? -24.707 5.142 44.092 1.00 93.19 345 PRO A CA 1
ATOM 2575 C C . PRO A 1 345 ? -25.542 4.604 42.917 1.00 93.19 345 PRO A C 1
ATOM 2577 O O . PRO A 1 345 ? -25.545 3.397 42.678 1.00 93.19 345 PRO A O 1
ATOM 2580 N N . GLU A 1 346 ? -26.164 5.491 42.139 1.00 95.06 346 GLU A N 1
ATOM 2581 C CA . GLU A 1 346 ? -27.055 5.148 41.018 1.00 95.06 346 GLU A CA 1
ATOM 2582 C C . GLU A 1 346 ? -26.334 4.721 39.725 1.00 95.06 346 GLU A C 1
ATOM 2584 O O . GLU A 1 346 ? -26.991 4.545 38.699 1.00 95.06 346 GLU A O 1
ATOM 2589 N N . TRP A 1 347 ? -24.999 4.598 39.731 1.00 97.94 347 TRP A N 1
ATOM 2590 C CA . TRP A 1 347 ? -24.203 4.304 38.532 1.00 97.94 347 TRP A CA 1
ATOM 2591 C C . TRP A 1 347 ? -23.611 2.889 38.507 1.00 97.94 347 TRP A C 1
ATOM 2593 O O . TRP A 1 347 ? -23.059 2.398 39.496 1.00 97.94 347 TRP A O 1
ATOM 2603 N N . GLU A 1 348 ? -23.664 2.258 37.336 1.00 98.38 348 GLU A N 1
ATOM 2604 C CA . GLU A 1 348 ? -22.982 1.006 36.992 1.00 98.38 348 GLU A CA 1
ATOM 2605 C C . GLU A 1 348 ? -21.671 1.272 36.233 1.00 98.38 348 GLU A C 1
ATOM 2607 O O . GLU A 1 348 ? -21.538 2.271 35.522 1.00 98.38 348 GLU A O 1
ATOM 2612 N N . LEU A 1 349 ? -20.719 0.336 36.316 1.00 98.50 349 LEU A N 1
ATOM 2613 C CA . LEU A 1 349 ? -19.489 0.350 35.515 1.00 98.50 349 LEU A CA 1
ATOM 2614 C C . LEU A 1 349 ? -19.233 -1.004 34.847 1.00 98.50 349 LEU A C 1
ATOM 2616 O O . LEU A 1 349 ? -19.121 -2.040 35.510 1.00 98.50 349 LEU A O 1
ATOM 2620 N N . VAL A 1 350 ? -19.030 -0.987 33.530 1.00 98.31 350 VAL A N 1
ATOM 2621 C CA . VAL A 1 350 ? -18.515 -2.137 32.777 1.00 98.31 350 VAL A CA 1
ATOM 2622 C C . VAL A 1 350 ? -17.043 -1.924 32.442 1.00 98.31 350 VAL A C 1
ATOM 2624 O O . VAL A 1 350 ? -16.673 -1.025 31.690 1.00 98.31 350 VAL A O 1
ATOM 2627 N N . LEU A 1 351 ? -16.196 -2.815 32.956 1.00 96.69 351 LEU A N 1
ATOM 2628 C CA . LEU A 1 351 ? -14.796 -2.936 32.561 1.00 96.69 351 LEU A CA 1
ATOM 2629 C C . LEU A 1 351 ? -14.727 -3.740 31.249 1.00 96.69 351 LEU A C 1
ATOM 2631 O O . LEU A 1 351 ? -14.831 -4.972 31.247 1.00 96.69 351 LEU A O 1
ATOM 2635 N N . LEU A 1 352 ? -14.606 -3.032 30.126 1.00 96.06 352 LEU A N 1
ATOM 2636 C CA . LEU A 1 352 ? -14.624 -3.559 28.762 1.00 96.06 352 LEU A CA 1
ATOM 2637 C C . LEU A 1 352 ? -13.241 -4.068 28.344 1.00 96.06 352 LEU A C 1
ATOM 2639 O O . LEU A 1 352 ? -12.278 -3.312 28.247 1.00 96.06 352 LEU A O 1
ATOM 2643 N N . ARG A 1 353 ? -13.134 -5.362 28.040 1.00 92.56 353 ARG A N 1
ATOM 2644 C CA . ARG A 1 353 ? -11.892 -5.991 27.568 1.00 92.56 353 ARG A CA 1
ATOM 2645 C C . ARG A 1 353 ? -11.939 -6.225 26.059 1.00 92.56 353 ARG A C 1
ATOM 2647 O O . ARG A 1 353 ? -12.570 -7.177 25.601 1.00 92.56 353 ARG A O 1
ATOM 2654 N N . THR A 1 354 ? -11.215 -5.389 25.323 1.00 89.81 354 THR A N 1
ATOM 2655 C CA . THR A 1 354 ? -11.052 -5.445 23.856 1.00 89.81 354 THR A CA 1
ATOM 2656 C C . THR A 1 354 ? -9.979 -6.438 23.398 1.00 89.81 354 THR A C 1
ATOM 2658 O O . THR A 1 354 ? -9.973 -6.874 22.251 1.00 89.81 354 THR A O 1
ATOM 2661 N N . LYS A 1 355 ? -9.077 -6.845 24.302 1.00 82.62 355 LYS A N 1
ATOM 2662 C CA . LYS A 1 355 ? -7.971 -7.787 24.051 1.00 82.62 355 LYS A CA 1
ATOM 2663 C C . LYS A 1 355 ? -8.166 -9.099 24.849 1.00 82.62 355 LYS A C 1
ATOM 2665 O O . LYS A 1 355 ? -8.928 -9.108 25.821 1.00 82.62 355 LYS A O 1
ATOM 2670 N N . PRO A 1 356 ? -7.517 -10.221 24.462 1.00 73.88 356 PRO A N 1
ATOM 2671 C CA . PRO A 1 356 ? -7.626 -11.507 25.164 1.00 73.88 356 PRO A CA 1
ATOM 2672 C C . PRO A 1 356 ? -7.261 -11.462 26.660 1.00 73.88 356 PRO A C 1
ATOM 2674 O O . PRO A 1 356 ? -6.564 -10.561 27.132 1.00 73.88 356 PRO A O 1
ATOM 2677 N N . LEU A 1 357 ? -7.730 -12.465 27.412 1.00 74.69 357 LEU A N 1
ATOM 2678 C CA . LEU A 1 357 ? -7.613 -12.515 28.872 1.00 74.69 357 LEU A CA 1
ATOM 2679 C C . LEU A 1 357 ? -6.149 -12.597 29.339 1.00 74.69 357 LEU A C 1
ATOM 2681 O O . LEU A 1 357 ? -5.520 -13.647 29.277 1.00 74.69 357 LEU A O 1
ATOM 2685 N N . THR A 1 358 ? -5.648 -11.488 29.877 1.00 75.12 358 THR A N 1
ATOM 2686 C CA . THR A 1 358 ? -4.284 -11.334 30.423 1.00 75.12 358 THR A CA 1
ATOM 2687 C C . THR A 1 358 ? -4.268 -11.026 31.928 1.00 75.12 358 THR A C 1
ATOM 2689 O O . THR A 1 358 ? -3.210 -10.847 32.523 1.00 75.12 358 THR A O 1
ATOM 2692 N N . GLY A 1 359 ? -5.440 -10.985 32.569 1.00 78.75 359 GLY A N 1
ATOM 2693 C CA . GLY A 1 359 ? -5.600 -10.770 34.006 1.00 78.75 359 GLY A CA 1
ATOM 2694 C C . GLY A 1 359 ? -7.068 -10.602 34.403 1.00 78.75 359 GLY A C 1
ATOM 2695 O O . GLY A 1 359 ? -7.965 -10.673 33.560 1.00 78.75 359 GLY A O 1
ATOM 2696 N N . ARG A 1 360 ? -7.323 -10.352 35.691 1.00 82.75 360 ARG A N 1
ATOM 2697 C CA . ARG A 1 360 ? -8.640 -9.956 36.216 1.00 82.75 360 ARG A CA 1
ATOM 2698 C C . ARG A 1 360 ? -8.508 -8.605 36.937 1.00 82.75 360 ARG A C 1
ATOM 2700 O O . ARG A 1 360 ? -7.526 -8.436 37.659 1.00 82.75 360 ARG A O 1
ATOM 2707 N N . PRO A 1 361 ? -9.447 -7.657 36.769 1.00 85.94 361 PRO A N 1
ATOM 2708 C CA . PRO A 1 361 ? -9.472 -6.440 37.575 1.00 85.94 361 PRO A CA 1
ATOM 2709 C C . PRO A 1 361 ? -9.808 -6.751 39.039 1.00 85.94 361 PRO A C 1
ATOM 2711 O O . PRO A 1 361 ? -10.623 -7.629 39.327 1.00 85.94 361 PRO A O 1
ATOM 2714 N N . THR A 1 362 ? -9.215 -5.995 39.962 1.00 88.19 362 THR A N 1
ATOM 2715 C CA . THR A 1 362 ? -9.578 -6.030 41.384 1.00 88.19 362 THR A CA 1
ATOM 2716 C C . THR A 1 362 ? -10.779 -5.120 41.617 1.00 88.19 362 THR A C 1
ATOM 2718 O O . THR A 1 362 ? -10.654 -3.905 41.492 1.00 88.19 362 THR A O 1
ATOM 2721 N N . ILE A 1 363 ? -11.929 -5.695 41.972 1.00 92.62 363 ILE A N 1
ATOM 2722 C CA . ILE A 1 363 ? -13.156 -4.949 42.286 1.00 92.62 363 ILE A CA 1
ATOM 2723 C C . ILE A 1 363 ? -13.286 -4.824 43.820 1.00 92.62 363 ILE A C 1
ATOM 2725 O O . ILE A 1 363 ? -13.267 -5.857 44.502 1.00 92.62 363 ILE A O 1
ATOM 2729 N N . PRO A 1 364 ? -13.399 -3.602 44.386 1.00 93.06 364 PRO A N 1
ATOM 2730 C CA . PRO A 1 364 ? -13.658 -3.374 45.811 1.00 93.06 364 PRO A CA 1
ATOM 2731 C C . PRO A 1 364 ? -14.919 -4.083 46.323 1.00 93.06 364 PRO A C 1
ATOM 2733 O O . PRO A 1 364 ? -15.837 -4.373 45.560 1.00 93.06 364 PRO A O 1
ATOM 2736 N N . ARG A 1 365 ? -14.995 -4.360 47.634 1.00 92.50 365 ARG A N 1
ATOM 2737 C CA . ARG A 1 365 ? -16.161 -5.056 48.215 1.00 92.50 365 ARG A CA 1
ATOM 2738 C C . ARG A 1 365 ? -17.457 -4.239 48.125 1.00 92.50 365 ARG A C 1
ATOM 2740 O O . ARG A 1 365 ? -18.487 -4.851 47.872 1.00 92.50 365 ARG A O 1
ATOM 2747 N N . ALA A 1 366 ? -17.389 -2.915 48.291 1.00 92.75 366 ALA A N 1
ATOM 2748 C CA . ALA A 1 366 ? -18.539 -2.007 48.199 1.00 92.75 366 ALA A CA 1
ATOM 2749 C C . ALA A 1 366 ? -19.170 -1.983 46.793 1.00 92.75 366 ALA A C 1
ATOM 2751 O O . ALA A 1 366 ? -20.386 -1.978 46.651 1.00 92.75 366 ALA A O 1
ATOM 2752 N N . LEU A 1 367 ? -18.341 -2.090 45.752 1.00 94.75 367 LEU A N 1
ATOM 2753 C CA . LEU A 1 367 ? -18.742 -2.001 44.343 1.00 94.75 367 LEU A CA 1
ATOM 2754 C C . LEU A 1 367 ? -19.192 -3.336 43.717 1.00 94.75 367 LEU A C 1
ATOM 2756 O O . LEU A 1 367 ? -19.355 -3.447 42.498 1.00 94.75 367 LEU A O 1
ATOM 2760 N N . ARG A 1 368 ? -19.382 -4.381 44.529 1.00 91.25 368 ARG A N 1
ATOM 2761 C CA . ARG A 1 368 ? -19.898 -5.675 44.059 1.00 91.25 368 ARG A CA 1
ATOM 2762 C C . ARG A 1 368 ? -21.349 -5.525 43.601 1.00 91.25 368 ARG A C 1
ATOM 2764 O O . ARG A 1 368 ? -22.156 -4.917 44.287 1.00 91.25 368 ARG A O 1
ATOM 2771 N N . GLY A 1 369 ? -21.674 -6.088 42.439 1.00 92.12 369 GLY A N 1
ATOM 2772 C CA . GLY A 1 369 ? -22.985 -5.935 41.796 1.00 92.12 369 GLY A CA 1
ATOM 2773 C C . GLY A 1 369 ? -23.064 -4.721 40.863 1.00 92.12 369 GLY A C 1
ATOM 2774 O O . GLY A 1 369 ? -23.604 -4.855 39.773 1.00 92.12 369 GLY A O 1
ATOM 2775 N N . ARG A 1 370 ? -22.444 -3.588 41.228 1.00 96.25 370 ARG A N 1
ATOM 2776 C CA . ARG A 1 370 ? -22.390 -2.367 40.396 1.00 96.25 370 ARG A CA 1
ATOM 2777 C C . ARG A 1 370 ? -21.247 -2.348 39.371 1.00 96.25 370 ARG A C 1
ATOM 2779 O O . ARG A 1 370 ? -21.373 -1.711 38.329 1.00 96.25 370 ARG A O 1
ATOM 2786 N N . VAL A 1 371 ? -20.143 -3.057 39.630 1.00 97.56 371 VAL A N 1
ATOM 2787 C CA . VAL A 1 371 ? -19.042 -3.239 38.663 1.00 97.56 371 VAL A CA 1
ATOM 2788 C C . VAL A 1 371 ? -19.091 -4.636 38.052 1.00 97.56 371 VAL A C 1
ATOM 2790 O O . VAL A 1 371 ? -19.073 -5.640 38.768 1.00 97.56 371 VAL A O 1
ATOM 2793 N N . SER A 1 372 ? -19.058 -4.708 36.721 1.00 95.19 372 SER A N 1
ATOM 2794 C CA . SER A 1 372 ? -18.944 -5.961 35.967 1.00 95.19 372 SER A CA 1
ATOM 2795 C C . SER A 1 372 ? -17.801 -5.916 34.944 1.00 95.19 372 SER A C 1
ATOM 2797 O O . SER A 1 372 ? -17.183 -4.876 34.712 1.00 95.19 372 SER A O 1
ATOM 2799 N N . VAL A 1 373 ? -17.470 -7.065 34.346 1.00 93.94 373 VAL A N 1
ATOM 2800 C CA . VAL A 1 373 ? -16.384 -7.194 33.361 1.00 93.94 373 VAL A CA 1
ATOM 2801 C C . VAL A 1 373 ? -16.924 -7.890 32.119 1.00 93.94 373 VAL A C 1
ATOM 2803 O O . VAL A 1 373 ? -17.357 -9.039 32.207 1.00 93.94 373 VAL A O 1
ATOM 2806 N N . ARG A 1 374 ? -16.864 -7.231 30.960 1.00 93.81 374 ARG A N 1
ATOM 2807 C CA . ARG A 1 374 ? -17.290 -7.805 29.671 1.00 93.81 374 ARG A CA 1
ATOM 2808 C C . ARG A 1 374 ? -16.101 -7.947 28.720 1.00 93.81 374 ARG A C 1
ATOM 2810 O O . ARG A 1 374 ? -15.076 -7.287 28.875 1.00 93.81 374 ARG A O 1
ATOM 2817 N N . THR A 1 375 ? -16.219 -8.841 27.744 1.00 92.62 375 THR A N 1
ATOM 2818 C CA . THR A 1 375 ? -15.264 -8.978 26.635 1.00 92.62 375 THR A CA 1
ATOM 2819 C C . THR A 1 375 ? -16.028 -8.842 25.333 1.00 92.62 375 THR A C 1
ATOM 2821 O O . THR A 1 375 ? -16.957 -9.607 25.103 1.00 92.62 375 THR A O 1
ATOM 2824 N N . ALA A 1 376 ? -15.599 -7.901 24.502 1.00 93.62 376 ALA A N 1
ATOM 2825 C CA . ALA A 1 376 ? -16.105 -7.652 23.160 1.00 93.62 376 ALA A CA 1
ATOM 2826 C C . ALA A 1 376 ? -14.907 -7.196 22.321 1.00 93.62 376 ALA A C 1
ATOM 2828 O O . ALA A 1 376 ? -14.173 -6.307 22.756 1.00 93.62 376 ALA A O 1
ATOM 2829 N N . ARG A 1 377 ? -14.632 -7.869 21.200 1.00 90.81 377 ARG A N 1
ATOM 2830 C CA . ARG A 1 377 ? -13.349 -7.760 20.461 1.00 90.81 377 ARG A CA 1
ATOM 2831 C C . ARG A 1 377 ? -13.520 -7.270 19.023 1.00 90.81 377 ARG A C 1
ATOM 2833 O O . ARG A 1 377 ? -12.541 -7.071 18.320 1.00 90.81 377 ARG A O 1
ATOM 2840 N N . ASP A 1 378 ? -14.771 -7.081 18.650 1.00 92.94 378 ASP A N 1
ATOM 2841 C CA . ASP A 1 378 ? -15.390 -6.866 17.351 1.00 92.94 378 ASP A CA 1
ATOM 2842 C C . ASP A 1 378 ? -16.497 -5.817 17.565 1.00 92.94 378 ASP A C 1
ATOM 2844 O O . ASP A 1 378 ? -17.060 -5.744 18.664 1.00 92.94 378 ASP A O 1
ATOM 2848 N N . GLY A 1 379 ? -16.782 -4.987 16.561 1.00 94.44 379 GLY A N 1
ATOM 2849 C CA . GLY A 1 379 ? -17.747 -3.891 16.673 1.00 94.44 379 GLY A CA 1
ATOM 2850 C C . GLY A 1 379 ? -19.133 -4.352 17.127 1.00 94.44 379 GLY A C 1
ATOM 2851 O O . GLY A 1 379 ? -19.669 -3.807 18.090 1.00 94.44 379 GLY A O 1
ATOM 2852 N N . GLU A 1 380 ? -19.645 -5.437 16.537 1.00 95.38 380 GLU A N 1
ATOM 2853 C CA . GLU A 1 380 ? -20.936 -6.062 16.876 1.00 95.38 380 GLU A CA 1
ATOM 2854 C C . GLU A 1 380 ? -21.113 -6.316 18.383 1.00 95.38 380 GLU A C 1
ATOM 2856 O O . GLU A 1 380 ? -22.156 -6.012 18.958 1.00 95.38 380 GLU A O 1
ATOM 2861 N N . ALA A 1 381 ? -20.085 -6.835 19.062 1.00 95.50 381 ALA A N 1
ATOM 2862 C CA . ALA A 1 381 ? -20.163 -7.125 20.494 1.00 95.50 381 ALA A CA 1
ATOM 2863 C C . ALA A 1 381 ? -19.971 -5.875 21.377 1.00 95.50 381 ALA A C 1
ATOM 2865 O O . ALA A 1 381 ? -20.267 -5.919 22.576 1.00 95.50 381 ALA A O 1
ATOM 2866 N N . ARG A 1 382 ? -19.439 -4.776 20.820 1.00 97.44 382 ARG A N 1
ATOM 2867 C CA . ARG A 1 382 ? -19.255 -3.487 21.511 1.00 97.44 382 ARG A CA 1
ATOM 2868 C C . ARG A 1 382 ? -20.494 -2.597 21.379 1.00 97.44 382 ARG A C 1
ATOM 2870 O O . ARG A 1 382 ? -20.856 -1.946 22.358 1.00 97.44 382 ARG A O 1
ATOM 2877 N N . ALA A 1 383 ? -21.163 -2.613 20.228 1.00 97.88 383 ALA A N 1
ATOM 2878 C CA . ALA A 1 383 ? -22.275 -1.726 19.895 1.00 97.88 383 ALA A CA 1
ATOM 2879 C C . ALA A 1 383 ? -23.417 -1.707 20.934 1.00 97.88 383 ALA A C 1
ATOM 2881 O O . ALA A 1 383 ? -23.654 -0.632 21.486 1.00 97.88 383 ALA A O 1
ATOM 2882 N N . PRO A 1 384 ? -24.050 -2.832 21.338 1.00 97.56 384 PRO A N 1
ATOM 2883 C CA . PRO A 1 384 ? -25.134 -2.800 22.329 1.00 97.56 384 PRO A CA 1
ATOM 2884 C C . PRO A 1 384 ? -24.712 -2.214 23.686 1.00 97.56 384 PRO A C 1
ATOM 2886 O O . PRO A 1 384 ? -25.486 -1.528 24.348 1.00 97.56 384 PRO A O 1
ATOM 2889 N N . LEU A 1 385 ? -23.459 -2.447 24.094 1.00 97.88 385 LEU A N 1
ATOM 2890 C CA . LEU A 1 385 ? -22.912 -1.920 25.344 1.00 97.88 385 LEU A CA 1
ATOM 2891 C C . LEU A 1 385 ? -22.696 -0.399 25.278 1.00 97.88 385 LEU A C 1
ATOM 2893 O O . LEU A 1 385 ? -22.988 0.298 26.247 1.00 97.88 385 LEU A O 1
ATOM 2897 N N . LEU A 1 386 ? -22.181 0.112 24.158 1.00 98.38 386 LEU A N 1
ATOM 2898 C CA . LEU A 1 386 ? -21.926 1.543 23.965 1.00 98.38 386 LEU A CA 1
ATOM 2899 C C . LEU A 1 386 ? -23.219 2.322 23.662 1.00 98.38 386 LEU A C 1
ATOM 2901 O O . LEU A 1 386 ? -23.369 3.461 24.105 1.00 98.38 386 LEU A O 1
ATOM 2905 N N . ALA A 1 387 ? -24.197 1.691 23.007 1.00 97.94 387 ALA A N 1
ATOM 2906 C CA . ALA A 1 387 ? -25.524 2.253 22.781 1.00 97.94 387 ALA A CA 1
ATOM 2907 C C . ALA A 1 387 ? -26.236 2.589 24.107 1.00 97.94 387 ALA A C 1
ATOM 2909 O O . ALA A 1 387 ? -26.766 3.691 24.239 1.00 97.94 387 ALA A O 1
ATOM 2910 N N . GLU A 1 388 ? -26.176 1.714 25.118 1.00 97.94 388 GLU A N 1
ATOM 2911 C CA . GLU A 1 388 ? -26.733 1.971 26.462 1.00 97.94 388 GLU A CA 1
ATOM 2912 C C . GLU A 1 388 ? -25.871 2.904 27.340 1.00 97.94 388 GLU A C 1
ATOM 2914 O O . GLU A 1 388 ? -26.401 3.596 28.216 1.00 97.94 388 GLU A O 1
ATOM 2919 N N . ALA A 1 389 ? -24.548 2.925 27.147 1.00 98.56 389 ALA A N 1
ATOM 2920 C CA . ALA A 1 389 ? -23.618 3.647 28.018 1.00 98.56 389 ALA A CA 1
ATOM 2921 C C . ALA A 1 389 ? -23.720 5.171 27.870 1.00 98.56 389 ALA A C 1
ATOM 2923 O O . ALA A 1 389 ? -23.652 5.711 26.767 1.00 98.56 389 ALA A O 1
ATOM 2924 N N . ALA A 1 390 ? -23.839 5.890 28.986 1.00 98.50 390 ALA A N 1
ATOM 2925 C CA . ALA A 1 390 ? -23.877 7.351 28.983 1.00 98.50 390 ALA A CA 1
ATOM 2926 C C . ALA A 1 390 ? -22.474 7.983 29.001 1.00 98.50 390 ALA A C 1
ATOM 2928 O O . ALA A 1 390 ? -22.294 9.075 28.455 1.00 98.50 390 ALA A O 1
ATOM 2929 N N . ILE A 1 391 ? -21.491 7.306 29.606 1.00 98.75 391 ILE A N 1
ATOM 2930 C CA . ILE A 1 391 ? -20.105 7.774 29.761 1.00 98.75 391 ILE A CA 1
ATOM 2931 C C . ILE A 1 391 ? -19.146 6.682 29.274 1.00 98.75 391 ILE A C 1
ATOM 2933 O O . ILE A 1 391 ? -19.319 5.509 29.611 1.00 98.75 391 ILE A O 1
ATOM 2937 N N . PHE A 1 392 ? -18.104 7.066 28.536 1.00 98.62 392 PHE A N 1
ATOM 2938 C CA . PHE A 1 392 ? -17.005 6.177 28.158 1.00 98.62 392 PHE A CA 1
ATOM 2939 C C . PHE A 1 392 ? -15.657 6.726 28.635 1.00 98.62 392 PHE A C 1
ATOM 2941 O O . PHE A 1 392 ? -15.319 7.880 28.373 1.00 98.62 392 PHE A O 1
ATOM 2948 N N . VAL A 1 393 ? -14.875 5.884 29.308 1.00 98.38 393 VAL A N 1
ATOM 2949 C CA . VAL A 1 393 ? -13.490 6.153 29.705 1.00 98.38 393 VAL A CA 1
ATOM 2950 C C . VAL A 1 393 ? -12.561 5.330 28.801 1.00 98.38 393 VAL A C 1
ATOM 2952 O O . VAL A 1 393 ? -12.569 4.096 28.893 1.00 98.38 393 VAL A O 1
ATOM 2955 N N . PRO A 1 394 ? -11.754 5.954 27.928 1.00 97.00 394 PRO A N 1
ATOM 2956 C CA . PRO A 1 394 ? -10.739 5.225 27.179 1.00 97.00 394 PRO A CA 1
ATOM 2957 C C . PRO A 1 394 ? -9.619 4.738 28.106 1.00 97.00 394 PRO A C 1
ATOM 2959 O O . PRO A 1 394 ? -9.311 5.365 29.119 1.00 97.00 394 PRO A O 1
ATOM 2962 N N . ALA A 1 395 ? -8.979 3.636 27.722 1.00 94.50 395 ALA A N 1
ATOM 2963 C CA . ALA A 1 395 ? -7.675 3.262 28.259 1.00 94.50 395 ALA A CA 1
ATOM 2964 C C . ALA A 1 395 ? -6.597 4.235 27.754 1.00 94.50 395 ALA A C 1
ATOM 2966 O O . ALA A 1 395 ? -6.728 4.789 26.661 1.00 94.50 395 ALA A O 1
ATOM 2967 N N . LEU A 1 396 ? -5.514 4.391 28.518 1.00 91.69 396 LEU A N 1
ATOM 2968 C CA . LEU A 1 396 ? -4.356 5.206 28.127 1.00 91.69 396 LEU A CA 1
ATOM 2969 C C . LEU A 1 396 ? -3.709 4.624 26.861 1.00 91.69 396 LEU A C 1
ATOM 2971 O O . LEU A 1 396 ? -3.601 5.306 25.848 1.00 91.69 396 LEU A O 1
ATOM 2975 N N . ASP A 1 397 ? -3.404 3.324 26.875 1.00 86.75 397 ASP A N 1
ATOM 2976 C CA . ASP A 1 397 ? -2.948 2.561 25.707 1.00 86.75 397 ASP A CA 1
ATOM 2977 C C . ASP A 1 397 ? -4.159 1.883 25.027 1.00 86.75 397 ASP A C 1
ATOM 2979 O O . ASP A 1 397 ? -4.210 0.662 24.784 1.00 86.75 397 ASP A O 1
ATOM 2983 N N . GLY A 1 398 ? -5.209 2.683 24.814 1.00 87.25 398 GLY A N 1
ATOM 2984 C CA . GLY A 1 398 ? -6.512 2.289 24.283 1.00 87.25 398 GLY A CA 1
ATOM 2985 C C . GLY A 1 398 ? -6.507 1.853 22.817 1.00 87.25 398 GLY A C 1
ATOM 2986 O O . GLY A 1 398 ? -5.467 1.739 22.170 1.00 87.25 398 GLY A O 1
ATOM 2987 N N . LEU A 1 399 ? -7.686 1.531 22.291 1.00 88.88 399 LEU A N 1
ATOM 2988 C CA . LEU A 1 399 ? -7.909 1.432 20.848 1.00 88.88 399 LEU A CA 1
ATOM 2989 C C . LEU A 1 399 ? -8.670 2.678 20.393 1.00 88.88 399 LEU A C 1
ATOM 2991 O O . LEU A 1 399 ? -9.833 2.837 20.753 1.00 88.88 399 LEU A O 1
ATOM 2995 N N . ALA A 1 400 ? -8.051 3.528 19.564 1.00 90.38 400 ALA A N 1
ATOM 2996 C CA . ALA A 1 400 ? -8.677 4.757 19.054 1.00 90.38 400 ALA A CA 1
ATOM 2997 C C . ALA A 1 400 ? -10.046 4.492 18.391 1.00 90.38 400 ALA A C 1
ATOM 2999 O O . ALA A 1 400 ? -10.998 5.237 18.616 1.00 90.38 400 ALA A O 1
ATOM 3000 N N . ARG A 1 401 ? -10.167 3.357 17.682 1.00 93.69 401 ARG A N 1
ATOM 3001 C CA . ARG A 1 401 ? -11.428 2.797 17.167 1.00 93.69 401 ARG A CA 1
ATOM 3002 C C . ARG A 1 401 ? -12.546 2.762 18.219 1.00 93.69 401 ARG A C 1
ATOM 3004 O O . ARG A 1 401 ? -13.649 3.199 17.935 1.00 93.69 401 ARG A O 1
ATOM 3011 N N . VAL A 1 402 ? -12.271 2.286 19.432 1.00 95.50 402 VAL A N 1
ATOM 3012 C CA . VAL A 1 402 ? -13.298 2.085 20.470 1.00 95.50 402 VAL A CA 1
ATOM 3013 C C . VAL A 1 402 ? -13.716 3.412 21.112 1.00 95.50 402 VAL A C 1
ATOM 3015 O O . VAL A 1 402 ? -14.881 3.581 21.464 1.00 95.50 402 VAL A O 1
ATOM 3018 N N . SER A 1 403 ? -12.809 4.393 21.182 1.00 95.75 403 SER A N 1
ATOM 3019 C CA . SER A 1 403 ? -13.163 5.777 21.525 1.00 95.75 403 SER A CA 1
ATOM 3020 C C . SER A 1 403 ? -14.074 6.407 20.468 1.00 95.75 403 SER A C 1
ATOM 3022 O O . SER A 1 403 ? -15.056 7.051 20.828 1.00 95.75 403 SER A O 1
ATOM 3024 N N . LEU A 1 404 ? -13.791 6.197 19.176 1.00 96.94 404 LEU A N 1
ATOM 3025 C CA . LEU A 1 404 ? -14.620 6.689 18.070 1.00 96.94 404 LEU A CA 1
ATOM 3026 C C . LEU A 1 404 ? -16.004 6.016 18.046 1.00 96.94 404 LEU A C 1
ATOM 3028 O O . LEU A 1 404 ? -17.012 6.692 17.885 1.00 96.94 404 LEU A O 1
ATOM 3032 N N . GLU A 1 405 ? -16.077 4.712 18.295 1.00 98.19 405 GLU A N 1
ATOM 3033 C CA . GLU A 1 405 ? -17.335 3.960 18.415 1.00 98.19 405 GLU A CA 1
ATOM 3034 C C . GLU A 1 405 ? -18.188 4.411 19.604 1.00 98.19 405 GLU A C 1
ATOM 3036 O O . GLU A 1 405 ? -19.400 4.569 19.480 1.00 98.19 405 GLU A O 1
ATOM 3041 N N . ALA A 1 406 ? -17.565 4.685 20.754 1.00 98.31 406 ALA A N 1
ATOM 3042 C CA . ALA A 1 406 ? -18.261 5.276 21.893 1.00 98.31 406 ALA A CA 1
ATOM 3043 C C . ALA A 1 406 ? -18.751 6.702 21.583 1.00 98.31 406 ALA A C 1
ATOM 3045 O O . ALA A 1 406 ? -19.814 7.106 22.054 1.00 98.31 406 ALA A O 1
ATOM 3046 N N . THR A 1 407 ? -17.995 7.443 20.768 1.00 97.94 407 THR A N 1
ATOM 3047 C CA . THR A 1 407 ? -18.322 8.801 20.310 1.00 97.94 407 THR A CA 1
ATOM 3048 C C . THR A 1 407 ? -19.527 8.778 19.354 1.00 97.94 407 THR A C 1
ATOM 3050 O O . THR A 1 407 ? -20.483 9.515 19.586 1.00 97.94 407 THR A O 1
ATOM 3053 N N . ALA A 1 408 ? -19.546 7.869 18.368 1.00 97.94 408 ALA A N 1
ATOM 3054 C CA . ALA A 1 408 ? -20.685 7.610 17.476 1.00 97.94 408 ALA A CA 1
ATOM 3055 C C . ALA A 1 408 ? -21.943 7.189 18.248 1.00 97.94 408 ALA A C 1
ATOM 3057 O O . ALA A 1 408 ? -23.001 7.793 18.085 1.00 97.94 408 ALA A O 1
ATOM 3058 N N . ALA A 1 409 ? -21.793 6.258 19.196 1.00 98.19 409 ALA A N 1
ATOM 3059 C CA . ALA A 1 409 ? -22.873 5.815 20.074 1.00 98.19 409 ALA A CA 1
ATOM 3060 C C . ALA A 1 409 ? -23.375 6.894 21.051 1.00 98.19 409 ALA A C 1
ATOM 3062 O O . ALA A 1 409 ? -24.271 6.617 21.849 1.00 98.19 409 ALA A O 1
ATOM 3063 N N . GLY A 1 410 ? -22.821 8.111 21.045 1.00 97.56 410 GLY A N 1
ATOM 3064 C CA . GLY A 1 410 ? -23.258 9.208 21.907 1.00 97.56 410 GLY A CA 1
ATOM 3065 C C . GLY A 1 410 ? -22.904 9.016 23.382 1.00 97.56 410 GLY A C 1
ATOM 3066 O O . GLY A 1 410 ? -23.682 9.393 24.258 1.00 97.56 410 GLY A O 1
ATOM 3067 N N . CYS A 1 411 ? -21.756 8.407 23.685 1.00 98.50 411 CYS A N 1
ATOM 3068 C CA . CYS A 1 411 ? -21.173 8.431 25.027 1.00 98.50 411 CYS A CA 1
ATOM 3069 C C . CYS A 1 411 ? -20.471 9.775 25.273 1.00 98.50 411 CYS A C 1
ATOM 3071 O O . CYS A 1 411 ? -19.785 10.299 24.397 1.00 98.50 411 CYS A O 1
ATOM 3073 N N . ALA A 1 412 ? -20.548 10.310 26.493 1.00 98.12 412 ALA A N 1
ATOM 3074 C CA . ALA A 1 412 ? -19.654 11.389 26.898 1.00 98.12 412 ALA A CA 1
ATOM 3075 C C . ALA A 1 412 ? -18.256 10.815 27.182 1.00 98.12 412 ALA A C 1
ATOM 3077 O O . ALA A 1 412 ? -18.111 9.927 28.025 1.00 98.12 412 ALA A O 1
ATOM 3078 N N . ILE A 1 413 ? -17.232 11.311 26.484 1.00 97.75 413 ILE A N 1
ATOM 3079 C CA . ILE A 1 413 ? -15.863 10.794 26.606 1.00 97.75 413 ILE A CA 1
ATOM 3080 C C . ILE A 1 413 ? -15.147 11.449 27.798 1.00 97.75 413 ILE A C 1
ATOM 3082 O O . ILE A 1 413 ? -14.815 12.636 27.772 1.00 97.75 413 ILE A O 1
ATOM 3086 N N . ALA A 1 414 ? -14.882 10.660 28.838 1.00 97.50 414 ALA A N 1
ATOM 3087 C CA . ALA A 1 414 ? -14.216 11.071 30.074 1.00 97.50 414 ALA A CA 1
ATOM 3088 C C . ALA A 1 414 ? -12.679 11.030 29.934 1.00 97.50 414 ALA A C 1
ATOM 3090 O O . ALA A 1 414 ? -11.989 10.287 30.631 1.00 97.50 414 ALA A O 1
ATOM 3091 N N . ALA A 1 415 ? -12.150 11.819 28.996 1.00 95.12 415 ALA A N 1
ATOM 3092 C CA . ALA A 1 415 ? -10.717 11.929 28.709 1.00 95.12 415 ALA A CA 1
ATOM 3093 C C . ALA A 1 415 ? -10.278 13.404 28.614 1.00 95.12 415 ALA A C 1
ATOM 3095 O O . ALA A 1 415 ? -10.080 13.928 27.515 1.00 95.12 415 ALA A O 1
ATOM 3096 N N . PRO A 1 416 ? -10.172 14.125 29.746 1.00 95.62 416 PRO A N 1
ATOM 3097 C CA . PRO A 1 416 ? -9.667 15.495 29.750 1.00 95.62 416 PRO A CA 1
ATOM 3098 C C . PRO A 1 416 ? -8.171 15.559 29.366 1.00 95.62 416 PRO A C 1
ATOM 3100 O O . PRO A 1 416 ? -7.433 14.584 29.570 1.00 95.62 416 PRO A O 1
ATOM 3103 N N . PRO A 1 417 ? -7.683 16.707 28.855 1.00 94.19 417 PRO A N 1
ATOM 3104 C CA . PRO A 1 417 ? -6.257 16.927 28.613 1.00 94.19 417 PRO A CA 1
ATOM 3105 C C . PRO A 1 417 ? -5.410 16.619 29.856 1.00 94.19 417 PRO A C 1
ATOM 3107 O O . PRO A 1 417 ? -5.798 16.944 30.975 1.00 94.19 417 PRO A O 1
ATOM 3110 N N . GLY A 1 418 ? -4.257 15.975 29.661 1.00 93.00 418 GLY A N 1
ATOM 3111 C CA . GLY A 1 418 ? -3.383 15.535 30.757 1.00 93.00 418 GLY A CA 1
ATOM 3112 C C . GLY A 1 418 ? -3.701 14.152 31.343 1.00 93.00 418 GLY A C 1
ATOM 3113 O O . GLY A 1 418 ? -2.936 13.671 32.170 1.00 93.00 418 GLY A O 1
ATOM 3114 N N . THR A 1 419 ? -4.748 13.447 30.897 1.00 93.19 419 THR A N 1
ATOM 3115 C CA . THR A 1 419 ? -5.092 12.103 31.426 1.00 93.19 419 THR A CA 1
ATOM 3116 C C . THR A 1 419 ? -3.939 11.079 31.342 1.00 93.19 419 THR A C 1
ATOM 3118 O O . THR A 1 419 ? -3.810 10.235 32.225 1.00 93.19 419 THR A O 1
ATOM 3121 N N . HIS A 1 420 ? -3.049 11.169 30.343 1.00 89.44 420 HIS A N 1
ATOM 3122 C CA . HIS A 1 420 ? -1.864 10.295 30.245 1.00 89.44 420 HIS A CA 1
ATOM 3123 C C . HIS A 1 420 ? -0.799 10.564 31.325 1.00 89.44 420 HIS A C 1
ATOM 3125 O O . HIS A 1 420 ? -0.079 9.643 31.706 1.00 89.44 420 HIS A O 1
ATOM 3131 N N . THR A 1 421 ? -0.677 11.800 31.820 1.00 93.88 421 THR A N 1
ATOM 3132 C CA . THR A 1 421 ? 0.282 12.178 32.876 1.00 93.88 421 THR A CA 1
ATOM 3133 C C . THR A 1 421 ? -0.344 12.132 34.270 1.00 93.88 421 THR A C 1
ATOM 3135 O O . THR A 1 421 ? 0.358 11.848 35.238 1.00 93.88 421 THR A O 1
ATOM 3138 N N . GLN A 1 422 ? -1.656 12.358 34.375 1.00 95.69 422 GLN A N 1
ATOM 3139 C CA . GLN A 1 422 ? -2.431 12.292 35.613 1.00 95.69 422 GLN A CA 1
ATOM 3140 C C . GLN A 1 422 ? -3.758 11.536 35.381 1.00 95.69 422 GLN A C 1
ATOM 3142 O O . GLN A 1 422 ? -4.799 12.157 35.140 1.00 95.69 422 GLN A O 1
ATOM 3147 N N . PRO A 1 423 ? -3.758 10.189 35.465 1.00 94.56 423 PRO A N 1
ATOM 3148 C CA . PRO A 1 423 ? -4.946 9.364 35.216 1.00 94.56 423 PRO A CA 1
ATOM 3149 C C . PRO A 1 423 ? -6.118 9.631 36.169 1.00 94.56 423 PRO A C 1
ATOM 3151 O O . PRO A 1 423 ? -7.255 9.273 35.870 1.00 94.56 423 PRO A O 1
ATOM 3154 N N . GLU A 1 424 ? -5.863 10.282 37.306 1.00 96.00 424 GLU A N 1
ATOM 3155 C CA . GLU A 1 424 ? -6.880 10.740 38.250 1.00 96.00 424 GLU A CA 1
ATOM 3156 C C . GLU A 1 424 ? -7.897 11.716 37.629 1.00 96.00 424 GLU A C 1
ATOM 3158 O O . GLU A 1 424 ? -9.046 11.756 38.075 1.00 96.00 424 GLU A O 1
ATOM 3163 N N . LEU A 1 425 ? -7.514 12.453 36.578 1.00 97.50 425 LEU A N 1
ATOM 3164 C CA . LEU A 1 425 ? -8.388 13.408 35.888 1.00 97.50 425 LEU A CA 1
ATOM 3165 C C . LEU A 1 425 ? -9.571 12.726 35.177 1.00 97.50 425 LEU A C 1
ATOM 3167 O O . LEU A 1 425 ? -10.652 13.309 35.095 1.00 97.50 425 LEU A O 1
ATOM 3171 N N . ALA A 1 426 ? -9.407 11.485 34.710 1.00 97.25 426 ALA A N 1
ATOM 3172 C CA . ALA A 1 426 ? -10.479 10.732 34.058 1.00 97.25 426 ALA A CA 1
ATOM 3173 C C . ALA A 1 426 ? -11.594 10.325 35.037 1.00 97.25 426 ALA A C 1
ATOM 3175 O O . ALA A 1 426 ? -12.770 10.373 34.680 1.00 97.25 426 ALA A O 1
ATOM 3176 N N . GLY A 1 427 ? -11.255 9.981 36.287 1.00 97.31 427 GLY A N 1
ATOM 3177 C CA . GLY A 1 427 ? -12.258 9.752 37.332 1.00 97.31 427 GLY A CA 1
ATOM 3178 C C . GLY A 1 427 ? -12.987 11.034 37.736 1.00 97.31 427 GLY A C 1
ATOM 3179 O O . GLY A 1 427 ? -14.193 10.996 37.951 1.00 97.31 427 GLY A O 1
ATOM 3180 N N . ALA A 1 428 ? -12.288 12.174 37.767 1.00 97.62 428 ALA A N 1
ATOM 3181 C CA . ALA A 1 428 ? -12.894 13.472 38.069 1.00 97.62 428 ALA A CA 1
ATOM 3182 C C . ALA A 1 428 ? -13.861 13.951 36.965 1.00 97.62 428 ALA A C 1
ATOM 3184 O O . ALA A 1 428 ? -14.970 14.386 37.267 1.00 97.62 428 ALA A O 1
ATOM 3185 N N . GLU A 1 429 ? -13.492 13.830 35.684 1.00 98.19 429 GLU A N 1
ATOM 3186 C CA . GLU A 1 429 ? -14.412 14.134 34.575 1.00 98.19 429 GLU A CA 1
ATOM 3187 C C . GLU A 1 429 ? -15.561 13.109 34.506 1.00 98.19 429 GLU A C 1
ATOM 3189 O O . GLU A 1 429 ? -16.681 13.499 34.193 1.00 98.19 429 GLU A O 1
ATOM 3194 N N . LEU A 1 430 ? -15.347 11.833 34.866 1.00 98.38 430 LEU A N 1
ATOM 3195 C CA . LEU A 1 430 ? -16.435 10.853 35.005 1.00 98.38 430 LEU A CA 1
ATOM 3196 C C . LEU A 1 430 ? -17.424 1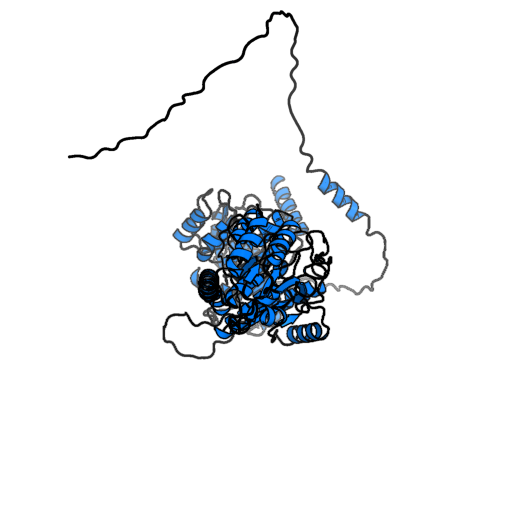1.235 36.116 1.00 98.38 430 LEU A C 1
ATOM 3198 O O . LEU A 1 430 ? -18.626 11.167 35.872 1.00 98.38 430 LEU A O 1
ATOM 3202 N N . ALA A 1 431 ? -16.952 11.667 37.291 1.00 98.06 431 ALA A N 1
ATOM 3203 C CA . ALA A 1 431 ? -17.824 12.151 38.365 1.00 98.06 431 ALA A CA 1
ATOM 3204 C C . ALA A 1 431 ? -18.645 13.361 37.902 1.00 98.06 431 ALA A C 1
ATOM 3206 O O . ALA A 1 431 ? -19.875 13.336 37.932 1.00 98.06 431 ALA A O 1
ATOM 3207 N N . ARG A 1 432 ? -17.973 14.358 37.318 1.00 98.12 432 ARG A N 1
ATOM 3208 C CA . ARG A 1 432 ? -18.616 15.565 36.789 1.00 98.12 432 ARG A CA 1
ATOM 3209 C C . ARG A 1 432 ? -19.633 15.275 35.680 1.00 98.12 432 ARG A C 1
ATOM 3211 O O . ARG A 1 432 ? -20.669 15.927 35.615 1.00 98.12 432 ARG A O 1
ATOM 3218 N N . LEU A 1 433 ? -19.354 14.298 34.814 1.00 98.25 433 LEU A N 1
ATOM 3219 C CA . LEU A 1 433 ? -20.285 13.820 33.788 1.00 98.25 433 LEU A CA 1
ATOM 3220 C C . LEU A 1 433 ? -21.438 12.990 34.364 1.00 98.25 433 LEU A C 1
ATOM 3222 O O . LEU A 1 433 ? -22.489 12.915 33.732 1.00 98.25 433 LEU A O 1
ATOM 3226 N N . ALA A 1 434 ? -21.272 12.340 35.514 1.00 97.94 434 ALA A N 1
ATOM 3227 C CA . ALA A 1 434 ? -22.341 11.596 36.172 1.00 97.94 434 ALA A CA 1
ATOM 3228 C C . ALA A 1 434 ? -23.328 12.544 36.877 1.00 97.94 434 ALA A C 1
ATOM 3230 O O . ALA A 1 434 ? -24.543 12.395 36.714 1.00 97.94 434 ALA A O 1
ATOM 3231 N N . GLU A 1 435 ? -22.794 13.542 37.582 1.00 97.81 435 GLU A N 1
ATOM 3232 C CA . GLU A 1 435 ? -23.525 14.552 38.355 1.00 97.81 435 GLU A CA 1
ATOM 3233 C C . GLU A 1 435 ? -24.230 15.593 37.467 1.00 97.81 435 GLU A C 1
ATOM 3235 O O . GLU A 1 435 ? -25.444 15.774 37.570 1.00 97.81 435 GLU A O 1
ATOM 3240 N N . ASP A 1 436 ? -23.504 16.259 36.559 1.00 97.88 436 ASP A N 1
ATOM 3241 C CA . ASP A 1 436 ? -24.064 17.306 35.697 1.00 97.88 436 ASP A CA 1
ATOM 3242 C C . ASP A 1 436 ? -24.626 16.710 34.396 1.00 97.88 436 ASP A C 1
ATOM 3244 O O . ASP A 1 436 ? -23.929 16.510 33.393 1.00 97.88 436 ASP A O 1
ATOM 3248 N N . ALA A 1 437 ? -25.935 16.447 34.411 1.00 96.62 437 ALA A N 1
ATOM 3249 C CA . ALA A 1 437 ? -26.677 15.958 33.254 1.00 96.62 437 ALA A CA 1
ATOM 3250 C C . ALA A 1 437 ? -26.626 16.913 32.046 1.00 96.62 437 ALA A C 1
ATOM 3252 O O . ALA A 1 437 ? -26.514 16.448 30.913 1.00 96.62 437 ALA A O 1
ATOM 3253 N N . VAL A 1 438 ? -26.640 18.233 32.265 1.00 97.88 438 VAL A N 1
ATOM 3254 C CA . VAL A 1 438 ? -26.659 19.236 31.184 1.00 97.88 438 VAL A CA 1
ATOM 3255 C C . VAL A 1 438 ? -25.285 19.329 30.516 1.00 97.88 438 VAL A C 1
ATOM 3257 O O . VAL A 1 438 ? -25.180 19.427 29.289 1.00 97.88 438 VAL A O 1
ATOM 3260 N N . PHE A 1 439 ? -24.207 19.247 31.298 1.00 97.88 439 PHE A N 1
ATOM 3261 C CA . PHE A 1 439 ? -22.856 19.102 30.764 1.00 97.88 439 PHE A CA 1
ATOM 3262 C C . PHE A 1 439 ? -22.686 17.782 30.006 1.00 97.88 439 PHE A C 1
ATOM 3264 O O . PHE A 1 439 ? -22.147 17.792 28.895 1.00 97.88 439 PHE A O 1
ATOM 3271 N N . ARG A 1 440 ? -23.183 16.667 30.557 1.00 98.12 440 ARG A N 1
ATOM 3272 C CA . ARG A 1 440 ? -23.146 15.354 29.902 1.00 98.12 440 ARG A CA 1
ATOM 3273 C C . ARG A 1 440 ? -23.862 15.368 28.555 1.00 98.12 440 ARG A C 1
ATOM 3275 O O . ARG A 1 440 ? -23.242 15.008 27.560 1.00 98.12 440 ARG A O 1
ATOM 3282 N N . GLU A 1 441 ? -25.104 15.835 28.486 1.00 97.25 441 GLU A N 1
ATOM 3283 C CA . GLU A 1 441 ? -25.872 15.913 27.235 1.00 97.25 441 GLU A CA 1
ATOM 3284 C C . GLU A 1 441 ? -25.188 16.806 26.189 1.00 97.25 441 GLU A C 1
ATOM 3286 O O . GLU A 1 441 ? -25.118 16.450 25.010 1.00 97.25 441 GLU A O 1
ATOM 3291 N N . ARG A 1 442 ? -24.596 17.935 26.611 1.00 97.62 442 ARG A N 1
ATOM 3292 C CA . ARG A 1 442 ? -23.789 18.793 25.727 1.00 97.62 442 ARG A CA 1
ATOM 3293 C C . ARG A 1 442 ? -22.564 18.056 25.172 1.00 97.62 442 ARG A C 1
ATOM 3295 O O . ARG A 1 442 ? -22.246 18.212 23.996 1.00 97.62 442 ARG A O 1
ATOM 3302 N N . ARG A 1 443 ? -21.891 17.239 25.991 1.00 97.44 443 ARG A N 1
ATOM 3303 C CA . ARG A 1 443 ? -20.734 16.419 25.578 1.00 97.44 443 ARG A CA 1
ATOM 3304 C C . ARG A 1 443 ? -21.143 15.260 24.663 1.00 97.44 443 ARG A C 1
ATOM 3306 O O . ARG A 1 443 ? -20.435 15.004 23.697 1.00 97.44 443 ARG A O 1
ATOM 3313 N N . GLN A 1 444 ? -22.284 14.618 24.914 1.00 97.00 444 GLN A N 1
ATOM 3314 C CA . GLN A 1 444 ? -22.843 13.556 24.064 1.00 97.00 444 GLN A CA 1
ATOM 3315 C C . GLN A 1 444 ? -23.260 14.084 22.683 1.00 97.00 444 GLN A C 1
ATOM 3317 O O . GLN A 1 444 ? -22.991 13.439 21.674 1.00 97.00 444 GLN A O 1
ATOM 3322 N N . ARG A 1 445 ? -23.854 15.284 22.610 1.00 95.88 445 ARG A N 1
ATOM 3323 C CA . ARG A 1 445 ? -24.222 15.917 21.332 1.00 95.88 445 ARG A CA 1
ATOM 3324 C C . ARG A 1 445 ? -22.996 16.250 20.478 1.00 95.88 445 ARG A C 1
ATOM 3326 O O . ARG A 1 445 ? -22.956 15.875 19.312 1.00 95.88 445 ARG A O 1
ATOM 3333 N N . ALA A 1 446 ? -21.983 16.876 21.083 1.00 94.62 446 ALA A N 1
ATOM 3334 C CA . ALA A 1 446 ? -20.720 17.188 20.410 1.00 94.62 446 ALA A CA 1
ATOM 3335 C C . ALA A 1 446 ? -19.941 15.925 19.983 1.00 94.62 446 ALA A C 1
ATOM 3337 O O . ALA A 1 446 ? -19.218 15.954 18.990 1.00 94.62 446 ALA A O 1
ATOM 3338 N N . ALA A 1 447 ? -20.098 14.811 20.709 1.00 93.44 447 ALA A N 1
ATOM 3339 C CA . ALA A 1 447 ? -19.553 13.517 20.308 1.00 93.44 447 ALA A CA 1
ATOM 3340 C C . ALA A 1 447 ? -20.198 13.021 19.000 1.00 93.44 447 ALA A C 1
ATOM 3342 O O . ALA A 1 447 ? -19.486 12.802 18.023 1.00 93.44 447 ALA A O 1
ATOM 3343 N N . ILE A 1 448 ? -21.532 12.937 18.940 1.00 93.62 448 ILE A N 1
ATOM 3344 C CA . ILE A 1 448 ? -22.262 12.487 17.738 1.00 93.62 448 ILE A CA 1
ATOM 3345 C C . ILE A 1 448 ? -21.916 13.366 16.524 1.00 93.62 448 ILE A C 1
ATOM 3347 O O . ILE A 1 448 ? -21.598 12.850 15.457 1.00 93.62 448 ILE A O 1
ATOM 3351 N N . GLU A 1 449 ? -21.893 14.689 16.703 1.00 93.44 449 GLU A N 1
ATOM 3352 C CA . GLU A 1 449 ? -21.497 15.653 15.667 1.00 93.44 449 GLU A CA 1
ATOM 3353 C C . GLU A 1 449 ? -20.069 15.399 15.143 1.00 93.44 449 GLU A C 1
ATOM 3355 O O . GLU A 1 449 ? -19.845 15.370 13.932 1.00 93.44 449 GLU A O 1
ATOM 3360 N N . SER A 1 450 ? -19.114 15.122 16.038 1.00 92.62 450 SER A N 1
ATOM 3361 C CA . SER A 1 450 ? -17.727 14.797 15.680 1.00 92.62 450 SER A CA 1
ATOM 3362 C C . SER A 1 450 ? -17.562 13.422 15.014 1.00 92.62 450 SER A C 1
ATOM 3364 O O . SER A 1 450 ? -16.659 13.254 14.190 1.00 92.62 450 SER A O 1
ATOM 3366 N N . ALA A 1 451 ? -18.410 12.441 15.334 1.00 93.88 451 ALA A N 1
ATOM 3367 C CA . ALA A 1 451 ? -18.384 11.115 14.713 1.00 93.88 451 ALA A CA 1
ATOM 3368 C C . ALA A 1 451 ? -18.976 11.103 13.293 1.00 93.88 451 ALA A C 1
ATOM 3370 O O . ALA A 1 451 ? -18.502 10.343 12.450 1.00 93.88 451 ALA A O 1
ATOM 3371 N N . SER A 1 452 ? -19.955 11.964 12.997 1.00 89.12 452 SER A N 1
ATOM 3372 C CA . SER A 1 452 ? -20.595 12.049 11.672 1.00 89.12 452 SER A CA 1
ATOM 3373 C C . SER A 1 452 ? -19.603 12.297 10.528 1.00 89.12 452 SER A C 1
ATOM 3375 O O . SER A 1 452 ? -19.762 11.752 9.439 1.00 89.12 452 SER A O 1
ATOM 3377 N N . GLY A 1 453 ? -18.550 13.084 10.774 1.00 92.19 453 GLY A N 1
ATOM 3378 C CA . GLY A 1 453 ? -17.472 13.339 9.808 1.00 92.19 453 GLY A CA 1
ATOM 3379 C C . GLY A 1 453 ? -16.426 12.221 9.692 1.00 92.19 453 GLY A C 1
ATOM 3380 O O . GLY A 1 453 ? -15.437 12.397 8.993 1.00 92.19 453 GLY A O 1
ATOM 3381 N N . GLN A 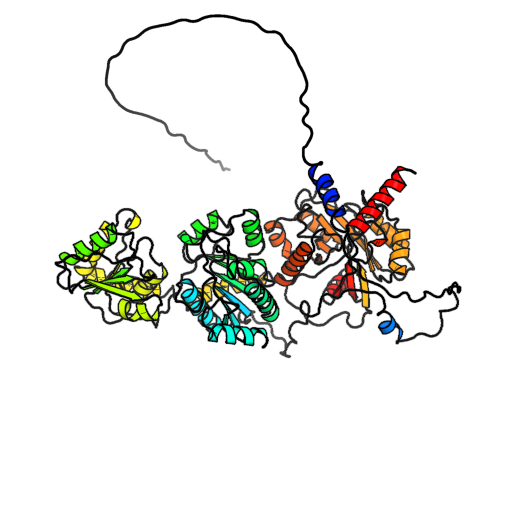1 454 ? -16.603 11.102 10.399 1.00 96.50 454 GLN A N 1
ATOM 3382 C CA . GLN A 1 454 ? -15.601 10.044 10.580 1.00 96.50 454 GLN A CA 1
ATOM 3383 C C . GLN A 1 454 ? -16.121 8.644 10.214 1.00 96.50 454 GLN A C 1
ATOM 3385 O O . GLN A 1 454 ? -15.526 7.632 10.595 1.00 96.50 454 GLN A O 1
ATOM 3390 N N . SER A 1 455 ? -17.233 8.566 9.481 1.00 97.31 455 SER A N 1
ATOM 3391 C CA . SER A 1 455 ? -17.786 7.298 9.004 1.00 97.31 455 SER A CA 1
ATOM 3392 C C . SER A 1 455 ? -16.866 6.590 8.007 1.00 97.31 455 SER A C 1
ATOM 3394 O O . SER A 1 455 ? -15.984 7.210 7.404 1.00 97.31 455 SER A O 1
ATOM 3396 N N . PHE A 1 456 ? -17.084 5.293 7.774 1.00 98.12 456 PHE A N 1
ATOM 3397 C CA . PHE A 1 456 ? -16.395 4.598 6.684 1.00 98.12 456 PHE A CA 1
ATOM 3398 C C . PHE A 1 456 ? -16.675 5.261 5.315 1.00 98.12 456 PHE A C 1
ATOM 3400 O O . PHE A 1 456 ? -15.721 5.487 4.573 1.00 98.12 456 PHE A O 1
ATOM 3407 N N . ALA A 1 457 ? -17.901 5.734 5.044 1.00 97.62 457 ALA A N 1
ATOM 3408 C CA . ALA A 1 457 ? -18.234 6.561 3.875 1.00 97.62 457 ALA A CA 1
ATOM 3409 C C . ALA A 1 457 ? -17.403 7.851 3.749 1.00 97.62 457 ALA A C 1
ATOM 3411 O O . ALA A 1 457 ? -17.205 8.354 2.643 1.00 97.62 457 ALA A O 1
ATOM 3412 N N . ALA A 1 458 ? -16.955 8.456 4.856 1.00 97.06 458 ALA A N 1
ATOM 3413 C CA . ALA A 1 458 ? -16.047 9.607 4.819 1.00 97.06 458 ALA A CA 1
ATOM 3414 C C . ALA A 1 458 ? -14.626 9.173 4.434 1.00 97.06 458 ALA A C 1
ATOM 3416 O O . ALA A 1 458 ? -14.079 9.667 3.447 1.00 97.06 458 ALA A O 1
ATOM 3417 N N . VAL A 1 459 ? -14.089 8.167 5.129 1.00 97.94 459 VAL A N 1
ATOM 3418 C CA . VAL A 1 459 ? -12.748 7.614 4.874 1.00 97.94 459 VAL A CA 1
ATOM 3419 C C . VAL A 1 459 ? -12.616 7.071 3.445 1.00 97.94 459 VAL A C 1
ATOM 3421 O O . VAL A 1 459 ? -11.594 7.284 2.798 1.00 97.94 459 VAL A O 1
ATOM 3424 N N . ALA A 1 460 ? -13.648 6.417 2.907 1.00 98.12 460 ALA A N 1
ATOM 3425 C CA . ALA A 1 460 ? -13.649 5.905 1.539 1.00 98.12 460 ALA A CA 1
ATOM 3426 C C . ALA A 1 460 ? -13.598 7.023 0.485 1.00 98.12 460 ALA A C 1
ATOM 3428 O O . ALA A 1 460 ? -12.877 6.881 -0.498 1.00 98.12 460 ALA A O 1
ATOM 3429 N N . ARG A 1 461 ? -14.279 8.159 0.706 1.00 97.56 461 ARG A N 1
ATOM 3430 C CA . ARG A 1 461 ? -14.205 9.332 -0.188 1.00 97.56 461 ARG A CA 1
ATOM 3431 C C . ARG A 1 461 ? -12.849 10.037 -0.121 1.00 97.56 461 ARG A C 1
ATOM 3433 O O . ARG A 1 461 ? -12.338 10.462 -1.153 1.00 97.56 461 ARG A O 1
ATOM 3440 N N . GLU A 1 462 ? -12.241 10.128 1.063 1.00 97.75 462 GLU A N 1
ATOM 3441 C CA . GLU A 1 462 ? -10.865 10.630 1.219 1.00 97.75 462 GLU A CA 1
ATOM 3442 C C . GLU A 1 462 ? -9.852 9.730 0.487 1.00 97.75 462 GLU A C 1
ATOM 3444 O O . GLU A 1 462 ? -8.959 10.224 -0.207 1.00 97.75 462 GLU A O 1
ATOM 3449 N N . LEU A 1 463 ? -10.017 8.407 0.593 1.00 98.12 463 LEU A N 1
ATOM 3450 C CA . LEU A 1 463 ? -9.169 7.431 -0.090 1.00 98.12 463 LEU A CA 1
ATOM 3451 C C . LEU A 1 463 ? -9.401 7.391 -1.606 1.00 98.12 463 LEU A C 1
ATOM 3453 O O . LEU A 1 463 ? -8.422 7.282 -2.337 1.00 98.12 463 LEU A O 1
ATOM 3457 N N . ASP A 1 464 ? -10.634 7.533 -2.097 1.00 97.38 464 ASP A N 1
ATOM 3458 C CA . ASP A 1 464 ? -10.911 7.653 -3.534 1.00 97.38 464 ASP A CA 1
ATOM 3459 C C . ASP A 1 464 ? -10.296 8.934 -4.121 1.00 97.38 464 ASP A C 1
ATOM 3461 O O . ASP A 1 464 ? -9.567 8.874 -5.111 1.00 97.38 464 ASP A O 1
ATOM 3465 N N . GLY A 1 465 ? -10.461 10.083 -3.454 1.00 96.31 465 GLY A N 1
ATOM 3466 C CA . GLY A 1 465 ? -9.779 11.323 -3.840 1.00 96.31 465 GLY A CA 1
ATOM 3467 C C . GLY A 1 465 ? -8.253 11.160 -3.910 1.00 96.31 465 GLY A C 1
ATOM 3468 O O . GLY A 1 465 ? -7.618 11.605 -4.871 1.00 96.31 465 GLY A O 1
ATOM 3469 N N . LEU A 1 466 ? -7.663 10.444 -2.944 1.00 97.12 466 LEU A N 1
ATOM 3470 C CA . LEU A 1 466 ? -6.252 10.063 -2.984 1.00 97.12 466 LEU A CA 1
ATOM 3471 C C . LEU A 1 466 ? -5.942 9.162 -4.193 1.00 97.12 466 LEU A C 1
ATOM 3473 O O . LEU A 1 466 ? -5.034 9.494 -4.956 1.00 97.12 466 LEU A O 1
ATOM 3477 N N . TYR A 1 467 ? -6.680 8.070 -4.417 1.00 96.69 467 TYR A N 1
ATOM 3478 C CA . TYR A 1 467 ? -6.450 7.164 -5.549 1.00 96.69 467 TYR A CA 1
ATOM 3479 C C . TYR A 1 467 ? -6.559 7.895 -6.895 1.00 96.69 467 TYR A C 1
ATOM 3481 O O . TYR A 1 467 ? -5.652 7.776 -7.717 1.00 96.69 467 TYR A O 1
ATOM 3489 N N . ARG A 1 468 ? -7.588 8.724 -7.115 1.00 93.31 468 ARG A N 1
ATOM 3490 C CA . ARG A 1 468 ? -7.734 9.522 -8.347 1.00 93.31 468 ARG A CA 1
ATOM 3491 C C . ARG A 1 468 ? -6.561 10.486 -8.547 1.00 93.31 468 ARG A C 1
ATOM 3493 O O . ARG A 1 468 ? -6.025 10.556 -9.651 1.00 93.31 468 ARG A O 1
ATOM 3500 N N . SER A 1 469 ? -6.077 11.142 -7.485 1.00 93.06 469 SER A N 1
ATOM 3501 C CA . SER A 1 469 ? -4.882 12.004 -7.565 1.00 93.06 469 SER A CA 1
ATOM 3502 C C . SER A 1 469 ? -3.598 11.238 -7.933 1.00 93.06 469 SER A C 1
ATOM 3504 O O . SER A 1 469 ? -2.721 11.771 -8.613 1.00 93.06 469 SER A O 1
ATOM 3506 N N . LEU A 1 470 ? -3.489 9.969 -7.521 1.00 92.25 470 LEU A N 1
ATOM 3507 C CA . LEU A 1 470 ? -2.356 9.096 -7.831 1.00 92.25 470 LEU A CA 1
ATOM 3508 C C . LEU A 1 470 ? -2.464 8.457 -9.220 1.00 92.25 470 LEU A C 1
ATOM 3510 O O . LEU A 1 470 ? -1.436 8.232 -9.857 1.00 92.25 470 LEU A O 1
ATOM 3514 N N . ALA A 1 471 ? -3.679 8.189 -9.706 1.00 89.31 471 ALA A N 1
ATOM 3515 C CA . ALA A 1 471 ? -3.930 7.564 -11.004 1.00 89.31 471 ALA A CA 1
ATOM 3516 C C . ALA A 1 471 ? -3.332 8.381 -12.163 1.00 89.31 471 ALA A C 1
ATOM 3518 O O . ALA A 1 471 ? -2.794 7.800 -13.103 1.00 89.31 471 ALA A O 1
ATOM 3519 N N . GLY A 1 472 ? -3.306 9.715 -12.043 1.00 81.44 472 GLY A N 1
ATOM 3520 C CA . GLY A 1 472 ? -2.640 10.614 -12.994 1.00 81.44 472 GLY A CA 1
ATOM 3521 C C . GLY A 1 472 ? -1.120 10.419 -13.140 1.00 81.44 472 GLY A C 1
ATOM 3522 O O . GLY A 1 472 ? -0.537 10.954 -14.078 1.00 81.44 472 GLY A O 1
ATOM 3523 N N . ARG A 1 473 ? -0.463 9.639 -12.263 1.00 83.81 473 ARG A N 1
ATOM 3524 C CA . ARG A 1 473 ? 0.951 9.235 -12.423 1.00 83.81 473 ARG A CA 1
ATOM 3525 C C . ARG A 1 473 ? 1.147 8.076 -13.408 1.00 83.81 473 ARG A C 1
ATOM 3527 O O . ARG A 1 473 ? 2.282 7.800 -13.788 1.00 83.81 473 ARG A O 1
ATOM 3534 N N . ARG A 1 474 ? 0.082 7.358 -13.779 1.00 82.00 474 ARG A N 1
ATOM 3535 C CA . ARG A 1 474 ? 0.130 6.215 -14.701 1.00 82.00 474 ARG A CA 1
ATOM 3536 C C . ARG A 1 474 ? -0.241 6.687 -16.104 1.00 82.00 474 ARG A C 1
ATOM 3538 O O . ARG A 1 474 ? -1.277 7.320 -16.293 1.00 82.00 474 ARG A O 1
ATOM 3545 N N . ARG A 1 475 ? 0.595 6.386 -17.102 1.00 77.81 475 ARG A N 1
ATOM 3546 C CA . ARG A 1 475 ? 0.338 6.794 -18.493 1.00 77.81 475 ARG A CA 1
ATOM 3547 C C . ARG A 1 475 ? -0.939 6.118 -19.013 1.00 77.81 475 ARG A C 1
ATOM 3549 O O . ARG A 1 475 ? -1.149 4.936 -18.724 1.00 77.81 475 ARG A O 1
ATOM 3556 N N . PRO A 1 476 ? -1.790 6.811 -19.791 1.00 70.00 476 PRO A N 1
ATOM 3557 C CA . PRO A 1 476 ? -3.014 6.219 -20.316 1.00 70.00 476 PRO A CA 1
ATOM 3558 C C . PRO A 1 476 ? -2.687 5.067 -21.271 1.00 70.00 476 PRO A C 1
ATOM 3560 O O . PRO A 1 476 ? -1.886 5.229 -22.193 1.00 70.00 476 PRO A O 1
ATOM 3563 N N . SER A 1 477 ? -3.336 3.918 -21.078 1.00 62.03 477 SER A N 1
ATOM 3564 C CA . SER A 1 477 ? -3.317 2.854 -22.084 1.00 62.03 477 SER A CA 1
ATOM 3565 C C . SER A 1 477 ? -3.996 3.352 -23.365 1.00 62.03 477 SER A C 1
ATOM 3567 O O . SER A 1 477 ? -5.029 4.023 -23.306 1.00 62.03 477 SER A O 1
ATOM 3569 N N . ARG A 1 478 ? -3.404 3.058 -24.526 1.00 57.78 478 ARG A N 1
ATOM 3570 C CA . ARG A 1 478 ? -3.931 3.418 -25.849 1.00 57.78 478 ARG A CA 1
ATOM 3571 C C . ARG A 1 478 ? -3.826 2.213 -26.775 1.00 57.78 478 ARG A C 1
ATOM 3573 O O . ARG A 1 478 ? -2.760 1.619 -26.886 1.00 57.78 478 ARG A O 1
ATOM 3580 N N . GLN A 1 479 ? -4.944 1.880 -27.413 1.00 53.62 479 GLN A N 1
ATOM 3581 C CA . GLN A 1 479 ? -5.114 0.703 -28.268 1.00 53.62 479 GLN A CA 1
ATOM 3582 C C . GLN A 1 479 ? -4.875 1.031 -29.757 1.00 53.62 479 GLN A C 1
ATOM 3584 O O . GLN A 1 479 ? -4.739 2.201 -30.125 1.00 53.62 479 GLN A O 1
ATOM 3589 N N . ALA A 1 480 ? -4.877 -0.026 -30.579 1.00 56.66 480 ALA A N 1
ATOM 3590 C CA . ALA A 1 480 ? -4.468 -0.095 -31.987 1.00 56.66 480 ALA A CA 1
ATOM 3591 C C . ALA A 1 480 ? -2.949 0.048 -32.228 1.00 56.66 480 ALA A C 1
ATOM 3593 O O . ALA A 1 480 ? -2.362 1.116 -32.044 1.00 56.66 480 ALA A O 1
ATOM 3594 N N . ASP A 1 481 ? -2.338 -1.042 -32.709 1.00 68.50 481 ASP A N 1
ATOM 3595 C CA . ASP A 1 481 ? -1.006 -1.048 -33.323 1.00 68.50 481 ASP A CA 1
ATOM 3596 C C . ASP A 1 481 ? -1.068 -0.223 -34.619 1.00 68.50 481 ASP A C 1
ATOM 3598 O O . ASP A 1 481 ? -1.637 -0.649 -35.622 1.00 68.50 481 ASP A O 1
ATOM 3602 N N . ARG A 1 482 ? -0.542 1.006 -34.576 1.00 80.38 482 ARG A N 1
ATOM 3603 C CA . ARG A 1 482 ? -0.558 1.942 -35.716 1.00 80.38 482 ARG A CA 1
ATOM 3604 C C . ARG A 1 482 ? 0.428 1.575 -36.824 1.00 80.38 482 ARG A C 1
ATOM 3606 O O . ARG A 1 482 ? 0.411 2.231 -37.855 1.00 80.38 482 ARG A O 1
ATOM 3613 N N . LEU A 1 483 ? 1.272 0.578 -36.578 1.00 87.38 483 LEU A N 1
ATOM 3614 C CA . LEU A 1 483 ? 2.283 0.062 -37.494 1.00 87.38 483 LEU A CA 1
ATOM 3615 C C . LEU A 1 483 ? 1.994 -1.418 -37.795 1.00 87.38 483 LEU A C 1
ATOM 3617 O O . LEU A 1 483 ? 2.906 -2.205 -38.041 1.00 87.38 483 LEU A O 1
ATOM 3621 N N . ALA A 1 484 ? 0.716 -1.820 -37.731 1.00 84.94 484 ALA A N 1
ATOM 3622 C CA . ALA A 1 484 ? 0.300 -3.211 -37.889 1.00 84.94 484 ALA A CA 1
ATOM 3623 C C . ALA A 1 484 ? 0.619 -3.807 -39.275 1.00 84.94 484 ALA A C 1
ATOM 3625 O O . ALA A 1 484 ? 0.718 -5.029 -39.416 1.00 84.94 484 ALA A O 1
ATOM 3626 N N . ASP A 1 485 ? 0.774 -2.926 -40.260 1.00 87.88 485 ASP A N 1
ATOM 3627 C CA . ASP A 1 485 ? 1.157 -3.129 -41.655 1.00 87.88 485 ASP A CA 1
ATOM 3628 C C . ASP A 1 485 ? 2.678 -3.161 -41.888 1.00 87.88 485 ASP A C 1
ATOM 3630 O O . ASP A 1 485 ? 3.118 -3.626 -42.936 1.00 87.88 485 ASP A O 1
ATOM 3634 N N . ARG A 1 486 ? 3.487 -2.697 -40.926 1.00 91.38 486 ARG A N 1
ATOM 3635 C CA . ARG A 1 486 ? 4.954 -2.765 -40.984 1.00 91.38 486 ARG A CA 1
ATOM 3636 C C . ARG A 1 486 ? 5.454 -4.168 -40.628 1.00 91.38 486 ARG A C 1
ATOM 3638 O O . ARG A 1 486 ? 4.889 -4.841 -39.759 1.00 91.38 486 ARG A O 1
ATOM 3645 N N . ASP A 1 487 ? 6.567 -4.579 -41.228 1.00 93.69 487 ASP A N 1
ATOM 3646 C CA . ASP A 1 487 ? 7.229 -5.850 -40.920 1.00 93.69 487 ASP A CA 1
ATOM 3647 C C . ASP A 1 487 ? 7.731 -5.941 -39.470 1.00 93.69 487 ASP A C 1
ATOM 3649 O O . ASP A 1 487 ? 7.876 -4.940 -38.765 1.00 93.69 487 ASP A O 1
ATOM 3653 N N . TRP A 1 488 ? 8.008 -7.163 -39.007 1.00 94.69 488 TRP A N 1
ATOM 3654 C CA . TRP A 1 488 ? 8.602 -7.409 -37.691 1.00 94.69 488 TRP A CA 1
ATOM 3655 C C . TRP A 1 488 ? 10.125 -7.495 -37.783 1.00 94.69 488 TRP A C 1
ATOM 3657 O O . TRP A 1 488 ? 10.653 -8.405 -38.416 1.00 94.69 488 TRP A O 1
ATOM 3667 N N . ILE A 1 489 ? 10.817 -6.619 -37.059 1.00 96.12 489 ILE A N 1
ATOM 3668 C CA . ILE A 1 489 ? 12.277 -6.612 -36.932 1.00 96.12 489 ILE A CA 1
ATOM 3669 C C . ILE A 1 489 ? 12.724 -7.032 -35.529 1.00 96.12 489 ILE A C 1
ATOM 3671 O O . ILE A 1 489 ? 11.974 -6.946 -34.549 1.00 96.12 489 ILE A O 1
ATOM 3675 N N . LEU A 1 490 ? 13.979 -7.470 -35.435 1.00 97.00 490 LEU A N 1
ATOM 3676 C CA . LEU A 1 490 ? 14.686 -7.645 -34.170 1.00 97.00 490 LEU A CA 1
ATOM 3677 C C . LEU A 1 490 ? 15.578 -6.429 -33.912 1.00 97.00 490 LEU A C 1
ATOM 3679 O O . LEU A 1 490 ? 16.309 -6.005 -34.808 1.00 97.00 490 LEU A O 1
ATOM 3683 N N . CYS A 1 491 ? 15.518 -5.886 -32.698 1.00 97.06 491 CYS A N 1
ATOM 3684 C CA . CYS A 1 491 ? 16.251 -4.688 -32.303 1.00 97.06 491 CYS A CA 1
ATOM 3685 C C . CYS A 1 491 ? 16.956 -4.861 -30.949 1.00 97.06 491 CYS A C 1
ATOM 3687 O O . CYS A 1 491 ? 16.405 -5.485 -30.047 1.00 97.06 491 CYS A O 1
ATOM 3689 N N . ASP A 1 492 ? 18.158 -4.311 -30.791 1.00 97.31 492 ASP A N 1
ATOM 3690 C CA . ASP A 1 492 ? 18.904 -4.260 -29.523 1.00 97.31 492 ASP A CA 1
ATOM 3691 C C . ASP A 1 492 ? 19.254 -2.791 -29.226 1.00 97.31 492 ASP A C 1
ATOM 3693 O O . ASP A 1 492 ? 19.887 -2.124 -30.047 1.00 97.31 492 ASP A O 1
ATOM 3697 N N . LEU A 1 493 ? 18.760 -2.266 -28.097 1.00 97.25 493 LEU A N 1
ATOM 3698 C CA . LEU A 1 493 ? 18.747 -0.825 -27.801 1.00 97.25 493 LEU A CA 1
ATOM 3699 C C . LEU A 1 493 ? 19.924 -0.321 -26.955 1.00 97.25 493 LEU A C 1
ATOM 3701 O O . LEU A 1 493 ? 19.906 0.837 -26.541 1.00 97.25 493 LEU A O 1
ATOM 3705 N N . HIS A 1 494 ? 20.907 -1.170 -26.651 1.00 97.06 494 HIS A N 1
ATOM 3706 C CA . HIS A 1 494 ? 21.989 -0.799 -25.741 1.00 97.06 494 HIS A CA 1
ATOM 3707 C C . HIS A 1 494 ? 23.277 -1.563 -26.076 1.00 97.06 494 HIS A C 1
ATOM 3709 O O . HIS A 1 494 ? 23.456 -2.711 -25.658 1.00 97.06 494 HIS A O 1
ATOM 3715 N N . MET A 1 495 ? 24.194 -0.930 -26.811 1.00 95.44 495 MET A N 1
ATOM 3716 C CA . MET A 1 495 ? 25.524 -1.478 -27.106 1.00 95.44 495 MET A CA 1
ATOM 3717 C C . MET A 1 495 ? 26.559 -0.390 -27.393 1.00 95.44 495 MET A C 1
ATOM 3719 O O . MET A 1 495 ? 26.223 0.747 -27.713 1.00 95.44 495 MET A O 1
ATOM 3723 N N . HIS A 1 496 ? 27.832 -0.770 -27.311 1.00 96.94 496 HIS A N 1
ATOM 3724 C CA . HIS A 1 496 ? 28.963 0.150 -27.364 1.00 96.94 496 HIS A CA 1
ATOM 3725 C C . HIS A 1 496 ? 30.010 -0.316 -28.382 1.00 96.94 496 HIS A C 1
ATOM 3727 O O . HIS A 1 496 ? 30.197 -1.519 -28.586 1.00 96.94 496 HIS A O 1
ATOM 3733 N N . THR A 1 497 ? 30.744 0.632 -28.957 1.00 97.19 497 THR A N 1
ATOM 3734 C CA . THR A 1 497 ? 31.861 0.425 -29.892 1.00 97.19 497 THR A CA 1
ATOM 3735 C C . THR A 1 497 ? 33.197 0.776 -29.229 1.00 97.19 497 THR A C 1
ATOM 3737 O O . THR A 1 497 ? 33.247 1.170 -28.067 1.00 97.19 497 THR A O 1
ATOM 3740 N N . SER A 1 498 ? 34.309 0.681 -29.957 1.00 95.19 498 SER A N 1
ATOM 3741 C CA . SER A 1 498 ? 35.640 1.151 -29.542 1.00 95.19 498 SER A CA 1
ATOM 3742 C C . SER A 1 498 ? 35.721 2.644 -29.174 1.00 95.19 498 SER A C 1
ATOM 3744 O O . SER A 1 498 ? 36.748 3.079 -28.657 1.00 95.19 498 SER A O 1
ATOM 3746 N N . TRP A 1 499 ? 34.666 3.434 -29.409 1.00 95.12 499 TRP A N 1
ATOM 3747 C CA . TRP A 1 499 ? 34.552 4.807 -28.905 1.00 95.12 499 TRP A CA 1
ATOM 3748 C C . TRP A 1 499 ? 34.251 4.861 -27.394 1.00 95.12 499 TRP A C 1
ATOM 3750 O O . TRP A 1 499 ? 34.674 5.800 -26.714 1.00 95.12 499 TRP A O 1
ATOM 3760 N N . SER A 1 500 ? 33.605 3.835 -26.830 1.00 91.00 500 SER A N 1
ATOM 3761 C CA . SER A 1 500 ? 33.504 3.639 -25.381 1.00 91.00 500 SER A CA 1
ATOM 3762 C C . SER A 1 500 ? 34.840 3.191 -24.784 1.00 91.00 500 SER A C 1
ATOM 3764 O O . SER A 1 500 ? 35.395 2.163 -25.160 1.00 91.00 500 SER A O 1
ATOM 3766 N N . HIS A 1 501 ? 35.297 3.903 -23.750 1.00 87.25 501 HIS A N 1
ATOM 3767 C CA . HIS A 1 501 ? 36.601 3.734 -23.079 1.00 87.25 501 HIS A CA 1
ATOM 3768 C C . HIS A 1 501 ? 36.960 2.323 -22.552 1.00 87.25 501 HIS A C 1
ATOM 3770 O O . HIS A 1 501 ? 38.101 2.085 -22.147 1.00 87.25 501 HIS A O 1
ATOM 3776 N N . ASP A 1 502 ? 35.998 1.406 -22.489 1.00 85.88 502 ASP A N 1
ATOM 3777 C CA . ASP A 1 502 ? 36.149 0.037 -22.005 1.00 85.88 502 ASP A CA 1
ATOM 3778 C C . ASP A 1 502 ? 35.482 -1.009 -22.925 1.00 85.88 502 ASP A C 1
ATOM 3780 O O . ASP A 1 502 ? 35.335 -2.174 -22.538 1.00 85.88 502 ASP A O 1
ATOM 3784 N N . CYS A 1 503 ? 35.137 -0.627 -24.155 1.00 89.50 503 CYS A N 1
ATOM 3785 C CA . CYS A 1 503 ? 34.758 -1.521 -25.246 1.00 89.50 503 CYS A CA 1
ATOM 3786 C C . CYS A 1 503 ? 35.877 -1.574 -26.306 1.00 89.50 503 CYS A C 1
ATOM 3788 O O . CYS A 1 503 ? 36.742 -0.707 -26.359 1.00 89.50 503 CYS A O 1
ATOM 3790 N N . THR A 1 504 ? 35.894 -2.637 -27.114 1.00 87.69 504 THR A N 1
ATOM 3791 C CA . THR A 1 504 ? 36.917 -2.904 -28.143 1.00 87.69 504 THR A CA 1
ATOM 3792 C C . THR A 1 504 ? 36.276 -3.453 -29.431 1.00 87.69 504 THR A C 1
ATOM 3794 O O . THR A 1 504 ? 36.830 -4.341 -30.083 1.00 87.69 504 THR A O 1
ATOM 3797 N N . VAL A 1 505 ? 35.034 -3.050 -29.721 1.00 92.31 505 VAL A N 1
ATOM 3798 C CA . VAL A 1 505 ? 34.259 -3.513 -30.884 1.00 92.31 505 VAL A CA 1
ATOM 3799 C C . VAL A 1 505 ? 34.330 -2.458 -31.976 1.00 92.31 505 VAL A C 1
ATOM 3801 O O . VAL A 1 505 ? 33.837 -1.351 -31.787 1.00 92.31 505 VAL A O 1
ATOM 3804 N N . ASP A 1 506 ? 34.932 -2.806 -33.107 1.00 96.38 506 ASP A N 1
ATOM 3805 C CA . ASP A 1 506 ? 35.000 -1.926 -34.271 1.00 96.38 506 ASP A CA 1
ATOM 3806 C C . ASP A 1 506 ? 33.590 -1.704 -34.874 1.00 96.38 506 ASP A C 1
ATOM 3808 O O . ASP A 1 506 ? 32.831 -2.674 -34.996 1.00 96.38 506 ASP A O 1
ATOM 3812 N N . PRO A 1 507 ? 33.206 -0.466 -35.244 1.00 97.06 507 PRO A N 1
ATOM 3813 C CA . PRO A 1 507 ? 31.919 -0.170 -35.880 1.00 97.06 507 PRO A CA 1
ATOM 3814 C C . PRO A 1 507 ? 31.600 -1.011 -37.128 1.00 97.06 507 PRO A C 1
ATOM 3816 O O . PRO A 1 507 ? 30.446 -1.398 -37.319 1.00 97.06 507 PRO A O 1
ATOM 3819 N N . ALA A 1 508 ? 32.592 -1.356 -37.957 1.00 96.38 508 ALA A N 1
ATOM 3820 C CA . ALA A 1 508 ? 32.377 -2.187 -39.143 1.00 96.38 508 ALA A CA 1
ATOM 3821 C C . ALA A 1 508 ? 32.138 -3.661 -38.773 1.00 96.38 508 ALA A C 1
ATOM 3823 O O . ALA A 1 508 ? 31.225 -4.293 -39.309 1.00 96.38 508 ALA A O 1
ATOM 3824 N N . ASP A 1 509 ? 32.897 -4.193 -37.806 1.00 96.44 509 ASP A N 1
ATOM 3825 C CA . ASP A 1 509 ? 32.641 -5.525 -37.234 1.00 96.44 509 ASP A CA 1
ATOM 3826 C C . ASP A 1 509 ? 31.236 -5.592 -36.600 1.00 96.44 509 ASP A C 1
ATOM 3828 O O . ASP A 1 509 ? 30.580 -6.634 -36.670 1.00 96.44 509 ASP A O 1
ATOM 3832 N N . LEU A 1 510 ? 30.752 -4.494 -36.001 1.00 96.94 510 LEU A N 1
ATOM 3833 C CA . LEU A 1 510 ? 29.420 -4.421 -35.398 1.00 96.94 510 LEU A CA 1
ATOM 3834 C C . LEU A 1 510 ? 28.295 -4.500 -36.439 1.00 96.94 510 LEU A C 1
ATOM 3836 O O . LEU A 1 510 ? 27.398 -5.324 -36.266 1.00 96.94 510 LEU A O 1
ATOM 3840 N N . VAL A 1 511 ? 28.352 -3.702 -37.515 1.00 97.50 511 VAL A N 1
ATOM 3841 C CA . VAL A 1 511 ? 27.369 -3.753 -38.621 1.00 97.50 511 VAL A CA 1
ATOM 3842 C C . VAL A 1 511 ? 27.311 -5.161 -39.215 1.00 97.50 511 VAL A C 1
ATOM 3844 O O . VAL A 1 511 ? 26.245 -5.779 -39.251 1.00 97.50 511 VAL A O 1
ATOM 3847 N N . MET A 1 512 ? 28.474 -5.710 -39.588 1.00 96.44 512 MET A N 1
ATOM 3848 C CA . MET A 1 512 ? 28.576 -7.046 -40.180 1.00 96.44 512 MET A CA 1
ATOM 3849 C C . MET A 1 512 ? 28.061 -8.148 -39.245 1.00 96.44 512 MET A C 1
ATOM 3851 O O . MET A 1 512 ? 27.457 -9.116 -39.708 1.00 96.44 512 MET A O 1
ATOM 3855 N N . TYR A 1 513 ? 28.284 -8.031 -37.931 1.00 96.31 513 TYR A N 1
ATOM 3856 C CA . TYR A 1 513 ? 27.792 -9.010 -36.962 1.00 96.31 513 TYR A CA 1
ATOM 3857 C C . TYR A 1 513 ? 26.285 -8.886 -36.710 1.00 96.31 513 TYR A C 1
ATOM 3859 O O . TYR A 1 513 ? 25.611 -9.910 -36.623 1.00 96.31 513 TYR A O 1
ATOM 3867 N N . ALA A 1 514 ? 25.753 -7.663 -36.607 1.00 95.81 514 ALA A N 1
ATOM 3868 C CA . ALA A 1 514 ? 24.332 -7.404 -36.376 1.00 95.81 514 ALA A CA 1
ATOM 3869 C C . ALA A 1 514 ? 23.462 -7.951 -37.522 1.00 95.81 514 ALA A C 1
ATOM 3871 O O . ALA A 1 514 ? 22.513 -8.698 -37.265 1.00 95.81 514 ALA A O 1
ATOM 3872 N N . GLU A 1 515 ? 23.850 -7.676 -38.772 1.00 94.31 515 GLU A N 1
ATOM 3873 C CA . GLU A 1 515 ? 23.209 -8.232 -39.971 1.00 94.31 515 GLU A CA 1
ATOM 3874 C C . GLU A 1 515 ? 23.326 -9.770 -39.994 1.00 94.31 515 GLU A C 1
ATOM 3876 O O . GLU A 1 515 ? 22.328 -10.476 -40.149 1.00 94.31 515 GLU A O 1
ATOM 3881 N N . ALA A 1 516 ? 24.516 -10.323 -39.718 1.00 95.12 516 ALA A N 1
ATOM 3882 C CA . ALA A 1 516 ? 24.747 -11.772 -39.716 1.00 95.12 516 ALA A CA 1
ATOM 3883 C C . ALA A 1 516 ? 23.983 -12.558 -38.626 1.00 95.12 516 ALA A C 1
ATOM 3885 O O . ALA A 1 516 ? 23.831 -13.776 -38.759 1.00 95.12 516 ALA A O 1
ATOM 3886 N N . ILE A 1 517 ? 23.499 -11.907 -37.558 1.00 93.06 517 ILE A N 1
ATOM 3887 C CA . ILE A 1 517 ? 22.617 -12.530 -36.550 1.00 93.06 517 ILE A CA 1
ATOM 3888 C C . ILE A 1 517 ? 21.126 -12.196 -36.733 1.00 93.06 517 ILE A C 1
ATOM 3890 O O . ILE A 1 517 ? 20.309 -12.686 -35.944 1.00 93.06 517 ILE A O 1
ATOM 3894 N N . GLY A 1 518 ? 20.773 -11.406 -37.753 1.00 94.00 518 GLY A N 1
ATOM 3895 C CA . GLY A 1 518 ? 19.396 -11.039 -38.091 1.00 94.00 518 GLY A CA 1
ATOM 3896 C C . GLY A 1 518 ? 18.788 -9.933 -37.223 1.00 94.00 518 GLY A C 1
ATOM 3897 O O . GLY A 1 518 ? 17.594 -9.990 -36.931 1.00 94.00 518 GLY A O 1
ATOM 3898 N N . LEU A 1 519 ? 19.581 -8.952 -36.775 1.00 96.12 519 LEU A N 1
ATOM 3899 C CA . LEU A 1 519 ? 19.032 -7.693 -36.260 1.00 96.12 519 LEU A CA 1
ATOM 3900 C C . LEU A 1 519 ? 18.683 -6.777 -37.438 1.00 96.12 519 LEU A C 1
ATOM 3902 O O . LEU A 1 519 ? 19.522 -6.555 -38.301 1.00 96.12 519 LEU A O 1
ATOM 3906 N N . GLY A 1 520 ? 17.464 -6.231 -37.443 1.00 96.25 520 GLY A N 1
ATOM 3907 C CA . GLY A 1 520 ? 17.033 -5.203 -38.403 1.00 96.25 520 GLY A CA 1
ATOM 3908 C C . GLY A 1 520 ? 17.243 -3.778 -37.882 1.00 96.25 520 GLY A C 1
ATOM 3909 O O . GLY A 1 520 ? 17.181 -2.820 -38.648 1.00 96.25 520 GLY A O 1
ATOM 3910 N N . ALA A 1 521 ? 17.511 -3.617 -36.580 1.00 97.88 521 ALA A N 1
ATOM 3911 C CA . ALA A 1 521 ? 17.920 -2.341 -36.005 1.00 97.88 521 ALA A CA 1
ATOM 3912 C C . ALA A 1 521 ? 18.861 -2.502 -34.798 1.00 97.88 521 ALA A C 1
ATOM 3914 O O . ALA A 1 521 ? 18.743 -3.456 -34.030 1.00 97.88 521 ALA A O 1
ATOM 3915 N N . ILE A 1 522 ? 19.741 -1.528 -34.576 1.00 98.25 522 ILE A N 1
ATOM 3916 C CA . ILE A 1 522 ? 20.577 -1.407 -33.371 1.00 98.25 522 ILE A CA 1
ATOM 3917 C C . ILE A 1 522 ? 20.613 0.038 -32.880 1.00 98.25 522 ILE A C 1
ATOM 3919 O O . ILE A 1 522 ? 20.610 0.958 -33.694 1.00 98.25 522 ILE A O 1
ATOM 3923 N N . ALA A 1 523 ? 20.691 0.253 -31.567 1.00 98.31 523 ALA A N 1
ATOM 3924 C CA . ALA A 1 523 ? 21.075 1.548 -31.009 1.00 98.31 523 ALA A CA 1
ATOM 3925 C C . ALA A 1 523 ? 22.491 1.470 -30.435 1.00 98.31 523 ALA A C 1
ATOM 3927 O O . ALA A 1 523 ? 22.754 0.688 -29.520 1.00 98.31 523 ALA A O 1
ATOM 3928 N N . VAL A 1 524 ? 23.393 2.287 -30.979 1.00 98.31 524 VAL A N 1
ATOM 3929 C CA . VAL A 1 524 ? 24.752 2.457 -30.454 1.00 98.31 524 VAL A CA 1
ATOM 3930 C C . VAL A 1 524 ? 24.726 3.618 -29.470 1.00 98.31 524 VAL A C 1
ATOM 3932 O O . VAL A 1 524 ? 24.229 4.693 -29.800 1.00 98.31 524 VAL A O 1
ATOM 3935 N N . THR A 1 525 ? 25.210 3.378 -28.255 1.00 97.69 525 THR A N 1
ATOM 3936 C CA . THR A 1 525 ? 24.985 4.229 -27.078 1.00 97.69 525 THR A CA 1
ATOM 3937 C C . THR A 1 525 ? 26.293 4.436 -26.315 1.00 97.69 525 THR A C 1
ATOM 3939 O O . THR A 1 525 ? 26.400 4.131 -25.129 1.00 97.69 525 THR A O 1
ATOM 3942 N N . ASP A 1 526 ? 27.334 4.895 -27.012 1.00 97.75 526 ASP A N 1
ATOM 3943 C CA . ASP A 1 526 ? 28.687 4.989 -26.456 1.00 97.75 526 ASP A CA 1
ATOM 3944 C C . ASP A 1 526 ? 28.784 5.959 -25.263 1.00 97.75 526 ASP A C 1
ATOM 3946 O O . ASP A 1 526 ? 28.046 6.941 -25.148 1.00 97.75 526 ASP A O 1
ATOM 3950 N N . HIS A 1 527 ? 29.677 5.644 -24.317 1.00 95.19 527 HIS A N 1
ATOM 3951 C CA . HIS A 1 527 ? 29.755 6.332 -23.029 1.00 95.19 527 HIS A CA 1
ATOM 3952 C C . HIS A 1 527 ? 30.257 7.776 -23.200 1.00 95.19 527 HIS A C 1
ATOM 3954 O O . HIS A 1 527 ? 31.464 8.037 -23.218 1.00 95.19 527 HIS A O 1
ATOM 3960 N N . ASN A 1 528 ? 29.328 8.731 -23.178 1.00 95.56 528 ASN A N 1
ATOM 3961 C CA . ASN A 1 528 ? 29.574 10.170 -23.302 1.00 95.56 528 ASN A CA 1
ATOM 3962 C C . ASN A 1 528 ? 30.278 10.567 -24.621 1.00 95.56 528 ASN A C 1
ATOM 3964 O O . ASN A 1 528 ? 31.144 11.452 -24.614 1.00 95.56 528 ASN A O 1
ATOM 3968 N N . ALA A 1 529 ? 30.003 9.846 -25.710 1.00 96.31 529 ALA A N 1
ATOM 3969 C CA . ALA A 1 529 ? 30.511 10.113 -27.054 1.00 96.31 529 ALA A CA 1
ATOM 3970 C C . ALA A 1 529 ? 29.490 9.648 -28.107 1.00 96.31 529 ALA A C 1
ATOM 3972 O O . ALA A 1 529 ? 28.951 8.551 -27.987 1.00 96.31 529 ALA A O 1
ATOM 3973 N N . LEU A 1 530 ? 29.269 10.443 -29.156 1.00 97.06 530 LEU A N 1
ATOM 3974 C CA . LEU A 1 530 ? 28.317 10.137 -30.240 1.00 97.06 530 LEU A CA 1
ATOM 3975 C C . LEU A 1 530 ? 29.021 9.628 -31.514 1.00 97.06 530 LEU A C 1
ATOM 3977 O O . LEU A 1 530 ? 28.384 9.036 -32.386 1.00 97.06 530 LEU A O 1
ATOM 3981 N N . GLY A 1 531 ? 30.342 9.826 -31.622 1.00 96.12 531 GLY A N 1
ATOM 3982 C CA . GLY A 1 531 ? 31.132 9.501 -32.817 1.00 96.12 531 GLY A CA 1
ATOM 3983 C C . GLY A 1 531 ? 30.965 8.062 -33.320 1.00 96.12 531 GLY A C 1
ATOM 3984 O O . GLY A 1 531 ? 30.689 7.867 -34.502 1.00 96.12 531 GLY A O 1
ATOM 3985 N N . GLY A 1 532 ? 31.028 7.067 -32.429 1.00 96.06 532 GLY A N 1
ATOM 3986 C CA . GLY A 1 532 ? 30.870 5.652 -32.792 1.00 96.06 532 GLY A CA 1
ATOM 3987 C C . GLY A 1 532 ? 29.484 5.307 -33.330 1.00 96.06 532 GLY A C 1
ATOM 3988 O O . GLY A 1 532 ? 29.355 4.492 -34.245 1.00 96.06 532 GLY A O 1
ATOM 3989 N N . ALA A 1 533 ? 28.443 5.982 -32.841 1.00 97.12 533 ALA A N 1
ATOM 3990 C CA . ALA A 1 533 ? 27.085 5.807 -33.338 1.00 97.12 533 ALA A CA 1
ATOM 3991 C C . ALA A 1 533 ? 26.909 6.407 -34.746 1.00 97.12 533 ALA A C 1
ATOM 3993 O O . ALA A 1 533 ? 26.291 5.783 -35.609 1.00 97.12 533 ALA A O 1
ATOM 3994 N N . LEU A 1 534 ? 27.511 7.574 -35.008 1.00 97.69 534 LEU A N 1
ATOM 3995 C CA . LEU A 1 534 ? 27.512 8.207 -36.334 1.00 97.69 534 LEU A CA 1
ATOM 3996 C C . LEU A 1 534 ? 28.354 7.423 -37.353 1.00 97.69 534 LEU A C 1
ATOM 3998 O O . LEU A 1 534 ? 27.929 7.265 -38.494 1.00 97.69 534 LEU A O 1
ATOM 4002 N N . GLU A 1 535 ? 29.507 6.891 -36.942 1.00 97.88 535 GLU A N 1
ATOM 4003 C CA . GLU A 1 535 ? 30.352 6.027 -37.775 1.00 97.88 535 GLU A CA 1
ATOM 4004 C C . GLU A 1 535 ? 29.633 4.716 -38.128 1.00 97.88 535 GLU A C 1
ATOM 4006 O O . GLU A 1 535 ? 29.562 4.350 -39.300 1.00 97.88 535 GLU A O 1
ATOM 4011 N N . THR A 1 536 ? 28.997 4.060 -37.149 1.00 98.06 536 THR A N 1
ATOM 4012 C CA . THR A 1 536 ? 28.182 2.854 -37.390 1.00 98.06 536 THR A CA 1
ATOM 4013 C C . THR A 1 536 ? 27.018 3.152 -38.352 1.00 98.06 536 THR A C 1
ATOM 4015 O O . THR A 1 536 ? 26.741 2.355 -39.247 1.00 98.06 536 THR A O 1
ATOM 4018 N N . ALA A 1 537 ? 26.363 4.314 -38.229 1.00 97.06 537 ALA A N 1
ATOM 4019 C CA . ALA A 1 537 ? 25.263 4.729 -39.107 1.00 97.06 537 ALA A CA 1
ATOM 4020 C C . ALA A 1 537 ? 25.702 5.134 -40.532 1.00 97.06 537 ALA A C 1
ATOM 4022 O O . ALA A 1 537 ? 24.910 5.038 -41.470 1.00 97.06 537 ALA A O 1
ATOM 4023 N N . GLU A 1 538 ? 26.946 5.582 -40.720 1.00 97.44 538 GLU A N 1
ATOM 4024 C CA . GLU A 1 538 ? 27.550 5.779 -42.044 1.00 97.44 538 GLU A CA 1
ATOM 4025 C C . GLU A 1 538 ? 27.887 4.423 -42.688 1.00 97.44 538 GLU A C 1
ATOM 4027 O O . GLU A 1 538 ? 27.521 4.182 -43.838 1.00 97.44 538 GLU A O 1
ATOM 4032 N N . LEU A 1 539 ? 28.503 3.509 -41.930 1.00 97.31 539 LEU A N 1
ATOM 4033 C CA . LEU A 1 539 ? 28.892 2.172 -42.397 1.00 97.31 539 LEU A CA 1
ATOM 4034 C C . LEU A 1 539 ? 27.695 1.271 -42.735 1.00 97.31 539 LEU A C 1
ATOM 4036 O O . LEU A 1 539 ? 27.778 0.472 -43.662 1.00 97.31 539 LEU A O 1
ATOM 4040 N N . ALA A 1 540 ? 26.563 1.423 -42.042 1.00 96.31 540 ALA A N 1
ATOM 4041 C CA . ALA A 1 540 ? 25.338 0.676 -42.332 1.00 96.31 540 ALA A CA 1
ATOM 4042 C C . ALA A 1 540 ? 24.630 1.096 -43.641 1.00 96.31 540 ALA A C 1
ATOM 4044 O O . ALA A 1 540 ? 23.658 0.454 -44.044 1.00 96.31 540 ALA A O 1
ATOM 4045 N N . ARG A 1 541 ? 25.080 2.148 -44.346 1.00 93.69 541 ARG A N 1
ATOM 4046 C CA . ARG A 1 541 ? 24.431 2.608 -45.588 1.00 93.69 541 ARG A CA 1
ATOM 4047 C C . ARG A 1 541 ? 24.553 1.579 -46.714 1.00 93.69 541 ARG A C 1
ATOM 4049 O O . ARG A 1 541 ? 25.575 1.486 -47.387 1.00 93.69 541 ARG A O 1
ATOM 4056 N N . GLY A 1 542 ? 23.455 0.869 -46.965 1.00 89.12 542 GLY A N 1
ATOM 4057 C CA . GLY A 1 542 ? 23.361 -0.192 -47.973 1.00 89.12 542 GLY A CA 1
ATOM 4058 C C . GLY A 1 542 ? 23.239 -1.603 -47.390 1.00 89.12 542 GLY A C 1
ATOM 4059 O O . GLY A 1 542 ? 23.053 -2.541 -48.162 1.00 89.12 542 GLY A O 1
ATOM 4060 N N . HIS A 1 543 ? 23.300 -1.741 -46.063 1.00 93.81 543 HIS A N 1
ATOM 4061 C CA . HIS A 1 543 ? 22.907 -2.941 -45.322 1.00 93.81 543 HIS A CA 1
ATOM 4062 C C . HIS A 1 543 ? 21.417 -2.880 -44.948 1.00 93.81 543 HIS A C 1
ATOM 4064 O O . HIS A 1 543 ? 20.831 -1.796 -44.893 1.00 93.81 543 HIS A O 1
ATOM 4070 N N . ASP A 1 544 ? 20.810 -4.030 -44.645 1.00 92.00 544 ASP A N 1
ATOM 4071 C CA . ASP A 1 544 ? 19.414 -4.115 -44.173 1.00 92.00 544 ASP A CA 1
ATOM 4072 C C . ASP A 1 544 ? 19.333 -3.913 -42.643 1.00 92.00 544 ASP A C 1
ATOM 4074 O O . ASP A 1 544 ? 18.861 -4.765 -41.890 1.00 92.00 544 ASP A O 1
ATOM 4078 N N . LEU A 1 545 ? 19.911 -2.801 -42.166 1.00 96.19 545 LEU A N 1
ATOM 4079 C CA . LEU A 1 545 ? 20.136 -2.516 -40.746 1.00 96.19 545 LEU A CA 1
ATOM 4080 C C . LEU A 1 545 ? 19.944 -1.025 -40.423 1.00 96.19 545 LEU A C 1
ATOM 4082 O O . LEU A 1 545 ? 20.730 -0.175 -40.841 1.00 96.19 545 LEU A O 1
ATOM 4086 N N . VAL A 1 546 ? 18.946 -0.704 -39.597 1.00 97.38 546 VAL A N 1
ATOM 4087 C CA . VAL A 1 546 ? 18.728 0.658 -39.080 1.00 97.38 546 VAL A CA 1
ATOM 4088 C C . VAL A 1 546 ? 19.618 0.918 -37.861 1.00 97.38 546 VAL A C 1
ATOM 4090 O O . VAL A 1 546 ? 19.491 0.251 -36.836 1.00 97.38 546 VAL A O 1
ATOM 4093 N N . VAL A 1 547 ? 20.481 1.932 -37.927 1.00 98.00 547 VAL A N 1
ATOM 4094 C CA . VAL A 1 547 ? 21.290 2.373 -36.778 1.00 98.00 547 VAL A CA 1
ATOM 4095 C C . VAL A 1 547 ? 20.653 3.604 -36.138 1.00 98.00 547 VAL A C 1
ATOM 4097 O O . VAL A 1 547 ? 20.549 4.662 -36.757 1.00 98.00 547 VAL A O 1
ATOM 4100 N N . VAL A 1 548 ? 20.234 3.474 -34.881 1.00 98.19 548 VAL A N 1
ATOM 4101 C CA . VAL A 1 548 ? 19.754 4.582 -34.050 1.00 98.19 548 VAL A CA 1
ATOM 4102 C C . VAL A 1 548 ? 20.955 5.228 -33.362 1.00 98.19 548 VAL A C 1
ATOM 4104 O O . VAL A 1 548 ? 21.559 4.635 -32.468 1.00 98.19 548 VAL A O 1
ATOM 4107 N N . SER A 1 549 ? 21.294 6.452 -33.770 1.00 97.94 549 SER A N 1
ATOM 4108 C CA . SER A 1 549 ? 22.392 7.217 -33.170 1.00 97.94 549 SER A CA 1
ATOM 4109 C C . SER A 1 549 ? 22.073 7.615 -31.729 1.00 97.94 549 SER A C 1
ATOM 4111 O O . SER A 1 549 ? 21.066 8.290 -31.491 1.00 97.94 549 SER A O 1
ATOM 4113 N N . GLY A 1 550 ? 22.924 7.247 -30.773 1.00 97.81 550 GLY A N 1
ATOM 4114 C CA . GLY A 1 550 ? 22.733 7.581 -29.367 1.00 97.81 550 GLY A CA 1
ATOM 4115 C C . GLY A 1 550 ? 24.023 7.674 -28.556 1.00 97.81 550 GLY A C 1
ATOM 4116 O O . GLY A 1 550 ? 25.124 7.435 -29.046 1.00 97.81 550 GLY A O 1
ATOM 4117 N N . GLU A 1 551 ? 23.864 8.053 -27.293 1.00 98.00 551 GLU A N 1
ATOM 4118 C CA . GLU A 1 551 ? 24.954 8.326 -26.352 1.00 98.00 551 GLU A CA 1
ATOM 4119 C C . GLU A 1 551 ? 24.491 7.962 -24.936 1.00 98.00 551 GLU A C 1
ATOM 4121 O O . GLU A 1 551 ? 23.424 8.418 -24.517 1.00 98.00 551 GLU A O 1
ATOM 4126 N N . GLU A 1 552 ? 25.269 7.175 -24.182 1.00 97.44 552 GLU A N 1
ATOM 4127 C CA . GLU A 1 552 ? 25.017 6.964 -22.749 1.00 97.44 552 GLU A CA 1
ATOM 4128 C C . GLU A 1 552 ? 25.748 8.036 -21.930 1.00 97.44 552 GLU A C 1
ATOM 4130 O O . GLU A 1 552 ? 26.960 7.981 -21.694 1.00 97.44 552 GLU A O 1
ATOM 4135 N N . VAL A 1 553 ? 24.988 9.043 -21.504 1.00 96.31 553 VAL A N 1
ATOM 4136 C CA . VAL A 1 553 ? 25.491 10.229 -20.813 1.00 96.31 553 VAL A CA 1
ATOM 4137 C C . VAL A 1 553 ? 25.605 9.950 -19.321 1.00 96.31 553 VAL A C 1
ATOM 4139 O O . VAL A 1 553 ? 24.626 9.590 -18.659 1.00 96.31 553 VAL A O 1
ATOM 4142 N N . LYS A 1 554 ? 26.791 10.185 -18.755 1.00 93.31 554 LYS A N 1
ATOM 4143 C CA . LYS A 1 554 ? 27.036 10.057 -17.317 1.00 93.31 554 LYS A CA 1
ATOM 4144 C C . LYS A 1 554 ? 26.738 11.381 -16.623 1.00 93.31 554 LYS A C 1
ATOM 4146 O O . LYS A 1 554 ? 27.477 12.355 -16.775 1.00 93.31 554 LYS A O 1
ATOM 4151 N N . THR A 1 555 ? 25.651 11.410 -15.856 1.00 92.50 555 THR A N 1
ATOM 4152 C CA . THR A 1 555 ? 25.269 12.590 -15.067 1.00 92.50 555 THR A CA 1
ATOM 4153 C C . THR A 1 555 ? 26.253 12.814 -13.914 1.00 92.50 555 THR A C 1
ATOM 4155 O O . THR A 1 555 ? 26.922 11.878 -13.472 1.00 92.50 555 THR A O 1
ATOM 4158 N N . ASP A 1 556 ? 26.318 14.045 -13.398 1.00 86.19 556 ASP A N 1
ATOM 4159 C CA . ASP A 1 556 ? 27.205 14.454 -12.293 1.00 86.19 556 ASP A CA 1
ATOM 4160 C C . ASP A 1 556 ? 27.205 13.471 -11.101 1.00 86.19 556 ASP A C 1
ATOM 4162 O O . ASP A 1 556 ? 28.259 13.115 -10.569 1.00 86.19 556 ASP A O 1
ATOM 4166 N N . SER A 1 557 ? 26.025 12.994 -10.694 1.00 82.25 557 SER A N 1
ATOM 4167 C CA . SER A 1 557 ? 25.890 12.113 -9.524 1.00 82.25 557 SER A CA 1
ATOM 4168 C C . SER A 1 557 ? 24.656 11.196 -9.514 1.00 82.25 557 SER A C 1
ATOM 4170 O O . SER A 1 557 ? 24.496 10.403 -8.586 1.00 82.25 557 SER A O 1
ATOM 4172 N N . GLN A 1 558 ? 23.794 11.251 -10.535 1.00 86.25 558 GLN A N 1
ATOM 4173 C CA . GLN A 1 558 ? 22.444 10.664 -10.529 1.00 86.25 558 GLN A CA 1
ATOM 4174 C C . GLN A 1 558 ? 22.294 9.440 -11.457 1.00 86.25 558 GLN A C 1
ATOM 4176 O O . GLN A 1 558 ? 21.177 9.048 -11.780 1.00 86.25 558 GLN A O 1
ATOM 4181 N N . GLY A 1 559 ? 23.409 8.827 -11.868 1.00 89.38 559 GLY A N 1
ATOM 4182 C CA . GLY A 1 559 ? 23.445 7.677 -12.780 1.00 89.38 559 GLY A CA 1
ATOM 4183 C C . GLY A 1 559 ? 23.617 8.061 -14.247 1.00 89.38 559 GLY A C 1
ATOM 4184 O O . GLY A 1 559 ? 24.151 9.131 -14.556 1.00 89.38 559 GLY A O 1
ATOM 4185 N N . GLU A 1 560 ? 23.195 7.173 -15.139 1.00 93.25 560 GLU A N 1
ATOM 4186 C CA . GLU A 1 560 ? 23.299 7.328 -16.591 1.00 93.25 560 GLU A CA 1
ATOM 4187 C C . GLU A 1 560 ? 21.929 7.510 -17.259 1.00 93.25 560 GLU A C 1
ATOM 4189 O O . GLU A 1 560 ? 20.900 7.060 -16.753 1.00 93.25 560 GLU A O 1
ATOM 4194 N N . VAL A 1 561 ? 21.921 8.223 -18.388 1.00 96.50 561 VAL A N 1
ATOM 4195 C CA . VAL A 1 561 ? 20.746 8.460 -19.239 1.00 96.50 561 VAL A CA 1
ATOM 4196 C C . VAL A 1 561 ? 21.191 8.327 -20.689 1.00 96.50 561 VAL A C 1
ATOM 4198 O O . VAL A 1 561 ? 22.162 8.966 -21.091 1.00 96.50 561 VAL A O 1
ATOM 4201 N N . ILE A 1 562 ? 20.479 7.528 -21.480 1.00 98.06 562 ILE A N 1
ATOM 4202 C CA . ILE A 1 562 ? 20.735 7.393 -22.913 1.00 98.06 562 ILE A CA 1
ATOM 4203 C C . ILE A 1 562 ? 19.878 8.406 -23.672 1.00 98.06 562 ILE A C 1
ATOM 4205 O O . ILE A 1 562 ? 18.657 8.464 -23.500 1.00 98.06 562 ILE A O 1
ATOM 4209 N N . GLY A 1 563 ? 20.514 9.189 -24.539 1.00 98.06 563 GLY A N 1
ATOM 4210 C CA . GLY A 1 563 ? 19.818 9.905 -25.604 1.00 98.06 563 GLY A CA 1
ATOM 4211 C C . GLY A 1 563 ? 19.788 9.054 -26.868 1.00 98.06 563 GLY A C 1
ATOM 4212 O O . GLY A 1 563 ? 20.827 8.544 -27.274 1.00 98.06 563 GLY A O 1
ATOM 4213 N N . LEU A 1 564 ? 18.618 8.907 -27.493 1.00 98.38 564 LEU A N 1
ATOM 4214 C CA . LEU A 1 564 ? 18.449 8.248 -28.795 1.00 98.38 564 LEU A CA 1
ATOM 4215 C C . LEU A 1 564 ? 18.030 9.261 -29.869 1.00 98.38 564 LEU A C 1
ATOM 4217 O O . LEU A 1 564 ? 17.347 10.239 -29.566 1.00 98.38 564 LEU A O 1
ATOM 4221 N N . PHE A 1 565 ? 18.380 8.987 -31.128 1.00 97.94 565 PHE A N 1
ATOM 4222 C CA . PHE A 1 565 ? 18.180 9.872 -32.287 1.00 97.94 565 PHE A CA 1
ATOM 4223 C C . PHE A 1 565 ? 18.901 11.231 -32.153 1.00 97.94 565 PHE A C 1
ATOM 4225 O O . PHE A 1 565 ? 18.396 12.269 -32.585 1.00 97.94 565 PHE A O 1
ATOM 4232 N N . LEU A 1 566 ? 20.094 11.216 -31.548 1.00 97.88 566 LEU A N 1
ATOM 4233 C CA . LEU A 1 566 ? 20.947 12.395 -31.376 1.00 97.88 566 LEU A CA 1
ATOM 4234 C C . LEU A 1 566 ? 21.677 12.793 -32.672 1.00 97.88 566 LEU A C 1
ATOM 4236 O O . LEU A 1 566 ? 21.878 11.981 -33.579 1.00 97.88 566 LEU A O 1
ATOM 4240 N N . ARG A 1 567 ? 22.092 14.062 -32.734 1.00 96.50 567 ARG A N 1
ATOM 4241 C CA . ARG A 1 567 ? 22.867 14.679 -33.828 1.00 96.50 567 ARG A CA 1
ATOM 4242 C C . ARG A 1 567 ? 24.176 15.314 -33.350 1.00 96.50 567 ARG A C 1
ATOM 4244 O O . ARG A 1 567 ? 25.132 15.367 -34.116 1.00 96.50 567 ARG A O 1
ATOM 4251 N N . GLU A 1 568 ? 24.208 15.790 -32.108 1.00 96.69 568 GLU A N 1
ATOM 4252 C CA . GLU A 1 568 ? 25.355 16.438 -31.459 1.00 96.69 568 GLU A CA 1
ATOM 4253 C C . GLU A 1 568 ? 25.606 15.795 -30.083 1.00 96.69 568 GLU A C 1
ATOM 4255 O O . GLU A 1 568 ? 24.663 15.320 -29.446 1.00 96.69 568 GLU A O 1
ATOM 4260 N N . GLU A 1 569 ? 26.859 15.772 -29.618 1.00 96.50 569 GLU A N 1
ATOM 4261 C CA . GLU A 1 569 ? 27.223 15.189 -28.314 1.00 96.50 569 GLU A CA 1
ATOM 4262 C C . GLU A 1 569 ? 26.610 15.963 -27.138 1.00 96.50 569 GLU A C 1
ATOM 4264 O O . GLU A 1 569 ? 26.543 17.198 -27.140 1.00 96.50 569 GLU A O 1
ATOM 4269 N N . ILE A 1 570 ? 26.190 15.242 -26.098 1.00 96.69 570 ILE A N 1
ATOM 4270 C CA . ILE A 1 570 ? 25.632 15.839 -24.886 1.00 96.69 570 ILE A CA 1
ATOM 4271 C C . ILE A 1 570 ? 26.773 16.318 -23.965 1.00 96.69 570 ILE A C 1
ATOM 4273 O O . ILE A 1 570 ? 27.715 15.573 -23.684 1.00 96.69 570 ILE A O 1
ATOM 4277 N N . PRO A 1 571 ? 26.719 17.555 -23.427 1.00 94.31 571 PRO A N 1
ATOM 4278 C CA . PRO A 1 571 ? 27.745 18.035 -22.508 1.00 94.31 571 PRO A CA 1
ATOM 4279 C C . PRO A 1 571 ? 27.906 17.142 -21.267 1.00 94.31 571 PRO A C 1
ATOM 4281 O O . PRO A 1 571 ? 26.946 16.814 -20.569 1.00 94.31 571 PRO A O 1
ATOM 4284 N N . ARG A 1 572 ? 29.154 16.777 -20.960 1.00 92.69 572 ARG A N 1
ATOM 4285 C CA . ARG A 1 572 ? 29.498 15.920 -19.815 1.00 92.69 572 ARG A CA 1
ATOM 4286 C C . ARG A 1 572 ? 29.316 16.648 -18.480 1.00 92.69 572 ARG A C 1
ATOM 4288 O O . ARG A 1 572 ? 29.632 17.831 -18.369 1.00 92.69 572 ARG A O 1
ATOM 4295 N N . GLY A 1 573 ? 28.896 15.918 -17.443 1.00 89.38 573 GLY A N 1
ATOM 4296 C CA . GLY A 1 573 ? 28.763 16.457 -16.080 1.00 89.38 573 GLY A CA 1
ATOM 4297 C C . GLY A 1 573 ? 27.505 17.301 -15.838 1.00 89.38 573 GLY A C 1
ATOM 4298 O O . GLY A 1 573 ? 27.452 18.051 -14.867 1.00 89.38 573 GLY A O 1
ATOM 4299 N N . LEU A 1 574 ? 26.496 17.189 -16.705 1.00 94.62 574 LEU A N 1
ATOM 4300 C CA . LEU A 1 574 ? 25.161 17.747 -16.479 1.00 94.62 574 LEU A CA 1
ATOM 4301 C C . LEU A 1 574 ? 24.411 17.002 -15.353 1.00 94.62 574 LEU A C 1
ATOM 4303 O O . LEU A 1 574 ? 24.717 15.847 -15.036 1.00 94.62 574 LEU A O 1
ATOM 4307 N N . SER A 1 575 ? 23.410 17.653 -14.746 1.00 95.06 575 SER A N 1
ATOM 4308 C CA . SER A 1 575 ? 22.473 16.967 -13.843 1.00 95.06 575 SER A CA 1
ATOM 4309 C C . SER A 1 575 ? 21.500 16.086 -14.634 1.00 95.06 575 SER A C 1
ATOM 4311 O O . SER A 1 575 ? 21.322 16.274 -15.835 1.00 95.06 575 SER A O 1
ATOM 4313 N N . PHE A 1 576 ? 20.803 15.163 -13.965 1.00 94.50 576 PHE A N 1
ATOM 4314 C CA . PHE A 1 576 ? 19.806 14.292 -14.607 1.00 94.50 576 PHE A CA 1
ATOM 4315 C C . PHE A 1 576 ? 18.740 15.077 -15.393 1.00 94.50 576 PHE A C 1
ATOM 4317 O O . PHE A 1 576 ? 18.359 14.681 -16.494 1.00 94.50 576 PHE A O 1
ATOM 4324 N N . GLY A 1 577 ? 18.289 16.214 -14.852 1.00 95.44 577 GLY A N 1
ATOM 4325 C CA . GLY A 1 577 ? 17.311 17.080 -15.515 1.00 95.44 577 GLY A CA 1
ATOM 4326 C C . GLY A 1 577 ? 17.896 17.853 -16.700 1.00 95.44 577 GLY A C 1
ATOM 4327 O O . GLY A 1 577 ? 17.229 17.993 -17.723 1.00 95.44 577 GLY A O 1
ATOM 4328 N N . ASP A 1 578 ? 19.147 18.307 -16.596 1.00 96.56 578 ASP A N 1
ATOM 4329 C CA . ASP A 1 578 ? 19.808 19.061 -17.669 1.00 96.56 578 ASP A CA 1
ATOM 4330 C C . ASP A 1 578 ? 20.217 18.145 -18.836 1.00 96.56 578 ASP A C 1
ATOM 4332 O O . ASP A 1 578 ? 20.069 18.531 -19.993 1.00 96.56 578 ASP A O 1
ATOM 4336 N N . THR A 1 579 ? 20.643 16.907 -18.557 1.00 97.44 579 THR A N 1
ATOM 4337 C CA . THR A 1 579 ? 20.860 15.861 -19.572 1.00 97.44 579 THR A CA 1
ATOM 4338 C C . THR A 1 579 ? 19.569 15.567 -20.339 1.00 97.44 579 THR A C 1
ATOM 4340 O O . THR A 1 579 ? 19.568 15.566 -21.568 1.00 97.44 579 THR A O 1
ATOM 4343 N N . ILE A 1 580 ? 18.446 15.390 -19.632 1.00 97.31 580 ILE A N 1
ATOM 4344 C CA . ILE A 1 580 ? 17.118 15.218 -20.244 1.00 97.31 580 ILE A CA 1
ATOM 4345 C C . ILE A 1 580 ? 16.745 16.421 -21.123 1.00 97.31 580 ILE A C 1
ATOM 4347 O O . ILE A 1 580 ? 16.270 16.238 -22.246 1.00 97.31 580 ILE A O 1
ATOM 4351 N N . ALA A 1 581 ? 16.989 17.646 -20.651 1.00 97.25 581 ALA A N 1
ATOM 4352 C CA . ALA A 1 581 ? 16.724 18.856 -21.424 1.00 97.25 581 ALA A CA 1
ATOM 4353 C C . ALA A 1 581 ? 17.599 18.947 -22.689 1.00 97.25 581 ALA A C 1
ATOM 4355 O O . ALA A 1 581 ? 17.088 19.297 -23.751 1.00 97.25 581 ALA A O 1
ATOM 4356 N N . ALA A 1 582 ? 18.884 18.584 -22.603 1.00 97.81 582 ALA A N 1
ATOM 4357 C CA . ALA A 1 582 ? 19.814 18.581 -23.732 1.00 97.81 582 ALA A CA 1
ATOM 4358 C C . ALA A 1 582 ? 19.433 17.547 -24.810 1.00 97.81 582 ALA A C 1
ATOM 4360 O O . ALA A 1 582 ? 19.420 17.879 -25.994 1.00 97.81 582 ALA A O 1
ATOM 4361 N N . ILE A 1 583 ? 19.041 16.331 -24.408 1.00 98.12 583 ILE A N 1
ATOM 4362 C CA . ILE A 1 583 ? 18.532 15.288 -25.318 1.00 98.12 583 ILE A CA 1
ATOM 4363 C C . ILE A 1 583 ? 17.278 15.793 -26.050 1.00 98.12 583 ILE A C 1
ATOM 4365 O O . ILE A 1 583 ? 17.205 15.767 -27.283 1.00 98.12 583 ILE A O 1
ATOM 4369 N N . ARG A 1 584 ? 16.303 16.325 -25.300 1.00 96.81 584 ARG A N 1
ATOM 4370 C CA . ARG A 1 584 ? 15.041 16.821 -25.870 1.00 96.81 584 ARG A CA 1
ATOM 4371 C C . ARG A 1 584 ? 15.215 18.063 -26.747 1.00 96.81 584 ARG A C 1
ATOM 4373 O O . ARG A 1 584 ? 14.457 18.221 -27.700 1.00 96.81 584 ARG A O 1
ATOM 4380 N N . ALA A 1 585 ? 16.221 18.904 -26.495 1.00 97.31 585 ALA A N 1
ATOM 4381 C CA . ALA A 1 585 ? 16.525 20.071 -27.328 1.00 97.31 585 ALA A CA 1
ATOM 4382 C C . ALA A 1 585 ? 16.912 19.703 -28.775 1.00 97.31 585 ALA A C 1
ATOM 4384 O O . ALA A 1 585 ? 16.667 20.491 -29.687 1.00 97.31 585 ALA A O 1
ATOM 4385 N N . GLN A 1 586 ? 17.454 18.501 -29.008 1.00 96.62 586 GLN A N 1
ATOM 4386 C CA . GLN A 1 586 ? 17.761 17.997 -30.354 1.00 96.62 586 GLN A CA 1
ATOM 4387 C C . GLN A 1 586 ? 16.551 17.344 -31.057 1.00 96.62 586 GLN A C 1
ATOM 4389 O O . GLN A 1 586 ? 16.615 17.048 -32.254 1.00 96.62 586 GLN A O 1
ATOM 4394 N N . GLY A 1 587 ? 15.451 17.114 -30.328 1.00 95.56 587 GLY A N 1
ATOM 4395 C CA . GLY A 1 587 ? 14.366 16.210 -30.725 1.00 95.56 587 GLY A CA 1
ATOM 4396 C C . GLY A 1 587 ? 14.655 14.731 -30.426 1.00 95.56 587 GLY A C 1
ATOM 4397 O O . GLY A 1 587 ? 13.935 13.867 -30.923 1.00 95.56 587 GLY A O 1
ATOM 4398 N N . GLY A 1 588 ? 15.698 14.441 -29.640 1.00 97.38 588 GLY A N 1
ATOM 4399 C CA . GLY A 1 588 ? 16.052 13.088 -29.222 1.00 97.38 588 GLY A CA 1
ATOM 4400 C C . GLY A 1 588 ? 15.117 12.529 -28.146 1.00 97.38 588 GLY A C 1
ATOM 4401 O O . GLY A 1 588 ? 14.397 13.265 -27.463 1.00 97.38 588 GLY A O 1
ATOM 4402 N N . LEU A 1 589 ? 15.152 11.207 -27.988 1.00 98.12 589 LEU A N 1
ATOM 4403 C CA . LEU A 1 589 ? 14.341 10.465 -27.023 1.00 98.12 589 LEU A CA 1
ATOM 4404 C C . LEU A 1 589 ? 15.143 10.123 -25.768 1.00 98.12 589 LEU A C 1
ATOM 4406 O O . LEU A 1 589 ? 16.304 9.724 -25.856 1.00 98.12 589 LEU A O 1
ATOM 4410 N N . VAL A 1 590 ? 14.497 10.217 -24.608 1.00 98.12 590 VAL A N 1
ATOM 4411 C CA . VAL A 1 590 ? 15.089 9.880 -23.308 1.00 98.12 590 VAL A CA 1
ATOM 4412 C C . VAL A 1 590 ? 14.879 8.397 -23.006 1.00 98.12 590 VAL A C 1
ATOM 4414 O O . VAL A 1 590 ? 13.763 7.970 -22.700 1.00 98.12 590 VAL A O 1
ATOM 4417 N N . TYR A 1 591 ? 15.955 7.618 -23.038 1.00 97.69 591 TYR A N 1
ATOM 4418 C CA . TYR A 1 591 ? 15.989 6.218 -22.620 1.00 97.69 591 TYR A CA 1
ATOM 4419 C C . TYR A 1 591 ? 16.701 6.115 -21.264 1.00 97.69 591 TYR A C 1
ATOM 4421 O O . TYR A 1 591 ? 17.816 6.609 -21.104 1.00 97.69 591 TYR A O 1
ATOM 4429 N N . LEU A 1 592 ? 16.073 5.488 -20.266 1.00 96.50 592 LEU A N 1
ATOM 4430 C CA . LEU A 1 592 ? 16.697 5.266 -18.956 1.00 96.50 592 LEU A CA 1
ATOM 4431 C C . LEU A 1 592 ? 17.258 3.832 -18.863 1.00 96.50 592 LEU A C 1
ATOM 4433 O O . LEU A 1 592 ? 16.458 2.899 -18.711 1.00 96.50 592 LEU A O 1
ATOM 4437 N N . PRO A 1 593 ? 18.590 3.642 -18.950 1.00 94.38 593 PRO A N 1
ATOM 4438 C CA . PRO A 1 593 ? 19.229 2.333 -18.845 1.00 94.38 593 PRO A CA 1
ATOM 4439 C C . PRO A 1 593 ? 19.282 1.818 -17.398 1.00 94.38 593 PRO A C 1
ATOM 4441 O O . PRO A 1 593 ? 19.189 2.594 -16.447 1.00 94.38 593 PRO A O 1
ATOM 4444 N N . HIS A 1 594 ? 19.382 0.488 -17.258 1.00 91.31 594 HIS A N 1
ATOM 4445 C CA . HIS A 1 594 ? 19.632 -0.297 -16.033 1.00 91.31 594 HIS A CA 1
ATOM 4446 C C . HIS A 1 594 ? 19.151 0.302 -14.680 1.00 91.31 594 HIS A C 1
ATOM 4448 O O . HIS A 1 594 ? 19.851 0.191 -13.669 1.00 91.31 594 HIS A O 1
ATOM 4454 N N . PRO A 1 595 ? 17.906 0.823 -14.560 1.00 86.62 595 PRO A N 1
ATOM 4455 C CA . PRO A 1 595 ? 17.515 1.807 -13.531 1.00 86.62 595 PRO A CA 1
ATOM 4456 C C . PRO A 1 595 ? 17.511 1.317 -12.070 1.00 86.62 595 PRO A C 1
ATOM 4458 O O . PRO A 1 595 ? 17.255 2.094 -11.149 1.00 86.62 595 PRO A O 1
ATOM 4461 N N . PHE A 1 596 ? 17.772 0.029 -11.834 1.00 86.00 596 PHE A N 1
ATOM 4462 C CA . PHE A 1 596 ? 17.849 -0.581 -10.505 1.00 86.00 596 PHE A CA 1
ATOM 4463 C C . PHE A 1 596 ? 19.161 -1.332 -10.233 1.00 86.00 596 PHE A C 1
ATOM 4465 O O . PHE A 1 596 ? 19.247 -2.007 -9.198 1.00 86.00 596 PHE A O 1
ATOM 4472 N N . ASP A 1 597 ? 20.184 -1.213 -11.092 1.00 85.19 597 ASP A N 1
ATOM 4473 C CA . ASP A 1 597 ? 21.497 -1.801 -10.816 1.00 85.19 597 ASP A CA 1
ATOM 4474 C C . ASP A 1 597 ? 22.261 -1.022 -9.737 1.00 85.19 597 ASP A C 1
ATOM 4476 O O . ASP A 1 597 ? 23.017 -0.085 -9.976 1.00 85.19 597 ASP A O 1
ATOM 4480 N N . ARG A 1 598 ? 22.102 -1.489 -8.499 1.00 79.62 598 ARG A N 1
ATOM 4481 C CA . ARG A 1 598 ? 22.747 -0.927 -7.304 1.00 79.62 598 ARG A CA 1
ATOM 4482 C C . ARG A 1 598 ? 24.246 -1.252 -7.194 1.00 79.62 598 ARG A C 1
ATOM 4484 O O . ARG A 1 598 ? 24.815 -1.064 -6.117 1.00 79.62 598 ARG A O 1
ATOM 4491 N N . LEU A 1 599 ? 24.868 -1.784 -8.247 1.00 75.38 599 LEU A N 1
ATOM 4492 C CA . LEU A 1 599 ? 26.324 -1.852 -8.401 1.00 75.38 599 LEU A CA 1
ATOM 4493 C C . LEU A 1 599 ? 26.892 -0.589 -9.071 1.00 75.38 599 LEU A C 1
ATOM 4495 O O . LEU A 1 599 ? 28.071 -0.290 -8.877 1.00 75.38 599 LEU A O 1
ATOM 4499 N N . HIS A 1 600 ? 26.050 0.161 -9.786 1.00 77.31 600 HIS A N 1
ATOM 4500 C CA . HIS A 1 600 ? 26.366 1.428 -10.440 1.00 77.31 600 HIS A CA 1
ATOM 4501 C C . HIS A 1 600 ? 25.676 2.608 -9.725 1.00 77.31 600 HIS A C 1
ATOM 4503 O O . HIS A 1 600 ? 24.989 2.435 -8.711 1.00 77.31 600 HIS A O 1
ATOM 4509 N N . SER A 1 601 ? 25.902 3.830 -10.214 1.00 79.56 601 SER A N 1
ATOM 4510 C CA . SER A 1 601 ? 25.115 4.994 -9.792 1.00 79.56 601 SER A CA 1
ATOM 4511 C C . SER A 1 601 ? 23.757 4.945 -10.488 1.00 79.56 601 SER A C 1
ATOM 4513 O O . SER A 1 601 ? 23.704 4.777 -11.698 1.00 79.56 601 SER A O 1
ATOM 4515 N N . ILE A 1 602 ? 22.671 5.134 -9.741 1.00 83.75 602 ILE A N 1
ATOM 4516 C CA . ILE A 1 602 ? 21.297 5.169 -10.266 1.00 83.75 602 ILE A CA 1
ATOM 4517 C C . ILE A 1 602 ? 20.560 6.388 -9.694 1.00 83.75 602 ILE A C 1
ATOM 4519 O O . ILE A 1 602 ? 20.915 6.831 -8.593 1.00 83.75 602 ILE A O 1
ATOM 4523 N N . PRO A 1 603 ? 19.533 6.925 -10.380 1.00 82.12 603 PRO A N 1
ATOM 4524 C CA . PRO A 1 603 ? 18.738 8.019 -9.839 1.00 82.12 603 PRO A CA 1
ATOM 4525 C C . PRO A 1 603 ? 18.033 7.580 -8.553 1.00 82.12 603 PRO A C 1
ATOM 4527 O O . PRO A 1 603 ? 17.522 6.462 -8.439 1.00 82.12 603 PRO A O 1
ATOM 4530 N N . ASP A 1 604 ? 17.986 8.468 -7.560 1.00 80.88 604 ASP A N 1
ATOM 4531 C CA . ASP A 1 604 ? 17.220 8.204 -6.346 1.00 80.88 604 ASP A CA 1
ATOM 4532 C C . ASP A 1 604 ? 15.703 8.194 -6.649 1.00 80.88 604 ASP A C 1
ATOM 4534 O O . ASP A 1 604 ? 15.266 8.808 -7.630 1.00 80.88 604 ASP A O 1
ATOM 4538 N N . PRO A 1 605 ? 14.863 7.548 -5.815 1.00 79.38 605 PRO A N 1
ATOM 4539 C CA . PRO A 1 605 ? 13.431 7.441 -6.088 1.00 79.38 605 PRO A CA 1
ATOM 4540 C C . PRO A 1 605 ? 12.717 8.786 -6.282 1.00 79.38 605 PRO A C 1
ATOM 4542 O O . PRO A 1 605 ? 11.822 8.869 -7.116 1.00 79.38 605 PRO A O 1
ATOM 4545 N N . ALA A 1 606 ? 13.115 9.852 -5.577 1.00 81.38 606 ALA A N 1
ATOM 4546 C CA . ALA A 1 606 ? 12.491 11.167 -5.716 1.00 81.38 606 ALA A CA 1
ATOM 4547 C C . ALA A 1 606 ? 12.949 11.907 -6.985 1.00 81.38 606 ALA A C 1
ATOM 4549 O O . ALA A 1 606 ? 12.154 12.649 -7.565 1.00 81.38 606 ALA A O 1
ATOM 4550 N N . THR A 1 607 ? 14.184 11.688 -7.455 1.00 86.38 607 THR A N 1
ATOM 4551 C CA . THR A 1 607 ? 14.607 12.092 -8.811 1.00 86.38 607 THR A CA 1
ATOM 4552 C C . THR A 1 607 ? 13.787 11.342 -9.864 1.00 86.38 607 THR A C 1
ATOM 4554 O O . THR A 1 607 ? 13.202 11.970 -10.747 1.00 86.38 607 THR A O 1
ATOM 4557 N N . LEU A 1 608 ? 13.670 10.016 -9.737 1.00 86.75 608 LEU A N 1
ATOM 4558 C CA . LEU A 1 608 ? 12.967 9.180 -10.712 1.00 86.75 608 LEU A CA 1
ATOM 4559 C C . LEU A 1 608 ? 11.462 9.491 -10.789 1.00 86.75 608 LEU A C 1
ATOM 4561 O O . LEU A 1 608 ? 10.903 9.577 -11.878 1.00 86.75 608 LEU A O 1
ATOM 4565 N N . HIS A 1 609 ? 10.801 9.719 -9.649 1.00 84.69 609 HIS A N 1
ATOM 4566 C CA . HIS A 1 609 ? 9.394 10.134 -9.611 1.00 84.69 609 HIS A CA 1
ATOM 4567 C C . HIS A 1 609 ? 9.163 11.536 -10.182 1.00 84.69 609 HIS A C 1
ATOM 4569 O O . HIS A 1 609 ? 8.101 11.773 -10.754 1.00 84.69 609 HIS A O 1
ATOM 4575 N N . ARG A 1 610 ? 10.132 12.455 -10.061 1.00 88.44 610 ARG A N 1
ATOM 4576 C CA . ARG A 1 610 ? 10.039 13.812 -10.629 1.00 88.44 610 ARG A CA 1
ATOM 4577 C C . ARG A 1 610 ? 10.061 13.790 -12.156 1.00 88.44 610 ARG A C 1
ATOM 4579 O O . ARG A 1 610 ? 9.249 14.466 -12.773 1.00 88.44 610 ARG A O 1
ATOM 4586 N N . HIS A 1 611 ? 10.956 12.993 -12.735 1.00 91.38 611 HIS A N 1
ATOM 4587 C CA . HIS A 1 611 ? 11.184 12.912 -14.182 1.00 91.38 611 HIS A CA 1
ATOM 4588 C C . HIS A 1 611 ? 10.436 11.750 -14.861 1.00 91.38 611 HIS A C 1
ATOM 4590 O O . HIS A 1 611 ? 10.691 11.413 -16.013 1.00 91.38 611 HIS A O 1
ATOM 4596 N N . LEU A 1 612 ? 9.458 11.152 -14.173 1.00 89.38 612 LEU A N 1
ATOM 4597 C CA . LEU A 1 612 ? 8.630 10.050 -14.676 1.00 89.38 612 LEU A CA 1
ATOM 4598 C C . LEU A 1 612 ? 7.832 10.417 -15.943 1.00 89.38 612 LEU A C 1
ATOM 4600 O O . LEU A 1 612 ? 7.506 9.544 -16.748 1.00 89.38 612 LEU A O 1
ATOM 4604 N N . ALA A 1 613 ? 7.510 11.700 -16.130 1.00 88.69 613 ALA A N 1
ATOM 4605 C CA . ALA A 1 613 ? 6.903 12.215 -17.359 1.00 88.69 613 ALA A CA 1
ATOM 4606 C C . ALA A 1 613 ? 7.929 12.384 -18.496 1.00 88.69 613 ALA A C 1
ATOM 4608 O O . ALA A 1 613 ? 7.571 12.237 -19.660 1.00 88.69 613 ALA A O 1
ATOM 4609 N N . ASP A 1 614 ? 9.196 12.630 -18.154 1.00 93.38 614 ASP A N 1
ATOM 4610 C CA . ASP A 1 614 ? 10.252 13.035 -19.084 1.00 93.38 614 ASP A CA 1
ATOM 4611 C C . ASP A 1 614 ? 11.045 11.858 -19.674 1.00 93.38 614 ASP A C 1
ATOM 4613 O O . ASP A 1 614 ? 11.847 12.073 -20.577 1.00 93.38 614 ASP A O 1
ATOM 4617 N N . ILE A 1 615 ? 10.838 10.628 -19.196 1.00 94.69 615 ILE A N 1
ATOM 4618 C CA . ILE A 1 615 ? 11.504 9.411 -19.694 1.00 94.69 615 ILE A CA 1
ATOM 4619 C C . ILE A 1 615 ? 10.653 8.776 -20.802 1.00 94.69 615 ILE A C 1
ATOM 4621 O O . ILE A 1 615 ? 9.562 8.272 -20.534 1.00 94.69 615 ILE A O 1
ATOM 4625 N N . ASP A 1 616 ? 11.114 8.770 -22.049 1.00 95.50 616 ASP A N 1
ATOM 4626 C CA . ASP A 1 616 ? 10.344 8.209 -23.168 1.00 95.50 616 ASP A CA 1
ATOM 4627 C C . ASP A 1 616 ? 10.330 6.671 -23.147 1.00 95.50 616 ASP A C 1
ATOM 4629 O O . ASP A 1 616 ? 9.273 6.073 -23.374 1.00 95.50 616 ASP A O 1
ATOM 4633 N N . VAL A 1 617 ? 11.469 6.050 -22.807 1.00 96.00 617 VAL A N 1
ATOM 4634 C CA . VAL A 1 617 ? 11.686 4.590 -22.765 1.00 96.00 617 VAL A CA 1
ATOM 4635 C C . VAL A 1 617 ? 12.413 4.176 -21.478 1.00 96.00 617 VAL A C 1
ATOM 4637 O O . VAL A 1 617 ? 13.322 4.862 -21.018 1.00 96.00 617 VAL A O 1
ATOM 4640 N N . PHE A 1 618 ? 12.024 3.045 -20.889 1.00 95.31 618 PHE A N 1
ATOM 4641 C CA . PHE A 1 618 ? 12.547 2.544 -19.614 1.00 95.31 618 PHE A CA 1
ATOM 4642 C C . PHE A 1 618 ? 13.106 1.120 -19.774 1.00 95.31 618 PHE A C 1
ATOM 4644 O O . PHE A 1 618 ? 12.363 0.211 -20.146 1.00 95.31 618 PHE A O 1
ATOM 4651 N N . GLU A 1 619 ? 14.394 0.898 -19.497 1.00 95.75 619 GLU A N 1
ATOM 4652 C CA . GLU A 1 619 ? 15.033 -0.413 -19.682 1.00 95.75 619 GLU A CA 1
ATOM 4653 C C . GLU A 1 619 ? 14.522 -1.444 -18.658 1.00 95.75 619 GLU A C 1
ATOM 4655 O O . GLU A 1 619 ? 14.753 -1.315 -17.455 1.00 95.75 619 GLU A O 1
ATOM 4660 N N . VAL A 1 620 ? 13.826 -2.486 -19.131 1.00 93.06 620 VAL A N 1
ATOM 4661 C CA . VAL A 1 620 ? 13.285 -3.576 -18.287 1.00 93.06 620 VAL A CA 1
ATOM 4662 C C . VAL A 1 620 ? 14.033 -4.900 -18.429 1.00 93.06 620 VAL A C 1
ATOM 4664 O O . VAL A 1 620 ? 13.821 -5.820 -17.633 1.00 93.06 620 VAL A O 1
ATOM 4667 N N . TYR A 1 621 ? 14.898 -5.020 -19.436 1.00 92.88 621 TYR A N 1
ATOM 4668 C CA . TYR A 1 621 ? 15.828 -6.134 -19.555 1.00 92.88 621 TYR A CA 1
ATOM 4669 C C . TYR A 1 621 ? 17.172 -5.680 -20.115 1.00 92.88 621 TYR A C 1
ATOM 4671 O O . TYR A 1 621 ? 17.308 -5.418 -21.307 1.00 92.88 621 TYR A O 1
ATOM 4679 N N . ASN A 1 622 ? 18.163 -5.661 -19.232 1.00 90.94 622 ASN A N 1
ATOM 4680 C CA . ASN A 1 622 ? 19.572 -5.555 -19.562 1.00 90.94 622 ASN A CA 1
ATOM 4681 C C . ASN A 1 622 ? 20.223 -6.937 -19.377 1.00 90.94 622 ASN A C 1
ATOM 4683 O O . ASN A 1 622 ? 20.076 -7.565 -18.319 1.00 90.94 622 ASN A O 1
ATOM 4687 N N . ALA A 1 623 ? 20.906 -7.438 -20.408 1.00 86.31 623 ALA A N 1
ATOM 4688 C CA . ALA A 1 623 ? 21.472 -8.791 -20.409 1.00 86.31 623 ALA A CA 1
ATOM 4689 C C . ALA A 1 623 ? 22.776 -8.937 -19.594 1.00 86.31 623 ALA A C 1
ATOM 4691 O O . ALA A 1 623 ? 23.208 -10.064 -19.330 1.00 86.31 623 ALA A O 1
ATOM 4692 N N . ARG A 1 624 ? 23.398 -7.825 -19.175 1.00 86.19 624 ARG A N 1
ATOM 4693 C CA . ARG A 1 624 ? 24.704 -7.792 -18.497 1.00 86.19 624 ARG A CA 1
ATOM 4694 C C . ARG A 1 624 ? 24.626 -7.691 -16.970 1.00 86.19 624 ARG A C 1
ATOM 4696 O O . ARG A 1 624 ? 25.642 -7.879 -16.296 1.00 86.19 624 ARG A O 1
ATOM 4703 N N . LEU A 1 625 ? 23.445 -7.452 -16.398 1.00 83.00 625 LEU A N 1
ATOM 4704 C CA . LEU A 1 625 ? 23.292 -7.307 -14.945 1.00 83.00 625 LEU A CA 1
ATOM 4705 C C . LEU A 1 625 ? 23.688 -8.585 -14.190 1.00 83.00 625 LEU A C 1
ATOM 4707 O O . LEU A 1 625 ? 23.248 -9.690 -14.507 1.00 83.00 625 LEU A O 1
ATOM 4711 N N . LEU A 1 626 ? 24.462 -8.428 -13.111 1.00 76.12 626 LEU A N 1
ATOM 4712 C CA . LEU A 1 626 ? 24.910 -9.545 -12.264 1.00 76.12 626 LEU A CA 1
ATOM 4713 C C . LEU A 1 626 ? 23.759 -10.243 -11.511 1.00 76.12 626 LEU A C 1
ATOM 4715 O O . LEU A 1 626 ? 23.909 -11.385 -11.074 1.00 76.12 626 LEU A O 1
ATOM 4719 N N . PHE A 1 627 ? 22.617 -9.568 -11.344 1.00 78.44 627 PHE A N 1
ATOM 4720 C CA . PHE A 1 627 ? 21.464 -10.069 -10.600 1.00 78.44 627 PHE A CA 1
ATOM 4721 C C . PHE A 1 627 ? 20.154 -9.819 -11.363 1.00 78.44 627 PHE A C 1
ATOM 4723 O O . PHE A 1 627 ? 19.678 -8.688 -11.437 1.00 78.44 627 PHE A O 1
ATOM 4730 N N . GLU A 1 628 ? 19.511 -10.889 -11.846 1.00 80.12 628 GLU A N 1
ATOM 4731 C CA . GLU A 1 628 ? 18.236 -10.830 -12.592 1.00 80.12 628 GLU A CA 1
ATOM 4732 C C . GLU A 1 628 ? 17.121 -10.080 -11.841 1.00 80.12 628 GLU A C 1
ATOM 4734 O O . GLU A 1 628 ? 16.283 -9.424 -12.453 1.00 80.12 628 GLU A O 1
ATOM 4739 N N . GLY A 1 629 ? 17.155 -10.095 -10.504 1.00 81.81 629 GLY A N 1
ATOM 4740 C CA . GLY A 1 629 ? 16.197 -9.383 -9.656 1.00 81.81 629 GLY A CA 1
ATOM 4741 C C . GLY A 1 629 ? 16.175 -7.856 -9.832 1.00 81.81 629 GLY A C 1
ATOM 4742 O O . GLY A 1 629 ? 15.227 -7.232 -9.358 1.00 81.81 629 GLY A O 1
ATOM 4743 N N . TYR A 1 630 ? 17.171 -7.255 -10.497 1.00 86.12 630 TYR A N 1
ATOM 4744 C CA . TYR A 1 630 ? 17.125 -5.851 -10.927 1.00 86.12 630 TYR A CA 1
ATOM 4745 C C . TYR A 1 630 ? 16.234 -5.666 -12.165 1.00 86.12 630 TYR A C 1
ATOM 4747 O O . TYR A 1 630 ? 15.396 -4.768 -12.160 1.00 86.12 630 TYR A O 1
ATOM 4755 N N . ASN A 1 631 ? 16.315 -6.564 -13.157 1.00 88.88 631 ASN A N 1
ATOM 4756 C CA . ASN A 1 631 ? 15.385 -6.587 -14.295 1.00 88.88 631 ASN A CA 1
ATOM 4757 C C . ASN A 1 631 ? 13.944 -6.839 -13.804 1.00 88.88 631 ASN A C 1
ATOM 4759 O O . ASN A 1 631 ? 13.015 -6.157 -14.228 1.00 88.88 631 ASN A O 1
ATOM 4763 N N . ASP A 1 632 ? 13.741 -7.733 -12.826 1.00 86.31 632 ASP A N 1
ATOM 4764 C CA . ASP A 1 632 ? 12.416 -7.915 -12.211 1.00 86.31 632 ASP A CA 1
ATOM 4765 C C . ASP A 1 632 ? 11.903 -6.654 -11.479 1.00 86.31 632 ASP A C 1
ATOM 4767 O O . ASP A 1 632 ? 10.694 -6.432 -11.383 1.00 86.31 632 ASP A O 1
ATOM 4771 N N . GLU A 1 633 ? 12.794 -5.856 -10.878 1.00 84.75 633 GLU A N 1
ATOM 4772 C CA . GLU A 1 633 ? 12.434 -4.591 -10.221 1.00 84.75 633 GLU A CA 1
ATOM 4773 C C . GLU A 1 633 ? 12.101 -3.505 -11.257 1.00 84.75 633 GLU A C 1
ATOM 4775 O O . GLU A 1 633 ? 11.145 -2.753 -11.049 1.00 84.75 633 GLU A O 1
ATOM 4780 N N . ALA A 1 634 ? 12.796 -3.514 -12.401 1.00 89.69 634 ALA A N 1
ATOM 4781 C CA . ALA A 1 634 ? 12.526 -2.665 -13.556 1.00 89.69 634 ALA A CA 1
ATOM 4782 C C . ALA A 1 634 ? 11.167 -2.965 -14.203 1.00 89.69 634 ALA A C 1
ATOM 4784 O O . ALA A 1 634 ? 10.340 -2.057 -14.293 1.00 89.69 634 ALA A O 1
ATOM 4785 N N . VAL A 1 635 ? 10.871 -4.231 -14.533 1.00 88.94 635 VAL A N 1
ATOM 4786 C CA . VAL A 1 635 ? 9.537 -4.664 -15.005 1.00 88.94 635 VAL A CA 1
ATOM 4787 C C . VAL A 1 635 ? 8.454 -4.205 -14.023 1.00 88.94 635 VAL A C 1
ATOM 4789 O O . VAL A 1 635 ? 7.511 -3.518 -14.410 1.00 88.94 635 VAL A O 1
ATOM 4792 N N . ARG A 1 636 ? 8.621 -4.487 -12.720 1.00 86.12 636 ARG A N 1
ATOM 4793 C CA . ARG A 1 636 ? 7.654 -4.067 -11.690 1.00 86.12 636 ARG A CA 1
ATOM 4794 C C . ARG A 1 636 ? 7.506 -2.547 -11.559 1.00 86.12 636 ARG A C 1
ATOM 4796 O O . ARG A 1 636 ? 6.520 -2.106 -10.972 1.00 86.12 636 ARG A O 1
ATOM 4803 N N . PHE A 1 637 ? 8.461 -1.730 -12.001 1.00 88.75 637 PHE A N 1
ATOM 4804 C CA . PHE A 1 637 ? 8.336 -0.267 -12.012 1.00 88.75 637 PHE A CA 1
ATOM 4805 C C . PHE A 1 637 ? 7.678 0.242 -13.303 1.00 88.75 637 PHE A C 1
ATOM 4807 O O . PHE A 1 637 ? 6.788 1.088 -13.232 1.00 88.75 637 PHE A O 1
ATOM 4814 N N . ALA A 1 638 ? 8.041 -0.317 -14.459 1.00 89.31 638 ALA A N 1
ATOM 4815 C CA . ALA A 1 638 ? 7.454 0.046 -15.745 1.00 89.31 638 ALA A CA 1
ATOM 4816 C C . ALA A 1 638 ? 5.944 -0.243 -15.798 1.00 89.31 638 ALA A C 1
ATOM 4818 O O . ALA A 1 638 ? 5.170 0.670 -16.086 1.00 89.31 638 ALA A O 1
ATOM 4819 N N . SER A 1 639 ? 5.502 -1.450 -15.411 1.00 87.25 639 SER A N 1
ATOM 4820 C CA . SER A 1 639 ? 4.072 -1.816 -15.366 1.00 87.25 639 SER A CA 1
ATOM 4821 C C . SER A 1 639 ? 3.251 -0.882 -14.466 1.00 87.25 639 SER A C 1
ATOM 4823 O O . SER A 1 639 ? 2.122 -0.515 -14.795 1.00 87.25 639 SER A O 1
ATOM 4825 N N . LYS A 1 640 ? 3.851 -0.440 -13.353 1.00 88.38 640 LYS A N 1
ATOM 4826 C CA . LYS A 1 640 ? 3.218 0.394 -12.323 1.00 88.38 640 LYS A CA 1
ATOM 4827 C C . LYS A 1 640 ? 2.827 1.783 -12.815 1.00 88.38 640 LYS A C 1
ATOM 4829 O O . LYS A 1 640 ? 1.748 2.269 -12.480 1.00 88.38 640 LYS A O 1
ATOM 4834 N N . TYR A 1 641 ? 3.680 2.401 -13.624 1.00 88.38 641 TYR A N 1
ATOM 4835 C CA . TYR A 1 641 ? 3.423 3.721 -14.205 1.00 88.38 641 TYR A CA 1
ATOM 4836 C C . TYR A 1 641 ? 3.031 3.655 -15.690 1.00 88.38 641 TYR A C 1
ATOM 4838 O O . TYR A 1 641 ? 2.809 4.693 -16.311 1.00 88.38 641 TYR A O 1
ATOM 4846 N N . ASN A 1 642 ? 2.873 2.442 -16.234 1.00 87.81 642 ASN A N 1
ATOM 4847 C CA . ASN A 1 642 ? 2.593 2.159 -17.643 1.00 87.81 642 ASN A CA 1
ATOM 4848 C C . ASN A 1 642 ? 3.624 2.814 -18.589 1.00 87.81 642 ASN A C 1
ATOM 4850 O O . ASN A 1 642 ? 3.275 3.532 -19.526 1.00 87.81 642 ASN A O 1
ATOM 4854 N N . LEU A 1 643 ? 4.912 2.636 -18.281 1.00 90.12 643 LEU A N 1
ATOM 4855 C CA . LEU A 1 643 ? 6.020 3.187 -19.067 1.00 90.12 643 LEU A CA 1
ATOM 4856 C C . LEU A 1 643 ? 6.264 2.363 -20.337 1.00 90.12 643 LEU A C 1
ATOM 4858 O O . LEU A 1 643 ? 6.153 1.139 -20.313 1.00 90.12 643 LEU A O 1
ATOM 4862 N N . THR A 1 644 ? 6.671 3.032 -21.418 1.00 92.00 644 THR A N 1
ATOM 4863 C CA . THR A 1 644 ? 7.218 2.375 -22.613 1.00 92.00 644 THR A CA 1
ATOM 4864 C C . THR A 1 644 ? 8.474 1.597 -22.224 1.00 92.00 644 THR A C 1
ATOM 4866 O O . THR A 1 644 ? 9.346 2.146 -21.547 1.00 92.00 644 THR A O 1
ATOM 4869 N N . VAL A 1 645 ? 8.586 0.338 -22.645 1.00 93.38 645 VAL A N 1
ATOM 4870 C CA . VAL A 1 645 ? 9.684 -0.544 -22.227 1.00 93.38 645 VAL A CA 1
ATOM 4871 C C . VAL A 1 645 ? 10.780 -0.657 -23.284 1.00 93.38 645 VAL A C 1
ATOM 4873 O O . VAL A 1 645 ? 10.503 -0.717 -24.478 1.00 93.38 645 VAL A O 1
ATOM 4876 N N . GLY A 1 646 ? 12.029 -0.702 -22.824 1.00 94.50 646 GLY A N 1
ATOM 4877 C CA . GLY A 1 646 ? 13.221 -0.975 -23.625 1.00 94.50 646 GLY A CA 1
ATOM 4878 C C . GLY A 1 646 ? 13.945 -2.238 -23.156 1.00 94.50 646 GLY A C 1
ATOM 4879 O O . GLY A 1 646 ? 13.785 -2.675 -22.010 1.00 94.50 646 GLY A O 1
ATOM 4880 N N . ALA A 1 647 ? 14.747 -2.826 -24.039 1.00 94.94 647 ALA A N 1
ATOM 4881 C CA . ALA A 1 647 ? 15.658 -3.915 -23.707 1.00 94.94 647 ALA A CA 1
ATOM 4882 C C . ALA A 1 647 ? 16.892 -3.874 -24.613 1.00 94.94 647 ALA A C 1
ATOM 4884 O O . ALA A 1 647 ? 16.786 -3.545 -25.796 1.00 94.94 647 ALA A O 1
ATOM 4885 N N . GLY A 1 648 ? 18.039 -4.266 -24.064 1.00 93.94 648 GLY A N 1
ATOM 4886 C CA . GLY A 1 648 ? 19.300 -4.302 -24.794 1.00 93.94 648 GLY A CA 1
ATOM 4887 C C . GLY A 1 648 ? 20.346 -5.197 -24.136 1.00 93.94 648 GLY A C 1
ATOM 4888 O O . GLY A 1 648 ? 20.130 -5.777 -23.063 1.00 93.94 648 GLY A O 1
ATOM 4889 N N . SER A 1 649 ? 21.477 -5.361 -24.813 1.00 93.06 649 SER A N 1
ATOM 4890 C CA . SER A 1 649 ? 22.529 -6.285 -24.392 1.00 93.06 649 SER A CA 1
ATOM 4891 C C . SER A 1 649 ? 23.549 -5.711 -23.406 1.00 93.06 649 SER A C 1
ATOM 4893 O O . SER A 1 649 ? 24.137 -6.496 -22.658 1.00 93.06 649 SER A O 1
ATOM 4895 N N . ASP A 1 650 ? 23.786 -4.392 -23.408 1.00 93.44 650 ASP A N 1
ATOM 4896 C CA . ASP A 1 650 ? 24.999 -3.772 -22.837 1.00 93.44 650 ASP A CA 1
ATOM 4897 C C . ASP A 1 650 ? 26.262 -4.486 -23.390 1.00 93.44 650 ASP A C 1
ATOM 4899 O O . ASP A 1 650 ? 27.215 -4.891 -22.705 1.00 93.44 650 ASP A O 1
ATOM 4903 N N . ALA A 1 651 ? 26.249 -4.740 -24.703 1.00 92.00 651 ALA A N 1
ATOM 4904 C CA . ALA A 1 651 ? 27.368 -5.383 -25.372 1.00 92.00 651 ALA A CA 1
ATOM 4905 C C . ALA A 1 651 ? 28.580 -4.443 -25.420 1.00 92.00 651 ALA A C 1
ATOM 4907 O O . ALA A 1 651 ? 28.487 -3.286 -25.820 1.00 92.00 651 ALA A O 1
ATOM 4908 N N . HIS A 1 652 ? 29.739 -4.969 -25.018 1.00 91.44 652 HIS A N 1
ATOM 4909 C CA . HIS A 1 652 ? 31.065 -4.395 -25.303 1.00 91.44 652 HIS A CA 1
ATOM 4910 C C . HIS A 1 652 ? 32.001 -5.444 -25.949 1.00 91.44 652 HIS A C 1
ATOM 4912 O O . HIS A 1 652 ? 33.225 -5.325 -25.922 1.00 91.44 652 HIS A O 1
ATOM 4918 N N . VAL A 1 653 ? 31.416 -6.538 -26.443 1.00 90.12 653 VAL A N 1
ATOM 4919 C CA . VAL A 1 653 ? 32.041 -7.605 -27.235 1.00 90.12 653 VAL A CA 1
ATOM 4920 C C . VAL A 1 653 ? 30.972 -8.152 -28.177 1.00 90.12 653 VAL A C 1
ATOM 4922 O O . VAL A 1 653 ? 29.821 -8.294 -27.760 1.00 90.12 653 VAL A O 1
ATOM 4925 N N . LEU A 1 654 ? 31.339 -8.508 -29.412 1.00 91.12 654 LEU A N 1
ATOM 4926 C CA . LEU A 1 654 ? 30.393 -8.990 -30.433 1.00 91.12 654 LEU A CA 1
ATOM 4927 C C . LEU A 1 654 ? 29.506 -10.139 -29.922 1.00 91.12 654 LEU A C 1
ATOM 4929 O O . LEU A 1 654 ? 28.301 -10.138 -30.126 1.00 91.12 654 LEU A O 1
ATOM 4933 N N . GLN A 1 655 ? 30.064 -11.077 -29.146 1.00 89.25 655 GLN A N 1
ATOM 4934 C CA . GLN A 1 655 ? 29.331 -12.235 -28.607 1.00 89.25 655 GLN A CA 1
ATOM 4935 C C . GLN A 1 655 ? 28.250 -11.878 -27.562 1.00 89.25 655 GLN A C 1
ATOM 4937 O O . GLN A 1 655 ? 27.540 -12.775 -27.093 1.00 89.25 655 GLN A O 1
ATOM 4942 N N . GLY A 1 656 ? 28.154 -10.604 -27.164 1.00 88.50 656 GLY A N 1
ATOM 4943 C CA . GLY A 1 656 ? 27.079 -10.054 -26.340 1.00 88.50 656 GLY A CA 1
ATOM 4944 C C . GLY A 1 656 ? 25.933 -9.419 -27.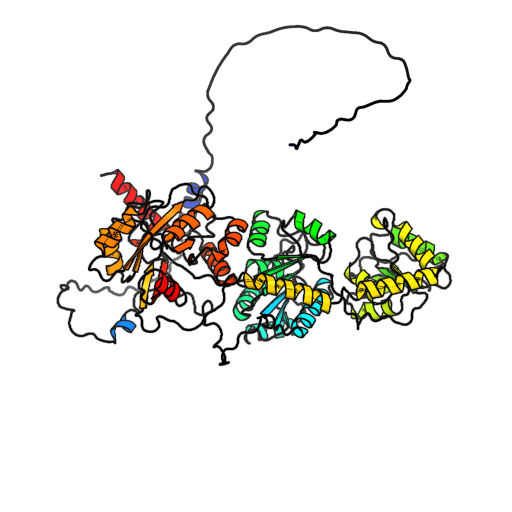138 1.00 88.50 656 GLY A C 1
ATOM 4945 O O . GLY A 1 656 ? 24.834 -9.328 -26.599 1.00 88.50 656 GLY A O 1
ATOM 4946 N N . VAL A 1 657 ? 26.143 -9.015 -28.394 1.00 92.62 657 VAL A N 1
ATOM 4947 C CA . VAL A 1 657 ? 25.129 -8.311 -29.204 1.00 92.62 657 VAL A CA 1
ATOM 4948 C C . VAL A 1 657 ? 23.910 -9.215 -29.437 1.00 92.62 657 VAL A C 1
ATOM 4950 O O . VAL A 1 657 ? 24.044 -10.418 -29.678 1.00 92.62 657 VAL A O 1
ATOM 4953 N N . GLY A 1 658 ? 22.703 -8.661 -29.297 1.00 89.44 658 GLY A N 1
ATOM 4954 C CA . GLY A 1 658 ? 21.440 -9.393 -29.415 1.00 89.44 658 GLY A CA 1
ATOM 4955 C C . GLY A 1 658 ? 21.163 -10.387 -28.277 1.00 89.44 658 GLY A C 1
ATOM 4956 O O . GLY A 1 658 ? 20.331 -11.285 -28.444 1.00 89.44 658 GLY A O 1
ATOM 4957 N N . THR A 1 659 ? 21.854 -10.286 -27.130 1.00 90.81 659 THR A N 1
ATOM 4958 C CA . THR A 1 659 ? 21.562 -11.125 -25.944 1.00 90.81 659 THR A CA 1
ATOM 4959 C C . THR A 1 659 ? 20.371 -10.626 -25.124 1.00 90.81 659 THR A C 1
ATOM 4961 O O . THR A 1 659 ? 19.615 -11.441 -24.586 1.00 90.81 659 THR A O 1
ATOM 4964 N N . GLY A 1 660 ? 20.155 -9.311 -25.097 1.00 91.69 660 GLY A N 1
ATOM 4965 C CA . GLY A 1 660 ? 18.871 -8.679 -24.808 1.00 91.69 660 GLY A CA 1
ATOM 4966 C C . GLY A 1 660 ? 18.394 -7.979 -26.071 1.00 91.69 660 GLY A C 1
ATOM 4967 O O . GLY A 1 660 ? 19.191 -7.327 -26.735 1.00 91.69 660 GLY A O 1
ATOM 4968 N N . ALA A 1 661 ? 17.135 -8.184 -26.443 1.00 93.38 661 ALA A N 1
ATOM 4969 C CA . ALA A 1 661 ? 16.576 -7.640 -27.674 1.00 93.38 661 ALA A CA 1
ATOM 4970 C C . ALA A 1 661 ? 15.059 -7.436 -27.553 1.00 93.38 661 ALA A C 1
ATOM 4972 O O . ALA A 1 661 ? 14.412 -7.909 -26.614 1.00 93.38 661 ALA A O 1
ATOM 4973 N N . LEU A 1 662 ? 14.488 -6.772 -28.547 1.00 94.88 662 LEU A N 1
ATOM 4974 C CA . LEU A 1 662 ? 13.065 -6.584 -28.768 1.00 94.88 662 LEU A CA 1
ATOM 4975 C C . LEU A 1 662 ? 12.679 -7.184 -30.121 1.00 94.88 662 LEU A C 1
ATOM 4977 O O . LEU A 1 662 ? 13.402 -7.017 -31.101 1.00 94.88 662 LEU A O 1
ATOM 4981 N N . ARG A 1 663 ? 11.511 -7.824 -30.194 1.00 95.31 663 ARG A N 1
ATOM 4982 C CA . ARG A 1 663 ? 10.777 -8.001 -31.454 1.00 95.31 663 ARG A CA 1
ATOM 4983 C C . ARG A 1 663 ? 9.756 -6.877 -31.554 1.00 95.31 663 ARG A C 1
ATOM 4985 O O . ARG A 1 663 ? 8.849 -6.819 -30.725 1.00 95.31 663 ARG A O 1
ATOM 4992 N N . MET A 1 664 ? 9.912 -5.998 -32.535 1.00 94.44 664 MET A N 1
ATOM 4993 C CA . MET A 1 664 ? 9.103 -4.786 -32.707 1.00 94.44 664 MET A CA 1
ATOM 4994 C C . MET A 1 664 ? 8.781 -4.554 -34.190 1.00 94.44 664 MET A C 1
ATOM 4996 O O . MET A 1 664 ? 9.344 -5.221 -35.056 1.00 94.44 664 MET A O 1
ATOM 5000 N N . ARG A 1 665 ? 7.859 -3.640 -34.496 1.00 95.06 665 ARG A N 1
ATOM 5001 C CA . ARG A 1 665 ? 7.572 -3.231 -35.879 1.00 95.06 665 ARG A CA 1
ATOM 5002 C C . ARG A 1 665 ? 8.735 -2.427 -36.462 1.00 95.06 665 ARG A C 1
ATOM 5004 O O . ARG A 1 665 ? 9.360 -1.654 -35.731 1.00 95.06 665 ARG A O 1
ATOM 5011 N N . ALA A 1 666 ? 8.990 -2.569 -37.760 1.00 95.31 666 ALA A N 1
ATOM 5012 C CA . ALA A 1 666 ? 9.846 -1.652 -38.505 1.00 95.31 666 ALA A CA 1
ATOM 5013 C C . ALA A 1 666 ? 9.326 -0.209 -38.361 1.00 95.31 666 ALA A C 1
ATOM 5015 O O . ALA A 1 666 ? 8.117 0.012 -38.246 1.00 95.31 666 ALA A O 1
ATOM 5016 N N . PHE A 1 667 ? 10.244 0.754 -38.317 1.00 95.88 667 PHE A N 1
ATOM 5017 C CA . PHE A 1 667 ? 9.954 2.145 -37.978 1.00 95.88 667 PHE A CA 1
ATOM 5018 C C . PHE A 1 667 ? 10.825 3.106 -38.791 1.00 95.88 667 PHE A C 1
ATOM 5020 O O . PHE A 1 667 ? 11.999 2.824 -39.027 1.00 95.88 667 PHE A O 1
ATOM 5027 N N . ASP A 1 668 ? 10.272 4.263 -39.148 1.00 93.94 668 ASP A N 1
ATOM 5028 C CA . ASP A 1 668 ? 11.028 5.426 -39.615 1.00 93.94 668 ASP A CA 1
ATOM 5029 C C . ASP A 1 668 ? 11.043 6.536 -38.544 1.00 93.94 668 ASP A C 1
ATOM 5031 O O . ASP A 1 668 ? 10.006 7.033 -38.093 1.00 93.94 668 ASP A O 1
ATOM 5035 N N . GLY A 1 669 ? 12.246 6.916 -38.110 1.00 94.50 669 GLY A N 1
ATOM 5036 C CA . GLY A 1 669 ? 12.471 7.979 -37.131 1.00 94.50 669 GLY A CA 1
ATOM 5037 C C . GLY A 1 669 ? 11.957 7.720 -35.697 1.00 94.50 669 GLY A C 1
ATOM 5038 O O . GLY A 1 669 ? 11.456 6.642 -35.362 1.00 94.50 669 GLY A O 1
ATOM 5039 N N . PRO A 1 670 ? 12.090 8.726 -34.807 1.00 95.31 670 PRO A N 1
ATOM 5040 C CA . PRO A 1 670 ? 11.783 8.592 -33.379 1.00 95.31 670 PRO A CA 1
ATOM 5041 C C . PRO A 1 670 ? 10.284 8.438 -33.066 1.00 95.31 670 PRO A C 1
ATOM 5043 O O . PRO A 1 670 ? 9.928 7.844 -32.046 1.00 95.31 670 PRO A O 1
ATOM 5046 N N . GLU A 1 671 ? 9.390 8.956 -33.915 1.00 92.75 671 GLU A N 1
ATOM 5047 C CA . GLU A 1 671 ? 7.943 8.874 -33.675 1.00 92.75 671 GLU A CA 1
ATOM 5048 C C . GLU A 1 671 ? 7.395 7.464 -33.924 1.00 92.75 671 GLU A C 1
ATOM 5050 O O . GLU A 1 671 ? 6.711 6.920 -33.053 1.00 92.75 671 GLU A O 1
ATOM 5055 N N . GLU A 1 672 ? 7.731 6.833 -35.056 1.00 94.69 672 GLU A N 1
ATOM 5056 C CA . GLU A 1 672 ? 7.342 5.439 -35.299 1.00 94.69 672 GLU A CA 1
ATOM 5057 C C . GLU A 1 672 ? 8.042 4.486 -34.328 1.00 94.69 672 GLU A C 1
ATOM 5059 O O . GLU A 1 672 ? 7.412 3.546 -33.845 1.00 94.69 672 GLU A O 1
ATOM 5064 N N . PHE A 1 673 ? 9.288 4.765 -33.935 1.00 95.75 673 PHE A N 1
ATOM 5065 C CA . PHE A 1 673 ? 9.988 4.009 -32.896 1.00 95.75 673 PHE A CA 1
ATOM 5066 C C . PHE A 1 673 ? 9.188 3.958 -31.577 1.00 95.75 673 PHE A C 1
ATOM 5068 O O . PHE A 1 673 ? 8.914 2.876 -31.054 1.00 95.75 673 PHE A O 1
ATOM 5075 N N . LEU A 1 674 ? 8.711 5.105 -31.071 1.00 92.69 674 LEU A N 1
ATOM 5076 C CA . LEU A 1 674 ? 7.875 5.165 -29.858 1.00 92.69 674 LEU A CA 1
ATOM 5077 C C . LEU A 1 674 ? 6.450 4.615 -30.024 1.00 92.69 674 LEU A C 1
ATOM 5079 O O . LEU A 1 674 ? 5.761 4.406 -29.017 1.00 92.69 674 LEU A O 1
ATOM 5083 N N . LEU A 1 675 ? 5.970 4.417 -31.253 1.00 90.81 675 LEU A N 1
ATOM 5084 C CA . LEU A 1 675 ? 4.737 3.674 -31.521 1.00 90.81 675 LEU A CA 1
ATOM 5085 C C . LEU A 1 675 ? 5.013 2.165 -31.493 1.00 90.81 675 LEU A C 1
ATOM 5087 O O . LEU A 1 675 ? 4.332 1.442 -30.769 1.00 90.81 675 LEU A O 1
ATOM 5091 N N . SER A 1 676 ? 6.054 1.725 -32.200 1.00 92.69 676 SER A N 1
ATOM 5092 C CA . SER A 1 676 ? 6.508 0.336 -32.315 1.00 92.69 676 SER A CA 1
ATOM 5093 C C . SER A 1 676 ? 6.867 -0.288 -30.958 1.00 92.69 676 SER A C 1
ATOM 5095 O O . SER A 1 676 ? 6.475 -1.419 -30.665 1.00 92.69 676 SER A O 1
ATOM 5097 N N . LEU A 1 677 ? 7.505 0.471 -30.056 1.00 92.00 677 LEU A N 1
ATOM 5098 C CA . LEU A 1 677 ? 7.815 0.003 -28.697 1.00 92.00 677 LEU A CA 1
ATOM 5099 C C . LEU A 1 677 ? 6.586 -0.325 -27.825 1.00 92.00 677 LEU A C 1
ATOM 5101 O O . LEU A 1 677 ? 6.737 -0.958 -26.783 1.00 92.00 677 LEU A O 1
ATOM 5105 N N . ARG A 1 678 ? 5.366 0.072 -28.215 1.00 86.38 678 ARG A N 1
ATOM 5106 C CA . ARG A 1 678 ? 4.138 -0.213 -27.440 1.00 86.38 678 ARG A CA 1
ATOM 5107 C C . ARG A 1 678 ? 3.594 -1.622 -27.668 1.00 86.38 678 ARG A C 1
ATOM 5109 O O . ARG A 1 678 ? 2.853 -2.113 -26.825 1.00 86.38 678 ARG A O 1
ATOM 5116 N N . SER A 1 679 ? 3.961 -2.251 -28.784 1.00 83.38 679 SER A N 1
ATOM 5117 C CA . SER A 1 679 ? 3.646 -3.643 -29.141 1.00 83.38 679 SER A CA 1
ATOM 5118 C C . SER A 1 679 ? 4.902 -4.534 -29.172 1.00 83.38 679 SER A C 1
ATOM 5120 O O . SER A 1 679 ? 4.857 -5.679 -29.632 1.00 83.38 679 SER A O 1
ATOM 5122 N N . ALA A 1 680 ? 6.037 -4.024 -28.678 1.00 89.50 680 ALA A N 1
ATOM 5123 C CA . ALA A 1 680 ? 7.315 -4.721 -28.692 1.00 89.50 680 ALA A CA 1
ATOM 5124 C C . ALA A 1 680 ? 7.417 -5.809 -27.610 1.00 89.50 680 ALA A C 1
ATOM 5126 O O . ALA A 1 680 ? 7.059 -5.612 -26.449 1.00 89.50 680 ALA A O 1
ATOM 5127 N N . HIS A 1 681 ? 7.980 -6.956 -27.987 1.00 90.44 681 HIS A N 1
ATOM 5128 C CA . HIS A 1 681 ? 8.156 -8.113 -27.112 1.00 90.44 681 HIS A CA 1
ATOM 5129 C C . HIS A 1 681 ? 9.623 -8.259 -26.700 1.00 90.44 681 HIS A C 1
ATOM 5131 O O . HIS A 1 681 ? 10.499 -8.383 -27.556 1.00 90.44 681 HIS A O 1
ATOM 5137 N N . VAL A 1 682 ? 9.896 -8.294 -25.393 1.00 90.25 682 VAL A N 1
ATOM 5138 C CA . VAL A 1 682 ? 11.253 -8.496 -24.855 1.00 90.25 682 VAL A CA 1
ATOM 5139 C C . VAL A 1 682 ? 11.715 -9.935 -25.084 1.00 90.25 682 VAL A C 1
ATOM 5141 O O . VAL A 1 682 ? 11.148 -10.882 -24.535 1.00 90.25 682 VAL A O 1
ATOM 5144 N N . LEU A 1 683 ? 12.794 -10.084 -25.850 1.00 89.75 683 LEU A N 1
ATOM 5145 C CA . LEU A 1 683 ? 13.452 -11.349 -26.150 1.00 89.75 683 LEU A CA 1
ATOM 5146 C C . LEU A 1 683 ? 14.744 -11.506 -25.341 1.00 89.75 683 LEU A C 1
ATOM 5148 O O . LEU A 1 683 ? 15.528 -10.566 -25.193 1.00 89.75 683 LEU A O 1
ATOM 5152 N N . ARG A 1 684 ? 14.992 -12.722 -24.840 1.00 86.81 684 ARG A N 1
ATOM 5153 C CA . ARG A 1 684 ? 16.153 -13.026 -23.989 1.00 86.81 684 ARG A CA 1
ATOM 5154 C C . ARG A 1 684 ? 16.975 -14.180 -24.569 1.00 86.81 684 ARG A C 1
ATOM 5156 O O . ARG A 1 684 ? 16.457 -15.275 -24.777 1.00 86.81 684 ARG A O 1
ATOM 5163 N N . ARG A 1 685 ? 18.276 -13.959 -24.776 1.00 80.12 685 ARG A N 1
ATOM 5164 C CA . ARG A 1 685 ? 19.299 -14.977 -25.094 1.00 80.12 685 ARG A CA 1
ATOM 5165 C C . ARG A 1 685 ? 20.366 -14.961 -23.985 1.00 80.12 685 ARG A C 1
ATOM 5167 O O . ARG A 1 685 ? 21.476 -14.474 -24.212 1.00 80.12 685 ARG A O 1
ATOM 5174 N N . PRO A 1 686 ? 20.056 -15.456 -22.770 1.00 68.50 686 PRO A N 1
ATOM 5175 C CA . PRO A 1 686 ? 20.955 -15.346 -21.624 1.00 68.50 686 PRO A CA 1
ATOM 5176 C C . PRO A 1 686 ? 22.294 -16.054 -21.880 1.00 68.50 686 PRO A C 1
ATOM 5178 O O . PRO A 1 686 ? 22.372 -17.280 -21.994 1.00 68.50 686 PRO A O 1
ATOM 5181 N N . ARG A 1 687 ? 23.374 -15.270 -21.941 1.00 72.44 687 ARG A N 1
ATOM 5182 C CA . ARG A 1 687 ? 24.762 -15.753 -21.920 1.00 72.44 687 ARG A CA 1
ATOM 5183 C C . ARG A 1 687 ? 25.309 -15.651 -20.498 1.00 72.44 687 ARG A C 1
ATOM 5185 O O . ARG A 1 687 ? 24.846 -14.851 -19.693 1.00 72.44 687 ARG A O 1
ATOM 5192 N N . SER A 1 688 ? 26.323 -16.450 -20.169 1.00 69.62 688 SER A N 1
ATOM 5193 C CA . SER A 1 688 ? 26.981 -16.317 -18.866 1.00 69.62 688 SER A CA 1
ATOM 5194 C C . SER A 1 688 ? 27.734 -14.987 -18.792 1.00 69.62 688 SER A C 1
ATOM 5196 O O . SER A 1 688 ? 28.653 -14.755 -19.578 1.00 69.62 688 SER A O 1
ATOM 5198 N N . LEU A 1 689 ? 27.404 -14.144 -17.811 1.00 66.88 689 LEU A N 1
ATOM 5199 C CA . LEU A 1 689 ? 28.109 -12.880 -17.581 1.00 66.88 689 LEU A CA 1
ATOM 5200 C C . LEU A 1 689 ? 29.620 -13.085 -17.384 1.00 66.88 689 LEU A C 1
ATOM 5202 O O . LEU A 1 689 ? 30.421 -12.319 -17.906 1.00 66.88 689 LEU A O 1
ATOM 5206 N N . VAL A 1 690 ? 30.022 -14.163 -16.701 1.00 69.62 690 VAL A N 1
ATOM 5207 C CA . VAL A 1 690 ? 31.439 -14.521 -16.500 1.00 69.62 690 VAL A CA 1
ATOM 5208 C C . VAL A 1 690 ? 32.131 -14.829 -17.833 1.00 69.62 690 VAL A C 1
ATOM 5210 O O . VAL A 1 690 ? 33.286 -14.459 -18.023 1.00 69.62 690 VAL A O 1
ATOM 5213 N N . TYR A 1 691 ? 31.423 -15.456 -18.778 1.00 72.38 691 TYR A N 1
ATOM 5214 C CA . TYR A 1 691 ? 31.930 -15.701 -20.130 1.00 72.38 691 TYR A CA 1
ATOM 5215 C C . TYR A 1 691 ? 32.106 -14.383 -20.899 1.00 72.38 691 TYR A C 1
ATOM 5217 O O . TYR A 1 691 ? 33.211 -14.115 -21.369 1.00 72.38 691 TYR A O 1
ATOM 5225 N N . LEU A 1 692 ? 31.086 -13.517 -20.939 1.00 76.25 692 LEU A N 1
ATOM 5226 C CA . LEU A 1 692 ? 31.173 -12.213 -21.614 1.00 76.25 692 LEU A CA 1
ATOM 5227 C C . LEU A 1 692 ? 32.267 -11.312 -21.009 1.00 76.25 692 LEU A C 1
ATOM 5229 O O . LEU A 1 692 ? 33.075 -10.743 -21.742 1.00 76.25 692 LEU A O 1
ATOM 5233 N N . GLN A 1 693 ? 32.371 -11.247 -19.678 1.00 75.19 693 GLN A N 1
ATOM 5234 C CA . GLN A 1 693 ? 33.441 -10.514 -18.989 1.00 75.19 693 GLN A CA 1
ATOM 5235 C C . GLN A 1 693 ? 34.830 -11.100 -19.284 1.00 75.19 693 GLN A C 1
ATOM 5237 O O . GLN A 1 693 ? 35.774 -10.337 -19.480 1.00 75.19 693 GLN A O 1
ATOM 5242 N N . SER A 1 694 ? 34.967 -12.430 -19.372 1.00 68.62 694 SER A N 1
ATOM 5243 C CA . SER A 1 694 ? 36.241 -13.062 -19.744 1.00 68.62 694 SER A CA 1
ATOM 5244 C C . SER A 1 694 ? 36.667 -12.718 -21.176 1.00 68.62 694 SER A C 1
ATOM 5246 O O . SER A 1 694 ? 37.838 -12.419 -21.397 1.00 68.62 694 SER A O 1
ATOM 5248 N N . LEU A 1 695 ? 35.721 -12.653 -22.122 1.00 74.62 695 LEU A N 1
ATOM 5249 C CA . LEU A 1 695 ? 35.985 -12.217 -23.496 1.00 74.62 695 LEU A CA 1
ATOM 5250 C C . LEU A 1 695 ? 36.409 -10.742 -23.543 1.00 74.62 695 LEU A C 1
ATOM 5252 O O . LEU A 1 695 ? 37.426 -10.434 -24.159 1.00 74.62 695 LEU A O 1
ATOM 5256 N N . LYS A 1 696 ? 35.708 -9.853 -22.823 1.00 75.19 696 LYS A N 1
ATOM 5257 C CA . LYS A 1 696 ? 36.069 -8.428 -22.685 1.00 75.19 696 LYS A CA 1
ATOM 5258 C C . LYS A 1 696 ? 37.491 -8.253 -22.138 1.00 75.19 696 LYS A C 1
ATOM 5260 O O . LYS A 1 696 ? 38.282 -7.500 -22.699 1.00 75.19 696 LYS A O 1
ATOM 5265 N N . TRP A 1 697 ? 37.854 -8.999 -21.092 1.00 70.19 697 TRP A N 1
ATOM 5266 C CA . TRP A 1 697 ? 39.210 -8.965 -20.526 1.00 70.19 697 TRP A CA 1
ATOM 5267 C C . TRP A 1 697 ? 40.265 -9.507 -21.502 1.00 70.19 697 TRP A C 1
ATOM 5269 O O . TRP A 1 697 ? 41.364 -8.962 -21.567 1.00 70.19 697 TRP A O 1
ATOM 5279 N N . MET A 1 698 ? 39.950 -10.551 -22.277 1.00 70.94 698 MET A N 1
ATOM 5280 C CA . MET A 1 698 ? 40.854 -11.084 -23.303 1.00 70.94 698 MET A CA 1
ATOM 5281 C C . MET A 1 698 ? 41.044 -10.119 -24.480 1.00 70.94 698 MET A C 1
ATOM 5283 O O . MET A 1 698 ? 42.161 -10.009 -24.982 1.00 70.94 698 MET A O 1
ATOM 5287 N N . ALA A 1 699 ? 40.000 -9.399 -24.898 1.00 68.12 699 ALA A N 1
ATOM 5288 C CA . ALA A 1 699 ? 40.084 -8.402 -25.962 1.00 68.12 699 ALA A CA 1
ATOM 5289 C C . ALA A 1 699 ? 40.945 -7.198 -25.536 1.00 68.12 699 ALA A C 1
ATOM 5291 O O . ALA A 1 699 ? 41.972 -6.931 -26.159 1.00 68.12 699 ALA A O 1
ATOM 5292 N N . GLN A 1 700 ? 40.637 -6.587 -24.385 1.00 71.81 700 GLN A N 1
ATOM 5293 C CA . GLN A 1 700 ? 41.434 -5.494 -23.807 1.00 71.81 700 GLN A CA 1
ATOM 5294 C C . GLN A 1 700 ? 42.897 -5.896 -23.527 1.00 71.81 700 GLN A C 1
ATOM 5296 O O . GLN A 1 700 ? 43.806 -5.069 -23.608 1.00 71.81 700 GLN A O 1
ATOM 5301 N N . ALA A 1 701 ? 43.161 -7.165 -23.189 1.00 67.56 701 ALA A N 1
ATOM 5302 C CA . ALA A 1 701 ? 44.524 -7.674 -23.027 1.00 67.56 701 ALA A CA 1
ATOM 5303 C C . ALA A 1 701 ? 45.256 -7.875 -24.367 1.00 67.56 701 ALA A C 1
ATOM 5305 O O . ALA A 1 701 ? 46.470 -7.704 -24.417 1.00 67.56 701 ALA A O 1
ATOM 5306 N N . LYS A 1 702 ? 44.539 -8.223 -25.443 1.00 62.19 702 LYS A N 1
ATOM 5307 C CA . LYS A 1 702 ? 45.093 -8.407 -26.794 1.00 62.19 702 LYS A CA 1
ATOM 5308 C C . LYS A 1 702 ? 45.489 -7.075 -27.438 1.00 62.19 702 LYS A C 1
ATOM 5310 O O . LYS A 1 702 ? 46.495 -7.030 -28.137 1.00 62.19 702 LYS A O 1
ATOM 5315 N N . GLU A 1 703 ? 44.736 -6.006 -27.184 1.00 58.28 703 GLU A N 1
ATOM 5316 C CA . GLU A 1 703 ? 45.086 -4.652 -27.636 1.00 58.28 703 GLU A CA 1
ATOM 5317 C C . GLU A 1 703 ? 46.307 -4.094 -26.906 1.00 58.28 703 GLU A C 1
ATOM 5319 O O . GLU A 1 703 ? 47.221 -3.598 -27.548 1.00 58.28 703 GLU A O 1
ATOM 5324 N N . ARG A 1 704 ? 46.396 -4.265 -25.580 1.00 57.78 704 ARG A N 1
ATOM 5325 C CA . ARG A 1 704 ? 47.550 -3.824 -24.762 1.00 57.78 704 ARG A CA 1
ATOM 5326 C C . ARG A 1 704 ? 48.863 -4.584 -25.024 1.00 57.78 704 ARG A C 1
ATOM 5328 O O . ARG A 1 704 ? 49.837 -4.378 -24.302 1.00 57.78 704 ARG A O 1
ATOM 5335 N N . VAL A 1 705 ? 48.862 -5.505 -25.986 1.00 52.22 705 VAL A N 1
ATOM 5336 C CA . VAL A 1 705 ? 50.000 -6.338 -26.412 1.00 52.22 705 VAL A CA 1
ATOM 5337 C C . VAL A 1 705 ? 50.270 -6.173 -27.926 1.00 52.22 705 VAL A C 1
ATOM 5339 O O . VAL A 1 705 ? 51.167 -6.819 -28.467 1.00 52.22 705 VAL A O 1
ATOM 5342 N N . ARG A 1 706 ? 49.521 -5.292 -28.604 1.00 41.84 706 ARG A N 1
ATOM 5343 C CA . ARG A 1 706 ? 49.853 -4.740 -29.926 1.00 41.84 706 ARG A CA 1
ATOM 5344 C C . ARG A 1 706 ? 50.614 -3.420 -29.788 1.00 41.84 706 ARG A C 1
ATOM 5346 O O . ARG A 1 706 ? 51.326 -3.111 -30.766 1.00 41.84 706 ARG A O 1
#

Foldseek 3Di:
DDDDDDDDDDDDDDDDDDDDDDDDDDDDDDDDDDDDDDDDDDDDDDDPPPPPVVVVVVVVVPPPPDDDDDDDDDDDDDDDDDDDPPPPDDDDDPVPVVVVPDDWDFPPCLQPPDDDDDDDDDDDDDDDLQDAFQEEEEEFDACQDFDLVNQLSVLLQVLSVVSVHRYAYEYAHPDPVLQVVLVVCLVVLVPDNYHHLYHRDDWDLPDPDADDPSSLVSLLSCLSSSLGQEYEQELLLTSGSSVSCLLQHLHAYEYEYEDLRSNRPDPDLVSLLSSLLSHDAYEYQDPVRVVSNCVNNPDDYDHAHSADDLVLLPAAAEALEEEEADDPVPVQLVVLQLVLVLVQVRHAYEHEYQDDDPDDDDHDPSCPPRYDYDYDNHSNSLRVVLNHHQAYEADLSGRVRSVLSNLSNLHQYLDDPCCNVRVNSSNVSSNVLSPDVVVSNVSSVVSNVVSVCRHSNNRSVVVSVVSVVSSVLADDDDDDLPLPVFDKFKEAEAEEDPLAPLFDHHLLNQLVLCLVVGGQEYEYAHEQDQVSLVVNCVNCVPPSYHGWGKYFAQELQAGTKIWTNDDDGQDHHHHPVVSLVSSVVRVTAIEQPLQQQPVTHHHRSVRCSVCSVSHQEYELEEQQRPDCVSSSVSSSHCSHRVHQYHWHQHDSDSVRGSQWIKTWGDDDDDVRVSSGSSVITIIHNRDPNVVRVVVSVVSVVVVVVD

Radius of gyration: 35.13 Å; chains: 1; bounding box: 96×104×110 Å

=== Feature glossary ===
Key to the feature types in this record:

— What the protein is —

Primary structure: the covalent order of the twenty standard amino acids along the backbone. Two proteins with the same sequence will (almost always) fold to the same structure; two with 30% identity often share a fold but not the details.

Database cross-references. InterPro integrates a dozen domain/family signature databases into unified entries with residue-range hits. GO terms attach function/process/location labels with evidence codes. CATH codes position the fold in a four-level structural taxonomy. Organism is the NCBI-taxonomy species name.

— Where its atoms are —

The mmCIF block holds the 3D Cartesian coordinates of each backbone atom (N, Cα, C, O) in ångströms. mmCIF is the PDB's canonical archive format — a tagged-loop text representation of the atomic model.

Six rendered views show the 3D structure from the faces of a cube — i.e. along ±x, ±y, ±z. Rendering representation is drawn randomly per protein from cartoon (secondary-structure ribbons), sticks (backbone bonds), or molecular surface; coloring is either N→C rainbow (blue at the N-terminus through red at the C-terminus) or one color per chain.

— Local backbone conformation —

DSSP 8-state secondary structure assigns each residue one of H (α-helix), G (3₁₀-helix), I (π-helix), E (extended β-strand), B (isolated β-bridge), T (hydrogen-bonded turn), S (bend), or '-' (coil). The assignment is computed from backbone hydrogen-bond geometry via the Kabsch–Sander algorithm.

P-SEA three-state annotation labels each residue as helix, strand, or coil based purely on the geometry of the Cα trace. It serves as a fallback when the full backbone (and thus DSSP) is unavailable.

The φ/ψ torsion pair specifies the backbone conformation at each residue. φ rotates about the N–Cα bond, ψ about the Cα–C bond. Steric clashes forbid most of the (φ, ψ) plane — the allowed regions (α-helix basin, β-sheet basin, left-handed helix) are the Ramachandran-allowed regions.

— Global shape and packing —

The geometric summary reports three shape descriptors. Rg (radius of gyration) measures how spread out the Cα atoms are about their centre of mass; compact globular proteins have small Rg, elongated or unfolded ones large. Cα contacts (<8 Å, |i−j|>4) count long-range residue pairs in spatial proximity — high for tightly packed folds, near zero for rods or random coil. The bounding-box extents give the protein's footprint along x, y, z in Å.

Accessible surface area quantifies burial. A residue with SASA near zero is packed into the hydrophobic core; one with SASA >100 Å² sits on the surface. Computed here via the Shrake–Rupley numerical algorithm with a 1.4 Å probe.

Plot images: a contact map (which residues are close in 3D, as an N×N binary image), a Ramachandran scatter (backbone torsion angles, revealing secondary-structure composition at a glance), and — for AlphaFold structures — a PAE heatmap (pairwise prediction confidence).

— Structural neighborhood —

The Foldseek 3Di string encodes local tertiary geometry as a 20-letter alphabet — one character per residue — derived from the relative positions of nearby Cα atoms. Unlike the amino-acid sequence, 3Di is a direct function of the 3D structure, so two proteins with the same fold have similar 3Di strings even at low sequence identity.

Nearest PDB neighbors are the top structural matches found by Foldseek when searching this structure against the entire Protein Data Bank. Each hit reports a TM-score (0 to 1; >0.5 almost always implies the same fold) and an E-value. These are *structural* homologs — they may share no detectable sequence similarity.

— Confidence and disorder —

For AlphaFold models, the B-factor field carries pLDDT — the model's own estimate of local accuracy on a 0–100 scale. Regions with pLDDT<50 should be treated as essentially unmodeled; they often correspond to intrinsically disordered segments.

B-factor (Debye–Waller factor) reflects atomic displacement in the crystal lattice. It is an experimental observable (units Å²), not a prediction; low values mean the atom is pinned down, high values mean it moves or is heterogeneous across the crystal.

Predicted aligned error is AlphaFold's pairwise confidence. Unlike pLDDT (per-residue), PAE is per-residue-pair and captures whether two parts of the structure are correctly placed relative to each other. Units are ångströms of expected positional error.